Protein AF-A0AA86Q9R2-F1 (afdb_monomer)

Secondary structure (DSSP, 8-state):
--HHHHHHHHHHHHHHHHHHHHHHHHHHHHHHHHHHT--EETTEE---HHHHHHHHHHHHHHHHHHHHHHHHHHHHHHHHHHHHHHHHHHHHHHHHHHHHHHHHHTT-----HHHHHHHHHHHHHHHHHHHHHHHHHHHHHHHHHHHHHHHHHHHHHHHHHHHHHHHHHHHHHHHHHHHHHHHHHHHHHHHHHHHHHHHHHHHHHHHHHHHHHHHHHHHHHHHHHHHHHHHHHHHHHHHHHHHHHHHHHHHHHHHHHHHHHHHHHHHHHHHHHHHHHHHHHHHHHHHHHHHHHHHHHHHHHHHHHHHHHHHHHHHHHHHHHHHHHHHHHHHHHHHHHHHHHHHH---------SSTTSSTTHHHHHHHHHHHHHHHHHHHHHHHHHHHHHHHHHHHHHHHHHHHHHHHHHHHHHHHHHHHHHHHHHHHHHHHHHHHHHHHHHHHHHHHHHHHHHHHHHHHHTT-

Sequence (464 aa):
MSLTYDQYVIGMLQNTAMFKTQNNQYMKTVKNILKESVSVEKNQVVIDKSTIVQTLVRIVDVLYKSQQIREEEQNKMIDDANIQLENSINSYIALHGEMTGLFSRVGFEPNTEHDIVKNLQGFEEFIFSQQEDLADMELDLYNLKQDSELRQKQMNQKEEALQQLECEKQMLSEQIQYSNEQLQNIGTEVESISNKLEEVTQEREAKAATVVELEAALLQLKGSLEQSSQEHQAQLREVTEKTAVEKEALQQQLSTSEEELKAVKQQLEASKADLEESQKKLEGEIQGTIVQTLVRIVDVLYKSQQIREEEQNKMIDDANIQLENSINSYIALHGEMTGLFSRVGFEPNTEHDIVKNLQGFEEFIFSQQEDLADMELDLYNLKQDSELRQKQMNQKEDAIQLLESQQQISEEELKAVKQQLEASKAELEESQKKLEGEIQGLKDQVSQLDSQNAQKASLIQGQL

Solvent-accessible surface area (backbone atoms only — not comparable to full-atom values): 25280 Å² total; per-residue (Å²): 134,72,74,61,59,59,53,51,54,51,51,54,52,52,48,54,52,49,54,54,52,51,52,53,51,53,55,50,53,54,52,50,54,59,54,71,65,58,56,82,56,91,96,44,84,66,73,55,68,68,55,53,52,55,49,51,53,53,51,51,54,52,52,51,53,53,47,53,53,50,53,54,52,50,52,50,50,52,51,53,49,48,52,52,49,51,52,50,51,53,49,50,52,51,52,49,50,51,49,53,53,46,60,70,70,64,71,75,73,86,89,53,76,66,61,56,53,54,51,48,50,54,47,48,54,49,51,51,51,52,51,50,56,48,51,53,49,52,51,51,51,52,51,52,49,53,50,48,54,52,50,51,54,53,48,54,53,51,50,54,53,48,53,51,51,52,52,52,51,49,54,51,52,54,50,50,51,54,50,50,53,52,51,50,51,50,50,54,52,51,51,53,51,52,53,53,52,50,52,54,49,53,52,50,52,54,51,51,53,52,48,53,54,50,52,53,51,49,52,51,52,50,51,54,51,52,50,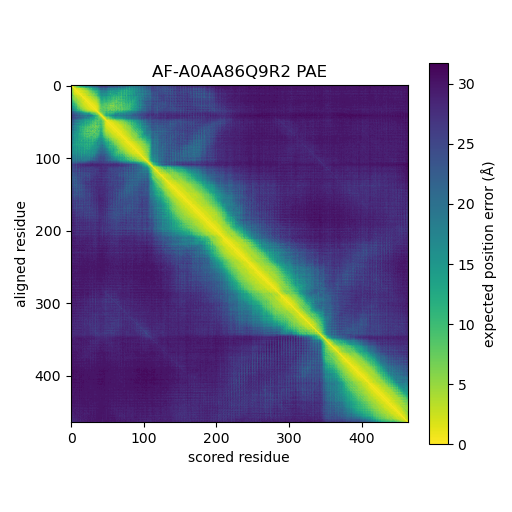52,49,51,53,51,53,50,51,51,50,51,52,54,51,52,53,49,52,53,50,52,51,51,52,49,52,50,54,51,52,54,51,50,51,51,51,51,51,52,51,51,54,51,53,50,52,53,50,55,51,50,50,54,50,50,53,50,52,51,52,51,50,51,52,54,50,52,52,51,52,51,52,52,52,50,50,53,47,52,53,49,53,52,52,50,52,48,51,49,50,53,48,49,52,51,47,52,53,47,48,53,48,44,53,53,48,46,57,50,42,56,63,45,50,76,69,64,72,86,87,85,91,85,91,89,84,80,75,79,78,67,68,73,64,59,64,62,59,57,60,62,56,54,63,53,54,55,53,51,52,51,52,51,53,53,51,54,52,51,55,50,49,51,53,55,47,52,55,50,51,54,52,49,53,50,50,53,52,53,50,51,52,52,52,51,51,53,50,51,52,51,51,54,50,52,52,54,48,52,55,49,54,51,52,49,53,52,51,54,51,51,54,49,54,51,52,53,51,51,54,50,50,51,52,52,50,52,52,51,52,52,55,54,63,74,74,109

Radius of gyration: 98.32 Å; Cα contacts (8 Å, |Δi|>4): 21; chains: 1; bounding box: 165×52×292 Å

Mean predicted aligned error: 23.53 Å

Structure (mmCIF, N/CA/C/O backbone):
data_AF-A0AA86Q9R2-F1
#
_entry.id   AF-A0AA86Q9R2-F1
#
loop_
_atom_site.group_PDB
_atom_site.id
_atom_site.type_symbol
_atom_site.label_atom_id
_atom_site.label_alt_id
_atom_site.label_comp_id
_atom_site.label_asym_id
_atom_site.label_entity_id
_atom_site.label_seq_id
_atom_site.pdbx_PDB_ins_code
_atom_site.Cartn_x
_atom_site.Cartn_y
_atom_site.Cartn_z
_atom_site.occupancy
_atom_site.B_iso_or_equiv
_atom_site.auth_seq_id
_atom_site.auth_comp_id
_atom_site.auth_asym_id
_atom_site.auth_atom_id
_atom_site.pdbx_PDB_model_num
ATOM 1 N N . MET A 1 1 ? 62.602 -4.292 -120.043 1.00 43.94 1 MET A N 1
ATOM 2 C CA . MET A 1 1 ? 62.579 -3.786 -118.654 1.00 43.94 1 MET A CA 1
ATOM 3 C C . MET A 1 1 ? 61.183 -3.752 -118.002 1.00 43.94 1 MET A C 1
ATOM 5 O O . MET A 1 1 ? 61.129 -3.391 -116.842 1.00 43.94 1 MET A O 1
ATOM 9 N N . SER A 1 2 ? 60.067 -4.169 -118.637 1.00 43.75 2 SER A N 1
ATOM 10 C CA . SER A 1 2 ? 58.728 -4.091 -117.995 1.00 43.75 2 SER A CA 1
ATOM 11 C C . SER A 1 2 ? 58.246 -5.360 -117.267 1.00 43.75 2 SER A C 1
ATOM 13 O O . SER A 1 2 ? 57.199 -5.326 -116.639 1.00 43.75 2 SER A O 1
ATOM 15 N N . LEU A 1 3 ? 58.975 -6.482 -117.331 1.00 38.78 3 LEU A N 1
ATOM 16 C CA . LEU A 1 3 ? 58.535 -7.760 -116.739 1.00 38.78 3 LEU A CA 1
ATOM 17 C C . LEU A 1 3 ? 58.733 -7.853 -115.211 1.00 38.78 3 LEU A C 1
ATOM 19 O O . LEU A 1 3 ? 58.123 -8.708 -114.580 1.00 38.78 3 LEU A O 1
ATOM 23 N N . THR A 1 4 ? 59.555 -6.989 -114.608 1.00 55.09 4 THR A N 1
ATOM 24 C CA . THR A 1 4 ? 59.935 -7.064 -113.184 1.00 55.09 4 THR A CA 1
ATOM 25 C C . THR A 1 4 ? 58.979 -6.312 -112.253 1.00 55.09 4 THR A C 1
ATOM 27 O O . THR A 1 4 ? 58.715 -6.776 -111.147 1.00 55.09 4 THR A O 1
ATOM 30 N N . TYR A 1 5 ? 58.404 -5.191 -112.700 1.00 46.28 5 TYR A N 1
ATOM 31 C CA . TYR A 1 5 ? 57.470 -4.398 -111.890 1.00 46.28 5 TYR A CA 1
ATOM 32 C C . TYR A 1 5 ? 56.115 -5.103 -111.712 1.00 46.28 5 TYR A C 1
ATOM 34 O O . TYR A 1 5 ? 55.601 -5.193 -110.598 1.00 46.28 5 TYR A O 1
ATOM 42 N N . ASP A 1 6 ? 55.581 -5.705 -112.780 1.00 42.78 6 ASP A N 1
ATOM 43 C CA . ASP A 1 6 ? 54.314 -6.446 -112.722 1.00 42.78 6 ASP A CA 1
ATOM 44 C C . ASP A 1 6 ? 54.413 -7.685 -111.814 1.00 42.78 6 ASP A C 1
ATOM 46 O O . ASP A 1 6 ? 53.474 -7.996 -111.081 1.00 42.78 6 ASP A O 1
ATOM 50 N N . GLN A 1 7 ? 55.566 -8.364 -111.789 1.00 51.69 7 GLN A N 1
ATOM 51 C CA . GLN A 1 7 ? 55.811 -9.492 -110.880 1.00 51.69 7 GLN A CA 1
ATOM 52 C C . GLN A 1 7 ? 55.875 -9.054 -109.409 1.00 51.69 7 GLN A C 1
ATOM 54 O O . GLN A 1 7 ? 55.330 -9.744 -108.545 1.00 51.69 7 GLN A O 1
ATOM 59 N N . TYR A 1 8 ? 56.459 -7.887 -109.127 1.00 52.06 8 TYR A N 1
ATOM 60 C CA . TYR A 1 8 ? 56.504 -7.314 -107.780 1.00 52.06 8 TYR A CA 1
ATOM 61 C C . TYR A 1 8 ? 55.105 -6.921 -107.271 1.00 52.06 8 TYR A C 1
ATOM 63 O O . TYR A 1 8 ? 54.717 -7.274 -106.155 1.00 52.06 8 TYR A O 1
ATOM 71 N N . VAL A 1 9 ? 54.297 -6.268 -108.114 1.00 49.47 9 VAL A N 1
ATOM 72 C CA . VAL A 1 9 ? 52.920 -5.873 -107.770 1.00 49.47 9 VAL A CA 1
ATOM 73 C C . VAL A 1 9 ? 52.016 -7.098 -107.571 1.00 49.47 9 VAL A C 1
ATOM 75 O O . VAL A 1 9 ? 51.236 -7.136 -106.617 1.00 49.47 9 VAL A O 1
ATOM 78 N N . ILE A 1 10 ? 52.148 -8.135 -108.409 1.00 56.09 10 ILE A N 1
ATOM 79 C CA . ILE A 1 10 ? 51.413 -9.400 -108.239 1.00 56.09 10 ILE A CA 1
ATOM 80 C C . ILE A 1 10 ? 51.805 -10.091 -106.924 1.00 56.09 10 ILE A C 1
ATOM 82 O O . ILE A 1 10 ? 50.917 -10.556 -106.205 1.00 56.09 10 ILE A O 1
ATOM 86 N N . GLY A 1 11 ? 53.093 -10.095 -106.563 1.00 56.94 11 GLY A N 1
ATOM 87 C CA . GLY A 1 11 ? 53.572 -10.612 -105.277 1.00 56.94 11 GLY A CA 1
ATOM 88 C C . GLY A 1 11 ? 52.966 -9.873 -104.078 1.00 56.94 11 GLY A C 1
ATOM 89 O O . GLY A 1 11 ? 52.433 -10.504 -103.163 1.00 56.94 11 GLY A O 1
ATOM 90 N N . MET A 1 12 ? 52.941 -8.535 -104.108 1.00 50.16 12 MET A N 1
ATOM 91 C CA . MET A 1 12 ? 52.325 -7.732 -103.041 1.00 50.16 12 MET A CA 1
ATOM 92 C C . MET A 1 12 ? 50.811 -7.967 -102.912 1.00 50.16 12 MET A C 1
ATOM 94 O O . MET A 1 12 ? 50.286 -8.048 -101.796 1.00 50.16 12 MET A O 1
ATOM 98 N N . LEU A 1 13 ? 50.096 -8.124 -104.031 1.00 49.00 13 LEU A N 1
ATOM 99 C CA . LEU A 1 13 ? 48.652 -8.388 -104.032 1.00 49.00 13 LEU A CA 1
ATOM 100 C C . LEU A 1 13 ? 48.313 -9.796 -103.523 1.00 49.00 13 LEU A C 1
ATOM 102 O O . LEU A 1 13 ? 47.377 -9.949 -102.732 1.00 49.00 13 LEU A O 1
ATOM 106 N N . GLN A 1 14 ? 49.084 -10.815 -103.919 1.00 54.28 14 GLN A N 1
ATOM 107 C CA . GLN A 1 14 ? 48.930 -12.182 -103.406 1.00 54.28 14 GLN A CA 1
ATOM 108 C C . GLN A 1 14 ? 49.204 -12.246 -101.900 1.00 54.28 14 GLN A C 1
ATOM 110 O O . GLN A 1 14 ? 48.421 -12.849 -101.163 1.00 54.28 14 GLN A O 1
ATOM 115 N N . ASN A 1 15 ? 50.232 -11.542 -101.425 1.00 52.38 15 ASN A N 1
ATOM 116 C CA . ASN A 1 15 ? 50.552 -11.462 -100.001 1.00 52.38 15 ASN A CA 1
ATOM 117 C C . ASN A 1 15 ? 49.466 -10.729 -99.207 1.00 52.38 15 ASN A C 1
ATOM 119 O O . ASN A 1 15 ? 49.021 -11.222 -98.172 1.00 52.38 15 ASN A O 1
ATOM 123 N N . THR A 1 16 ? 48.943 -9.612 -99.722 1.00 49.81 16 THR A N 1
ATOM 124 C CA . THR A 1 16 ? 47.829 -8.887 -99.083 1.00 49.81 16 THR A CA 1
ATOM 125 C C . THR A 1 16 ? 46.574 -9.764 -98.975 1.00 49.81 16 THR A C 1
ATOM 127 O O . THR A 1 16 ? 45.882 -9.752 -97.953 1.00 49.81 16 THR A O 1
ATOM 130 N N . ALA A 1 17 ? 46.285 -10.574 -99.999 1.00 52.91 17 ALA A N 1
ATOM 131 C CA . ALA A 1 17 ? 45.176 -11.527 -99.975 1.00 52.91 17 ALA A CA 1
ATOM 132 C C . ALA A 1 17 ? 45.401 -12.674 -98.969 1.00 52.91 17 ALA A C 1
ATOM 134 O O . ALA A 1 17 ? 44.456 -13.075 -98.276 1.00 52.91 17 ALA A O 1
ATOM 135 N N . MET A 1 18 ? 46.637 -13.166 -98.838 1.00 59.38 18 MET A N 1
ATOM 136 C CA . MET A 1 18 ? 47.001 -14.201 -97.866 1.00 59.38 18 MET A CA 1
ATOM 137 C C . MET A 1 18 ? 46.864 -13.685 -96.426 1.00 59.38 18 MET A C 1
ATOM 139 O O . MET A 1 18 ? 46.147 -14.296 -95.629 1.00 59.38 18 MET A O 1
ATOM 143 N N . PHE A 1 19 ? 47.409 -12.497 -96.133 1.00 55.38 19 PHE A N 1
ATOM 144 C CA . PHE A 1 19 ? 47.264 -11.825 -94.836 1.00 55.38 19 PHE A CA 1
ATOM 145 C C . PHE A 1 19 ? 45.798 -11.600 -94.466 1.00 55.38 19 PHE A C 1
ATOM 147 O O . PHE A 1 19 ? 45.380 -11.874 -93.340 1.00 55.38 19 PHE A O 1
ATOM 154 N N . LYS A 1 20 ? 44.973 -11.150 -95.419 1.00 58.28 20 LYS A N 1
ATOM 155 C CA . LYS A 1 20 ? 43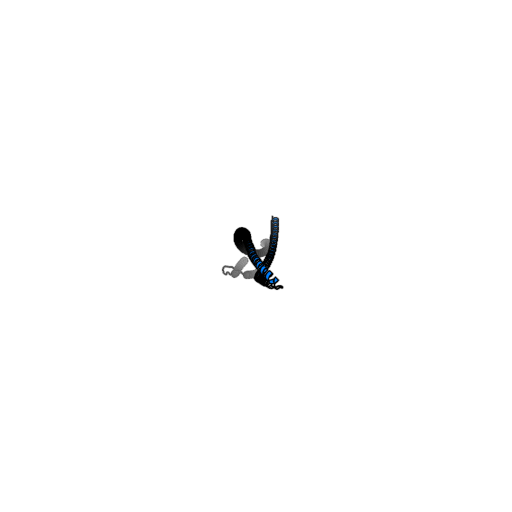.536 -10.942 -95.188 1.00 58.28 20 LYS A CA 1
ATOM 156 C C . LYS A 1 20 ? 42.807 -12.253 -94.877 1.00 58.28 20 LYS A C 1
ATOM 158 O O . LYS A 1 20 ? 41.901 -12.272 -94.044 1.00 58.28 20 LYS A O 1
ATOM 163 N N . THR A 1 21 ? 43.211 -13.354 -95.510 1.00 67.19 21 THR A N 1
ATOM 164 C CA . THR A 1 21 ? 42.619 -14.683 -95.294 1.00 67.19 21 THR A CA 1
ATOM 165 C C . THR A 1 21 ? 42.998 -15.253 -93.928 1.00 67.19 21 THR A C 1
ATOM 167 O O . THR A 1 21 ? 42.115 -15.697 -93.191 1.00 67.19 21 THR A O 1
ATOM 170 N N . GLN A 1 22 ? 44.275 -15.170 -93.547 1.00 60.75 22 GLN A N 1
ATOM 171 C CA . GLN A 1 22 ? 44.748 -15.605 -92.231 1.00 60.75 22 GLN A CA 1
ATOM 172 C C . GLN A 1 22 ? 44.133 -14.761 -91.103 1.00 60.75 22 GLN A C 1
ATOM 174 O O . GLN A 1 22 ? 43.625 -15.310 -90.128 1.00 60.75 22 GLN A O 1
ATOM 179 N N . ASN A 1 23 ? 44.067 -13.433 -91.256 1.00 57.25 23 ASN A N 1
ATOM 180 C CA . ASN A 1 23 ? 43.468 -12.549 -90.249 1.00 57.25 23 ASN A CA 1
ATOM 181 C C . ASN A 1 23 ? 41.968 -12.846 -90.041 1.00 57.25 23 ASN A C 1
ATOM 183 O O . ASN A 1 23 ? 41.475 -12.898 -88.913 1.00 57.25 23 ASN A O 1
ATOM 187 N N . ASN A 1 24 ? 41.243 -13.163 -91.120 1.00 62.50 24 ASN A N 1
ATOM 188 C CA . ASN A 1 24 ? 39.858 -13.625 -91.026 1.00 62.50 24 ASN A CA 1
ATOM 189 C C . ASN A 1 24 ? 39.722 -14.967 -90.285 1.00 62.50 24 ASN A C 1
ATOM 191 O O . ASN A 1 24 ? 38.751 -15.155 -89.547 1.00 62.50 24 ASN A O 1
ATOM 195 N N . GLN A 1 25 ? 40.673 -15.893 -90.447 1.00 67.00 25 GLN A N 1
ATOM 196 C CA . GLN A 1 25 ? 40.688 -17.150 -89.692 1.00 67.00 25 GLN A CA 1
ATOM 197 C C . GLN A 1 25 ? 40.959 -16.912 -88.201 1.00 67.00 25 GLN A C 1
ATOM 199 O O . GLN A 1 25 ? 40.216 -17.439 -87.373 1.00 67.00 25 GLN A O 1
ATOM 204 N N . TYR A 1 26 ? 41.924 -16.059 -87.847 1.00 62.62 26 TYR A N 1
ATOM 205 C CA . TYR A 1 26 ? 42.198 -15.707 -86.448 1.00 62.62 26 TYR A CA 1
ATOM 206 C C . TYR A 1 26 ? 40.990 -15.055 -85.769 1.00 62.62 26 TYR A C 1
ATOM 208 O O . TYR A 1 26 ? 40.575 -15.488 -84.692 1.00 62.62 26 TYR A O 1
ATOM 216 N N . MET A 1 27 ? 40.345 -14.090 -86.430 1.00 60.41 27 MET A N 1
ATOM 217 C CA . MET A 1 27 ? 39.134 -13.447 -85.907 1.00 60.41 27 MET A CA 1
ATOM 218 C C . MET A 1 27 ? 37.969 -14.430 -85.733 1.00 60.41 27 MET A C 1
ATOM 220 O O . MET A 1 27 ? 37.165 -14.283 -84.809 1.00 60.41 27 MET A O 1
ATOM 224 N N . LYS A 1 28 ? 37.872 -15.456 -86.587 1.00 69.06 28 LYS A N 1
ATOM 225 C CA . LYS A 1 28 ? 36.877 -16.529 -86.447 1.00 69.06 28 LYS A CA 1
ATOM 226 C C . LYS A 1 28 ? 37.165 -17.407 -85.225 1.00 69.06 28 LYS A C 1
ATOM 228 O O . LYS A 1 28 ? 36.236 -17.719 -84.483 1.00 69.06 28 LYS A O 1
ATOM 233 N N . THR A 1 29 ? 38.428 -17.746 -84.977 1.00 66.31 29 THR A N 1
ATOM 234 C CA . THR A 1 29 ? 38.849 -18.519 -83.799 1.00 66.31 29 THR A CA 1
ATOM 235 C C . THR A 1 29 ? 38.592 -17.753 -82.500 1.00 66.31 29 THR A C 1
ATOM 237 O O . THR A 1 29 ? 37.989 -18.307 -81.584 1.00 66.31 29 THR A O 1
ATOM 240 N N . VAL A 1 30 ? 38.932 -16.460 -82.441 1.00 56.66 30 VAL A N 1
ATOM 241 C CA . VAL A 1 30 ? 38.646 -15.602 -81.273 1.00 56.66 30 VAL A CA 1
ATOM 242 C C . VAL A 1 30 ? 37.140 -15.512 -81.005 1.00 56.66 30 VAL A C 1
ATOM 244 O O . VAL A 1 30 ? 36.705 -15.654 -79.863 1.00 56.66 30 VAL A O 1
ATOM 247 N N . LYS A 1 31 ? 36.316 -15.353 -82.051 1.00 62.28 31 LYS A N 1
ATOM 248 C CA . LYS A 1 31 ? 34.849 -15.358 -81.914 1.00 62.28 31 LYS A CA 1
ATOM 249 C C . LYS A 1 31 ? 34.303 -16.677 -81.365 1.00 62.28 31 LYS A C 1
ATOM 251 O O . LYS A 1 31 ? 33.369 -16.646 -80.570 1.00 62.28 31 LYS A O 1
ATOM 256 N N . ASN A 1 32 ? 34.861 -17.816 -81.773 1.00 67.12 32 ASN A N 1
ATOM 257 C CA . ASN A 1 32 ? 34.438 -19.121 -81.264 1.00 67.12 32 ASN A CA 1
ATOM 258 C C . ASN A 1 32 ? 34.812 -19.300 -79.786 1.00 67.12 32 ASN A C 1
ATOM 260 O O . ASN A 1 32 ? 33.957 -19.698 -79.003 1.00 67.12 32 ASN A O 1
ATOM 264 N N . ILE A 1 33 ? 36.028 -18.906 -79.394 1.00 61.31 33 ILE A N 1
ATOM 265 C CA . ILE A 1 33 ? 36.484 -18.942 -77.995 1.00 61.31 33 ILE A CA 1
ATOM 266 C C . ILE A 1 33 ? 35.580 -18.075 -77.100 1.00 61.31 33 ILE A C 1
ATOM 268 O O . ILE A 1 33 ? 35.134 -18.523 -76.046 1.00 61.31 33 ILE A O 1
ATOM 272 N N . LEU A 1 34 ? 35.233 -16.862 -77.548 1.00 57.59 34 LEU A N 1
ATOM 273 C CA . LEU A 1 34 ? 34.300 -15.987 -76.828 1.00 57.59 34 LEU A CA 1
ATOM 274 C C . LEU A 1 34 ? 32.900 -16.606 -76.706 1.00 57.59 34 LEU A C 1
ATOM 276 O O . LEU A 1 34 ? 32.249 -16.466 -75.673 1.00 57.59 34 LEU A O 1
ATOM 280 N N . LYS A 1 35 ? 32.436 -17.323 -77.733 1.00 63.19 35 LYS A N 1
ATOM 281 C CA . LYS A 1 35 ? 31.128 -17.987 -77.723 1.00 63.19 35 LYS A CA 1
ATOM 282 C C . LYS A 1 35 ? 31.083 -19.184 -76.767 1.00 63.19 35 LYS A C 1
ATOM 284 O O . LYS A 1 35 ? 30.058 -19.401 -76.136 1.00 63.19 35 LYS A O 1
ATOM 289 N N . GLU A 1 36 ? 32.178 -19.931 -76.643 1.00 62.09 36 GLU A N 1
ATOM 290 C CA . GLU A 1 36 ? 32.304 -21.060 -75.707 1.00 62.09 36 GLU A CA 1
ATOM 291 C C . GLU A 1 36 ? 32.386 -20.607 -74.241 1.00 62.09 36 GLU A C 1
ATOM 293 O O . GLU A 1 36 ? 31.936 -21.322 -73.351 1.00 62.09 36 GLU A O 1
ATOM 298 N N . SER A 1 37 ? 32.896 -19.398 -73.983 1.00 55.97 37 SER A N 1
ATOM 299 C CA . SER A 1 37 ? 32.996 -18.830 -72.629 1.00 55.97 37 SER A CA 1
ATOM 300 C C . SER A 1 37 ? 31.671 -18.323 -72.032 1.00 55.97 37 SER A C 1
ATOM 302 O O . SER A 1 37 ? 31.640 -17.914 -70.872 1.00 55.97 37 SER A O 1
ATOM 304 N N . VAL A 1 38 ? 30.570 -18.362 -72.795 1.00 52.56 38 VAL A N 1
ATOM 305 C CA . VAL A 1 38 ? 29.238 -17.914 -72.360 1.00 52.56 38 VAL A CA 1
ATOM 306 C C . VAL A 1 38 ? 28.279 -19.106 -72.336 1.00 52.56 38 VAL A C 1
ATOM 308 O O . VAL A 1 38 ? 27.751 -19.512 -73.369 1.00 52.56 38 VAL A O 1
ATOM 311 N N . SER A 1 39 ? 28.020 -19.657 -71.147 1.00 53.34 39 SER A N 1
ATOM 312 C CA . SER A 1 39 ? 26.951 -20.642 -70.930 1.00 53.34 39 SER A CA 1
ATOM 313 C C . SER A 1 39 ? 25.676 -19.935 -70.468 1.00 53.34 39 SER A C 1
ATOM 315 O O . SER A 1 39 ? 25.694 -19.179 -69.499 1.00 53.34 39 SER A O 1
ATOM 317 N N . VAL A 1 40 ? 24.564 -20.159 -71.174 1.00 51.66 40 VAL A N 1
ATOM 318 C CA . VAL A 1 40 ? 23.246 -19.610 -70.817 1.00 51.66 40 VAL A CA 1
ATOM 319 C C . VAL A 1 40 ? 22.428 -20.714 -70.158 1.00 51.66 40 VAL A C 1
ATOM 321 O O . VAL A 1 40 ? 21.837 -21.545 -70.844 1.00 51.66 40 VAL A O 1
ATOM 324 N N . GLU A 1 41 ? 22.367 -20.711 -68.830 1.00 50.34 41 GLU A N 1
ATOM 325 C CA . GLU A 1 41 ? 21.384 -21.497 -68.085 1.00 50.34 41 GLU A CA 1
ATOM 326 C C . GLU A 1 41 ? 20.260 -20.581 -67.587 1.00 50.34 41 GLU A C 1
ATOM 328 O O . GLU A 1 41 ? 20.499 -19.547 -66.970 1.00 50.34 41 GLU A O 1
ATOM 333 N N . LYS A 1 42 ? 19.010 -20.959 -67.891 1.00 48.38 42 LYS A N 1
ATOM 334 C CA . LYS A 1 42 ? 17.770 -20.387 -67.328 1.00 48.38 42 LYS A CA 1
ATOM 335 C C . LYS A 1 42 ? 17.771 -18.851 -67.169 1.00 48.38 42 LYS A C 1
ATOM 337 O O . LYS A 1 42 ? 17.542 -18.334 -66.081 1.00 48.38 42 LYS A O 1
ATOM 342 N N . ASN A 1 43 ? 17.960 -18.123 -68.272 1.00 50.12 43 ASN A N 1
ATOM 343 C CA . ASN A 1 43 ? 17.810 -16.660 -68.357 1.00 50.12 43 ASN A CA 1
ATOM 344 C C . ASN A 1 43 ? 18.708 -15.814 -67.426 1.00 50.12 43 ASN A C 1
ATOM 346 O O . ASN A 1 43 ? 18.451 -14.621 -67.269 1.00 50.12 43 ASN A O 1
ATOM 350 N N . GLN A 1 44 ? 19.791 -16.368 -66.875 1.00 41.59 44 GLN A N 1
ATOM 351 C CA . GLN A 1 44 ? 20.855 -15.589 -66.236 1.00 41.59 44 GLN A CA 1
ATOM 352 C C . GLN A 1 44 ? 22.207 -15.925 -66.872 1.00 41.59 44 GLN A C 1
ATOM 354 O O . GLN A 1 44 ? 22.597 -17.084 -66.980 1.00 41.59 44 GLN A O 1
ATOM 359 N N . VAL A 1 45 ? 22.925 -14.890 -67.319 1.00 49.06 45 VAL A N 1
ATOM 360 C CA . VAL A 1 45 ? 24.300 -15.024 -67.812 1.00 49.06 45 VAL A CA 1
ATOM 361 C C . VAL A 1 45 ? 25.211 -15.134 -66.590 1.00 49.06 45 VAL A C 1
ATOM 363 O O . VAL A 1 45 ? 25.568 -14.126 -65.984 1.00 49.06 45 VAL A O 1
ATOM 366 N N . VAL A 1 46 ? 25.557 -16.358 -66.196 1.00 45.91 46 VAL A N 1
ATOM 367 C CA . VAL A 1 46 ? 26.526 -16.604 -65.122 1.00 45.91 46 VAL A CA 1
ATOM 368 C C . VAL A 1 46 ? 27.914 -16.658 -65.752 1.00 45.91 46 VAL A C 1
ATOM 370 O O . VAL A 1 46 ? 28.283 -17.654 -66.368 1.00 45.91 46 VAL A O 1
ATOM 373 N N . ILE A 1 47 ? 28.679 -15.569 -65.639 1.00 52.62 47 ILE A N 1
ATOM 374 C CA . ILE A 1 47 ? 30.073 -15.532 -66.093 1.00 52.62 47 ILE A CA 1
ATOM 375 C C . ILE A 1 47 ? 30.985 -15.711 -64.876 1.00 52.62 47 ILE A C 1
ATOM 377 O O . ILE A 1 47 ? 31.176 -14.786 -64.087 1.00 52.62 47 ILE A O 1
ATOM 381 N N . ASP A 1 48 ? 31.543 -16.908 -64.714 1.00 54.03 48 ASP A N 1
ATOM 382 C CA . ASP A 1 48 ? 32.542 -17.184 -63.680 1.00 54.03 48 ASP A CA 1
ATOM 383 C C . ASP A 1 48 ? 33.843 -16.416 -63.983 1.00 54.03 48 ASP A C 1
ATOM 385 O O . ASP A 1 48 ? 34.399 -16.508 -65.082 1.00 54.03 48 ASP A O 1
ATOM 389 N N . LYS A 1 49 ? 34.357 -15.671 -62.993 1.00 48.03 49 LYS A N 1
ATOM 390 C CA . LYS A 1 49 ? 35.623 -14.924 -63.083 1.00 48.03 49 LYS A CA 1
ATOM 391 C C . LYS A 1 49 ? 36.789 -15.828 -63.498 1.00 48.03 49 LYS A C 1
ATOM 393 O O . LYS A 1 49 ? 37.640 -15.386 -64.266 1.00 48.03 49 LYS A O 1
ATOM 398 N N . SER A 1 50 ? 36.804 -17.090 -63.059 1.00 54.88 50 SER A N 1
ATOM 399 C CA . SER A 1 50 ? 37.811 -18.079 -63.473 1.00 54.88 50 SER A CA 1
ATOM 400 C C . SER A 1 50 ? 37.750 -18.354 -64.982 1.00 54.88 50 SER A C 1
ATOM 402 O O . SER A 1 50 ? 38.776 -18.377 -65.666 1.00 54.88 50 SER A O 1
ATOM 404 N N . THR A 1 51 ? 36.538 -18.449 -65.533 1.00 56.69 51 THR A N 1
ATOM 405 C CA . THR A 1 51 ? 36.300 -18.675 -66.967 1.00 56.69 51 THR A CA 1
ATOM 406 C C . THR A 1 51 ? 36.702 -17.456 -67.803 1.00 56.69 51 THR A C 1
ATOM 408 O O . THR A 1 51 ? 37.314 -17.621 -68.860 1.00 56.69 51 THR A O 1
ATOM 411 N N . ILE A 1 52 ? 36.460 -16.230 -67.320 1.00 53.81 52 ILE A N 1
ATOM 412 C CA . ILE A 1 52 ? 36.929 -14.994 -67.982 1.00 53.81 52 ILE A CA 1
ATOM 413 C C . ILE A 1 52 ? 38.456 -14.966 -68.045 1.00 53.81 52 ILE A C 1
ATOM 415 O O . ILE A 1 52 ? 39.021 -14.737 -69.113 1.00 53.81 52 ILE A O 1
ATOM 419 N N . VAL A 1 53 ? 39.129 -15.226 -66.921 1.00 50.16 53 VAL A N 1
ATOM 420 C CA . VAL A 1 53 ? 40.596 -15.187 -66.845 1.00 50.16 53 VAL A CA 1
ATOM 421 C C . VAL A 1 53 ? 41.215 -16.245 -67.762 1.00 50.16 53 VAL A C 1
ATOM 423 O O . VAL A 1 53 ? 42.110 -15.925 -68.541 1.00 50.16 53 VAL A O 1
ATOM 426 N N . GLN A 1 54 ? 40.700 -17.478 -67.764 1.00 59.31 54 GLN A N 1
ATOM 427 C CA . GLN A 1 54 ? 41.180 -18.528 -68.672 1.00 59.31 54 GLN A CA 1
ATOM 428 C C . GLN A 1 54 ? 40.942 -18.188 -70.150 1.00 59.31 54 GLN A C 1
ATOM 430 O O . GLN A 1 54 ? 41.781 -18.487 -71.004 1.00 59.31 54 GLN A O 1
ATOM 435 N N . THR A 1 55 ? 39.823 -17.533 -70.457 1.00 56.78 55 THR A N 1
ATOM 436 C CA . THR A 1 55 ? 39.493 -17.090 -71.816 1.00 56.78 55 THR A CA 1
ATOM 437 C C . THR A 1 55 ? 40.440 -15.983 -72.281 1.00 56.78 55 THR A C 1
ATOM 439 O O . THR A 1 55 ? 40.963 -16.056 -73.392 1.00 56.78 55 THR A O 1
ATOM 442 N N . LEU A 1 56 ? 40.741 -15.006 -71.420 1.00 51.50 56 LEU A N 1
ATOM 443 C CA . LEU A 1 56 ? 41.704 -13.942 -71.714 1.00 51.50 56 LEU A CA 1
ATOM 444 C C . LEU A 1 56 ? 43.117 -14.493 -71.926 1.00 51.50 56 LEU A C 1
ATOM 446 O O . LEU A 1 56 ? 43.766 -14.114 -72.897 1.00 51.50 56 LEU A O 1
ATOM 450 N N . VAL A 1 57 ? 43.567 -15.440 -71.096 1.00 61.22 57 VAL A N 1
ATOM 451 C CA . VAL A 1 57 ? 44.879 -16.093 -71.265 1.00 61.22 57 VAL A CA 1
ATOM 452 C C . VAL A 1 57 ? 44.974 -16.809 -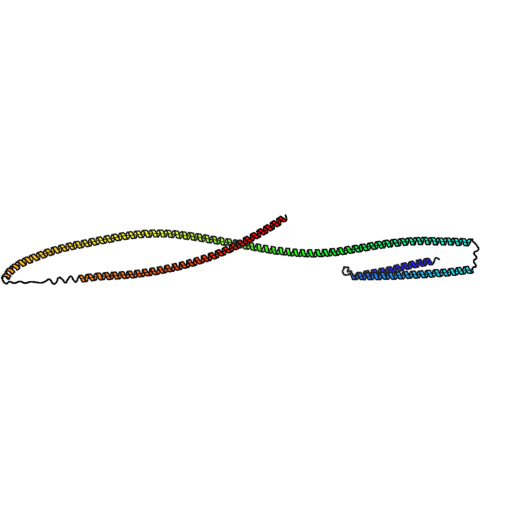72.616 1.00 61.22 57 VAL A C 1
ATOM 454 O O . VAL A 1 57 ? 45.975 -16.667 -73.314 1.00 61.22 57 VAL A O 1
ATOM 457 N N . ARG A 1 58 ? 43.921 -17.522 -73.040 1.00 61.16 58 ARG A N 1
ATOM 458 C CA . ARG A 1 58 ? 43.889 -18.181 -74.360 1.00 61.16 58 ARG A CA 1
ATOM 459 C C . ARG A 1 58 ? 43.896 -17.184 -75.518 1.00 61.16 58 ARG A C 1
ATOM 461 O O . ARG A 1 58 ? 44.552 -17.438 -76.523 1.00 61.16 58 ARG A O 1
ATOM 468 N N . ILE A 1 59 ? 43.190 -16.059 -75.391 1.00 57.78 59 ILE A N 1
ATOM 469 C CA . ILE A 1 59 ? 43.194 -15.000 -76.411 1.00 57.78 59 ILE A CA 1
ATOM 470 C C . ILE A 1 59 ? 44.590 -14.376 -76.524 1.00 57.78 59 ILE A C 1
ATOM 472 O O . ILE A 1 59 ? 45.088 -14.219 -77.637 1.00 57.78 59 ILE A O 1
ATOM 476 N N . VAL A 1 60 ? 45.243 -14.079 -75.398 1.00 54.34 60 VAL A N 1
ATOM 477 C CA . VAL A 1 60 ? 46.607 -13.531 -75.379 1.00 54.34 60 VAL A CA 1
ATOM 478 C C . VAL A 1 60 ? 47.608 -14.512 -76.001 1.00 54.34 60 VAL A C 1
ATOM 480 O O . VAL A 1 60 ? 48.407 -14.093 -76.832 1.00 54.34 60 VAL A O 1
ATOM 483 N N . ASP A 1 61 ? 47.523 -15.813 -75.701 1.00 63.06 61 ASP A N 1
ATOM 484 C CA . ASP A 1 61 ? 48.416 -16.834 -76.280 1.00 63.06 61 ASP A CA 1
ATOM 485 C C . ASP A 1 61 ? 48.243 -16.975 -77.809 1.00 63.06 61 ASP A C 1
ATOM 487 O O . ASP A 1 61 ? 49.220 -17.080 -78.552 1.00 63.06 61 ASP A O 1
ATOM 491 N N . VAL A 1 62 ? 47.003 -16.899 -78.315 1.00 65.12 62 VAL A N 1
ATOM 492 C CA . VAL A 1 62 ? 46.725 -16.907 -79.766 1.00 65.12 62 VAL A CA 1
ATOM 493 C C . VAL A 1 62 ? 47.251 -15.641 -80.448 1.00 65.12 62 VAL A C 1
ATOM 495 O O . VAL A 1 62 ? 47.829 -15.728 -81.534 1.00 65.12 62 VAL A O 1
ATOM 498 N N . LEU A 1 63 ? 47.079 -14.470 -79.827 1.00 56.25 63 LEU A N 1
ATOM 499 C CA . LEU A 1 63 ? 47.586 -13.206 -80.368 1.00 56.25 63 LEU A CA 1
ATOM 500 C C . LEU A 1 63 ? 49.119 -13.173 -80.389 1.00 56.25 63 LEU A C 1
ATOM 502 O O . LEU A 1 63 ? 49.697 -12.735 -81.383 1.00 56.25 63 LEU A O 1
ATOM 506 N N . TYR A 1 64 ? 49.764 -13.695 -79.346 1.00 58.81 64 TYR A N 1
ATOM 507 C CA . TYR A 1 64 ? 51.219 -13.780 -79.250 1.00 58.81 64 TYR A CA 1
ATOM 508 C C . TYR A 1 64 ? 51.810 -14.720 -80.313 1.00 58.81 64 TYR A C 1
ATOM 510 O O . TYR A 1 64 ? 52.706 -14.324 -81.057 1.00 58.81 64 TYR A O 1
ATOM 518 N N . LYS A 1 65 ? 51.243 -15.923 -80.487 1.00 67.06 65 LYS A N 1
ATOM 519 C CA . LYS A 1 65 ? 51.656 -16.852 -81.558 1.00 67.06 65 LYS A CA 1
ATOM 520 C C . LYS A 1 65 ? 51.420 -16.278 -82.954 1.00 67.06 65 LYS A C 1
ATOM 522 O O . LYS A 1 65 ? 52.259 -16.438 -83.834 1.00 67.06 65 LYS A O 1
ATOM 527 N N . SER A 1 66 ? 50.306 -15.572 -83.160 1.00 62.28 66 SER A N 1
ATOM 528 C CA . SER A 1 66 ? 50.048 -14.879 -84.427 1.00 62.28 66 SER A CA 1
ATOM 529 C C . SER A 1 66 ? 51.078 -13.783 -84.700 1.00 62.28 66 SER A C 1
ATOM 531 O O . SER A 1 66 ? 51.431 -13.572 -85.857 1.00 62.28 66 SER A O 1
ATOM 533 N N . GLN A 1 67 ? 51.565 -13.087 -83.670 1.00 59.25 67 GLN A N 1
ATOM 534 C CA . GLN A 1 67 ? 52.622 -12.098 -83.831 1.00 59.25 67 GLN A CA 1
ATOM 535 C C . GLN A 1 67 ? 53.962 -12.746 -84.200 1.00 59.25 67 GLN A C 1
ATOM 537 O O . GLN A 1 67 ? 54.574 -12.293 -85.160 1.00 59.25 67 GLN A O 1
ATOM 542 N N . GLN A 1 68 ? 54.355 -13.834 -83.533 1.00 65.38 68 GLN A N 1
ATOM 543 C CA . GLN A 1 68 ? 55.585 -14.563 -83.872 1.00 65.38 68 GLN A CA 1
ATOM 544 C C . GLN A 1 68 ? 55.581 -15.077 -85.317 1.00 65.38 68 GLN A C 1
ATOM 546 O O . GLN A 1 68 ? 56.554 -14.884 -86.035 1.00 65.38 68 GLN A O 1
ATOM 551 N N . ILE A 1 69 ? 54.463 -15.648 -85.781 1.00 67.31 69 ILE A N 1
ATOM 552 C CA . ILE A 1 69 ? 54.335 -16.112 -87.173 1.00 67.31 69 ILE A CA 1
ATOM 553 C C . ILE A 1 69 ? 54.467 -14.943 -88.161 1.00 67.31 69 ILE A C 1
ATOM 555 O O . ILE A 1 69 ? 55.117 -15.086 -89.190 1.00 67.31 69 ILE A O 1
ATOM 559 N N . ARG A 1 70 ? 53.895 -13.768 -87.848 1.00 61.62 70 ARG A N 1
ATOM 560 C CA . ARG A 1 70 ? 54.044 -12.571 -88.696 1.00 61.62 70 ARG A CA 1
ATOM 561 C C . ARG A 1 70 ? 55.490 -12.085 -88.767 1.00 61.62 70 ARG A C 1
ATOM 563 O O . ARG A 1 70 ? 55.921 -11.676 -89.838 1.00 61.62 70 ARG A O 1
ATOM 570 N N . GLU A 1 71 ? 56.214 -12.120 -87.652 1.00 63.12 71 GLU A N 1
ATOM 571 C CA . GLU A 1 71 ? 57.630 -11.740 -87.600 1.00 63.12 71 GLU A CA 1
ATOM 572 C C . GLU A 1 71 ? 58.503 -12.741 -88.380 1.00 63.12 71 GLU A C 1
ATOM 574 O O . GLU A 1 71 ? 59.354 -12.329 -89.166 1.00 63.12 71 GLU A O 1
ATOM 579 N N . GLU A 1 72 ? 58.246 -14.049 -88.259 1.00 69.31 72 GLU A N 1
ATOM 580 C CA . GLU A 1 72 ? 58.932 -15.083 -89.050 1.00 69.31 72 GLU A CA 1
ATOM 581 C C . GLU A 1 72 ? 58.646 -14.959 -90.556 1.00 69.31 72 GLU A C 1
ATOM 583 O O . GLU A 1 72 ? 59.569 -15.042 -91.369 1.00 69.31 72 GLU A O 1
ATOM 588 N N . GLU A 1 73 ? 57.391 -14.717 -90.948 1.00 67.25 73 GLU A N 1
ATOM 589 C CA . GLU A 1 73 ? 57.023 -14.503 -92.352 1.00 67.25 73 GLU A CA 1
ATOM 590 C C . GLU A 1 73 ? 57.624 -13.202 -92.911 1.00 67.25 73 GLU A C 1
ATOM 592 O O . GLU A 1 73 ? 58.089 -13.199 -94.050 1.00 67.25 73 GLU A O 1
ATOM 597 N N . GLN A 1 74 ? 57.685 -12.118 -92.125 1.00 58.62 74 GLN A N 1
ATOM 598 C CA . GLN A 1 74 ? 58.376 -10.885 -92.527 1.00 58.62 74 GLN A CA 1
ATOM 599 C C . GLN A 1 74 ? 59.878 -11.100 -92.721 1.00 58.62 74 GLN A C 1
ATOM 601 O O . GLN A 1 74 ? 60.428 -10.639 -93.719 1.00 58.62 74 GLN A O 1
ATOM 606 N N . ASN A 1 75 ? 60.538 -11.830 -91.821 1.00 63.41 75 ASN A N 1
ATOM 607 C CA . ASN A 1 75 ? 61.959 -12.146 -91.969 1.00 63.41 75 ASN A CA 1
ATOM 608 C C . ASN A 1 75 ? 62.211 -12.991 -93.222 1.00 63.41 75 ASN A C 1
ATOM 610 O O . ASN A 1 75 ? 63.121 -12.697 -93.992 1.00 63.41 75 ASN A O 1
ATOM 614 N N . LYS A 1 76 ? 61.334 -13.960 -93.505 1.00 68.94 76 LYS A N 1
ATOM 615 C CA . LYS A 1 76 ? 61.399 -14.745 -94.740 1.00 68.94 76 LYS A CA 1
ATOM 616 C C . LYS A 1 76 ? 61.200 -13.888 -95.997 1.00 68.94 76 LYS A C 1
ATOM 618 O O . LYS A 1 76 ? 61.860 -14.127 -97.001 1.00 68.94 76 LYS A O 1
ATOM 623 N N . MET A 1 77 ? 60.331 -12.873 -95.950 1.00 61.31 77 MET A N 1
ATOM 624 C CA . MET A 1 77 ? 60.173 -11.914 -97.054 1.00 61.31 77 MET A CA 1
ATOM 625 C C . MET A 1 77 ? 61.432 -11.076 -97.284 1.00 61.31 77 MET A C 1
ATOM 627 O O . MET A 1 77 ? 61.778 -10.815 -98.434 1.00 61.31 77 MET A O 1
ATOM 631 N N . ILE A 1 78 ? 62.107 -10.656 -96.212 1.00 57.31 78 ILE A N 1
ATOM 632 C CA . ILE A 1 78 ? 63.379 -9.930 -96.303 1.00 57.31 78 ILE A CA 1
ATOM 633 C C . ILE A 1 78 ? 64.448 -10.831 -96.931 1.00 57.31 78 ILE A C 1
ATOM 635 O O . ILE A 1 78 ? 65.157 -10.388 -97.831 1.00 57.31 78 ILE A O 1
ATOM 639 N N . ASP A 1 79 ? 64.518 -12.100 -96.529 1.00 66.94 79 ASP A N 1
ATOM 640 C CA . ASP A 1 79 ? 65.459 -13.068 -97.098 1.00 66.94 79 ASP A CA 1
ATOM 641 C C . ASP A 1 79 ? 65.185 -13.339 -98.586 1.00 66.94 79 ASP A C 1
ATOM 643 O O . ASP A 1 79 ? 66.105 -13.275 -99.402 1.00 66.94 79 ASP A O 1
ATOM 647 N N . ASP A 1 80 ? 63.925 -13.557 -98.978 1.00 64.69 80 ASP A N 1
ATOM 648 C CA . ASP A 1 80 ? 63.546 -13.754 -100.385 1.00 64.69 80 ASP A CA 1
ATOM 649 C C . ASP A 1 80 ? 63.832 -12.500 -101.234 1.00 64.69 80 ASP A C 1
ATOM 651 O O . ASP A 1 80 ? 64.311 -12.609 -102.368 1.00 64.69 80 ASP A O 1
ATOM 655 N N . ALA A 1 81 ? 63.587 -11.300 -100.693 1.00 58.38 81 ALA A N 1
ATOM 656 C CA . ALA A 1 81 ? 63.917 -10.037 -101.355 1.00 58.38 81 ALA A CA 1
ATOM 657 C C . ALA A 1 81 ? 65.435 -9.857 -101.513 1.00 58.38 81 ALA A C 1
ATOM 659 O O . ALA A 1 81 ? 65.895 -9.458 -102.584 1.00 58.38 81 ALA A O 1
ATOM 660 N N . ASN A 1 82 ? 66.218 -10.217 -100.493 1.00 57.59 82 ASN A N 1
ATOM 661 C CA . ASN A 1 82 ? 67.679 -10.197 -100.551 1.00 57.59 82 ASN A CA 1
ATOM 662 C C . ASN A 1 82 ? 68.214 -11.185 -101.595 1.00 57.59 82 ASN A C 1
ATOM 664 O O . ASN A 1 82 ? 69.092 -10.820 -102.372 1.00 57.59 82 ASN A O 1
ATOM 668 N N . ILE A 1 83 ? 67.641 -12.389 -101.696 1.00 68.06 83 ILE A N 1
ATOM 669 C CA . ILE A 1 83 ? 67.999 -13.373 -102.731 1.00 68.06 83 ILE A CA 1
ATOM 670 C C . ILE A 1 83 ? 67.672 -12.839 -104.134 1.00 68.06 83 ILE A C 1
ATOM 672 O O . ILE A 1 83 ? 68.459 -13.002 -105.068 1.00 68.06 83 ILE A O 1
ATOM 676 N N . GLN A 1 84 ? 66.522 -12.185 -104.322 1.00 60.28 84 GLN A N 1
ATOM 677 C CA . GLN A 1 84 ? 66.170 -11.570 -105.609 1.00 60.28 84 GLN A CA 1
ATOM 678 C C . GLN A 1 84 ? 67.094 -10.403 -105.974 1.00 60.28 84 GLN A C 1
ATOM 680 O O . GLN A 1 84 ? 67.464 -10.253 -107.146 1.00 60.28 84 GLN A O 1
ATOM 685 N N . LEU A 1 85 ? 67.491 -9.603 -104.983 1.00 58.66 85 LEU A N 1
ATOM 686 C CA . LEU A 1 85 ? 68.461 -8.530 -105.151 1.00 58.66 85 LEU A CA 1
ATOM 687 C C . LEU A 1 85 ? 69.831 -9.099 -105.537 1.00 58.66 85 LEU A C 1
ATOM 689 O O . LEU A 1 85 ? 70.421 -8.648 -106.514 1.00 58.66 85 LEU A O 1
ATOM 693 N N . GLU A 1 86 ? 70.300 -10.134 -104.843 1.00 63.16 86 GLU A N 1
ATOM 694 C CA . GLU A 1 86 ? 71.568 -10.810 -105.125 1.00 63.16 86 GLU A CA 1
ATOM 695 C C . GLU A 1 86 ? 71.572 -11.433 -106.530 1.00 63.16 86 GLU A C 1
ATOM 697 O O . GLU A 1 86 ? 72.521 -11.252 -107.292 1.00 63.16 86 GLU A O 1
ATOM 702 N N . ASN A 1 87 ? 70.472 -12.068 -106.942 1.00 61.97 87 ASN A N 1
ATOM 703 C CA . ASN A 1 87 ? 70.306 -12.580 -108.304 1.00 61.97 87 ASN A CA 1
ATOM 704 C C . ASN A 1 87 ? 70.299 -11.464 -109.363 1.00 61.97 87 ASN A C 1
ATOM 706 O O . ASN A 1 87 ? 70.862 -11.645 -110.447 1.00 61.97 87 ASN A O 1
ATOM 710 N N . SER A 1 88 ? 69.700 -10.307 -109.066 1.00 57.72 88 SER A N 1
ATOM 711 C CA . SER A 1 88 ? 69.717 -9.140 -109.962 1.00 57.72 88 SER A CA 1
ATOM 712 C C . SER A 1 88 ? 71.109 -8.519 -110.061 1.00 57.72 88 SER A C 1
ATOM 714 O O . SER A 1 88 ? 71.552 -8.203 -111.164 1.00 57.72 88 SER A O 1
ATOM 716 N N . ILE A 1 89 ? 71.834 -8.414 -108.943 1.00 55.91 89 ILE A N 1
ATOM 717 C CA . ILE A 1 89 ? 73.229 -7.957 -108.897 1.00 55.91 89 ILE A CA 1
ATOM 718 C C . ILE A 1 89 ? 74.121 -8.914 -109.694 1.00 55.91 89 ILE A C 1
ATOM 720 O O . ILE A 1 89 ? 74.884 -8.467 -110.547 1.00 55.91 89 ILE A O 1
ATOM 724 N N . ASN A 1 90 ? 73.983 -10.226 -109.499 1.00 59.62 90 ASN A N 1
ATOM 725 C CA . ASN A 1 90 ? 74.744 -11.232 -110.242 1.00 59.62 90 ASN A CA 1
ATOM 726 C C . ASN A 1 90 ? 74.429 -11.198 -111.745 1.00 59.62 90 ASN A C 1
ATOM 728 O O . ASN A 1 90 ? 75.336 -11.312 -112.570 1.00 59.62 90 ASN A O 1
ATOM 732 N N . SER A 1 91 ? 73.165 -10.965 -112.109 1.00 62.69 91 SER A N 1
ATOM 733 C CA . SER A 1 91 ? 72.759 -10.763 -113.504 1.00 62.69 91 SER A CA 1
ATOM 734 C C . SER A 1 91 ? 73.368 -9.486 -114.090 1.00 62.69 91 SER A C 1
ATOM 736 O O . SER A 1 91 ? 73.867 -9.517 -115.211 1.00 62.69 91 SER A O 1
ATOM 738 N N . TYR A 1 92 ? 73.397 -8.383 -113.333 1.00 53.78 92 TYR A N 1
ATOM 739 C CA . TYR A 1 92 ? 74.043 -7.132 -113.741 1.00 53.78 92 TYR A CA 1
ATOM 740 C C . TYR A 1 92 ? 75.558 -7.300 -113.916 1.00 53.78 92 TYR A C 1
ATOM 742 O O . TYR A 1 92 ? 76.105 -6.852 -114.921 1.00 53.78 92 TYR A O 1
ATOM 750 N N . ILE A 1 93 ? 76.235 -7.999 -112.999 1.00 60.69 93 ILE A N 1
ATOM 751 C CA . ILE A 1 93 ? 77.669 -8.313 -113.099 1.00 60.69 93 ILE A CA 1
ATOM 752 C C . ILE A 1 93 ? 77.953 -9.162 -114.345 1.00 60.69 93 ILE A C 1
ATOM 754 O O . ILE A 1 93 ? 78.909 -8.876 -115.066 1.00 60.69 93 ILE A O 1
ATOM 758 N N . ALA A 1 94 ? 77.121 -10.166 -114.638 1.00 58.16 94 ALA A N 1
ATOM 759 C CA . ALA A 1 94 ? 77.255 -10.983 -115.843 1.00 58.16 94 ALA A CA 1
ATOM 760 C C . ALA A 1 94 ? 77.080 -10.147 -117.124 1.00 58.16 94 ALA A C 1
ATOM 762 O O . ALA A 1 94 ? 77.905 -10.232 -118.032 1.00 58.16 94 ALA A O 1
ATOM 763 N N . LEU A 1 95 ? 76.064 -9.280 -117.163 1.00 58.06 95 LEU A N 1
ATOM 764 C CA . LEU A 1 95 ? 75.78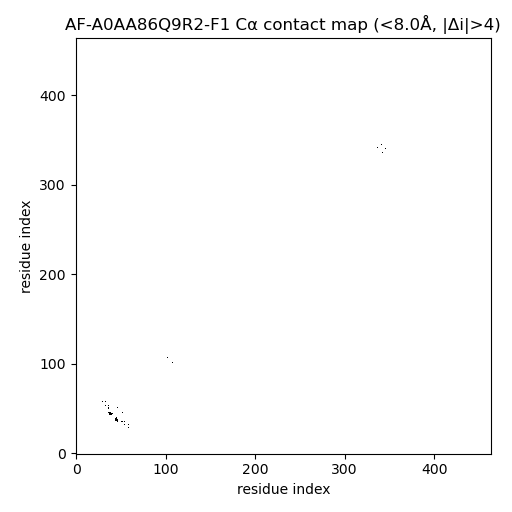0 -8.392 -118.295 1.00 58.06 95 LEU A CA 1
ATOM 765 C C . LEU A 1 95 ? 76.892 -7.352 -118.490 1.00 58.06 95 LEU A C 1
ATOM 767 O O . LEU A 1 95 ? 77.316 -7.093 -119.615 1.00 58.06 95 LEU A O 1
ATOM 771 N N . HIS A 1 96 ? 77.432 -6.809 -117.397 1.00 54.78 96 HIS A N 1
ATOM 772 C CA . HIS A 1 96 ? 78.600 -5.936 -117.426 1.00 54.78 96 HIS A CA 1
ATOM 773 C C . HIS A 1 96 ? 79.832 -6.697 -117.931 1.00 54.78 96 HIS A C 1
ATOM 775 O O . HIS A 1 96 ? 80.552 -6.184 -118.782 1.00 54.78 96 HIS A O 1
ATOM 781 N N . GLY A 1 97 ? 80.065 -7.933 -117.484 1.00 56.88 97 GLY A N 1
ATOM 782 C CA . GLY A 1 97 ? 81.146 -8.794 -117.974 1.00 56.88 97 GLY A CA 1
ATOM 783 C C . GLY A 1 97 ? 81.051 -9.082 -119.477 1.00 56.88 97 GLY A C 1
ATOM 784 O O . GLY A 1 97 ? 82.050 -8.963 -120.189 1.00 56.88 97 GLY A O 1
ATOM 785 N N . GLU A 1 98 ? 79.851 -9.375 -119.984 1.00 59.16 98 GLU A N 1
ATOM 786 C CA . GLU A 1 98 ? 79.592 -9.557 -121.418 1.00 59.16 98 GLU A CA 1
ATOM 787 C C . GLU A 1 98 ? 79.780 -8.264 -122.213 1.00 59.16 98 GLU A C 1
ATOM 789 O O . GLU A 1 98 ? 80.430 -8.292 -123.259 1.00 59.16 98 GLU A O 1
ATOM 794 N N . MET A 1 99 ? 79.296 -7.122 -121.710 1.00 49.50 99 MET A N 1
ATOM 795 C CA . MET A 1 99 ? 79.540 -5.818 -122.333 1.00 49.50 99 MET A CA 1
ATOM 796 C C . MET A 1 99 ? 81.036 -5.503 -122.381 1.00 49.50 99 MET A C 1
ATOM 798 O O . MET A 1 99 ? 81.547 -5.134 -123.434 1.00 49.50 99 MET A O 1
ATOM 802 N N . THR A 1 100 ? 81.772 -5.731 -121.292 1.00 53.84 100 THR A N 1
ATOM 803 C CA . THR A 1 100 ? 83.227 -5.501 -121.244 1.00 53.84 100 THR A CA 1
ATOM 804 C C . THR A 1 100 ? 83.962 -6.431 -122.221 1.00 53.84 100 THR A C 1
ATOM 806 O O . THR A 1 100 ? 84.892 -6.008 -122.909 1.00 53.84 100 THR A O 1
ATOM 809 N N . GLY A 1 101 ? 83.510 -7.683 -122.357 1.00 51.59 101 GLY A N 1
ATOM 810 C CA . GLY A 1 101 ? 84.017 -8.645 -123.339 1.00 51.59 101 GLY A CA 1
ATOM 811 C C . GLY A 1 101 ? 83.681 -8.286 -124.792 1.00 51.59 101 GLY A C 1
ATOM 812 O O . GLY A 1 101 ? 84.509 -8.504 -125.678 1.00 51.59 101 GLY A O 1
ATOM 813 N N . LEU A 1 102 ? 82.509 -7.694 -125.043 1.00 51.59 102 LEU A N 1
ATOM 814 C CA . LEU A 1 102 ? 82.122 -7.132 -126.338 1.00 51.59 102 LEU A CA 1
ATOM 815 C C . LEU A 1 102 ? 83.002 -5.925 -126.672 1.00 51.59 102 LEU A C 1
ATOM 817 O O . LEU A 1 102 ? 83.687 -5.967 -127.689 1.00 51.59 102 LEU A O 1
ATOM 821 N N . PHE A 1 103 ? 83.108 -4.924 -125.793 1.00 50.50 103 PHE A N 1
ATOM 822 C CA . PHE A 1 103 ? 83.974 -3.753 -125.992 1.00 50.50 103 PHE A CA 1
ATOM 823 C C . PHE A 1 103 ? 85.448 -4.132 -126.228 1.00 50.50 103 PHE A C 1
ATOM 825 O O . PHE A 1 103 ? 86.112 -3.516 -127.059 1.00 50.50 103 PHE A O 1
ATOM 832 N N . SER A 1 104 ? 85.933 -5.212 -125.603 1.00 50.72 104 SER A N 1
ATOM 833 C CA . SER A 1 104 ? 87.282 -5.757 -125.833 1.00 50.72 104 SER A CA 1
ATOM 834 C C . SER A 1 104 ? 87.452 -6.456 -127.193 1.00 50.72 104 SER A C 1
ATOM 836 O O . SER A 1 104 ? 88.564 -6.532 -127.711 1.00 50.72 104 SER A O 1
ATOM 838 N N . ARG A 1 105 ? 86.372 -6.997 -127.778 1.00 47.28 105 ARG A N 1
ATOM 839 C CA . ARG A 1 105 ? 86.389 -7.740 -129.054 1.00 47.28 105 ARG A CA 1
ATOM 840 C C . ARG A 1 105 ? 86.075 -6.881 -130.276 1.00 47.28 105 ARG A C 1
ATOM 842 O O . ARG A 1 105 ? 86.468 -7.273 -131.371 1.00 47.28 105 ARG A O 1
ATOM 849 N N . VAL A 1 106 ? 85.387 -5.747 -130.119 1.00 44.34 106 VAL A N 1
ATOM 850 C CA . VAL A 1 106 ? 84.979 -4.908 -131.264 1.00 44.34 106 VAL A CA 1
ATOM 851 C C . VAL A 1 106 ? 85.967 -3.778 -131.590 1.00 44.34 106 VAL A C 1
ATOM 853 O O . VAL A 1 106 ? 85.707 -3.027 -132.520 1.00 44.34 106 VAL A O 1
ATOM 856 N N . GLY A 1 107 ? 87.102 -3.649 -130.884 1.00 44.53 107 GLY A N 1
ATOM 857 C CA . GLY A 1 107 ? 88.153 -2.679 -131.245 1.00 44.53 107 GLY A CA 1
ATOM 858 C C . GLY A 1 107 ? 87.622 -1.256 -131.457 1.00 44.53 107 GLY A C 1
ATOM 859 O O . GLY A 1 107 ? 88.007 -0.587 -132.412 1.00 44.53 107 GLY A O 1
ATOM 860 N N . PHE A 1 108 ? 86.669 -0.836 -130.620 1.00 41.59 108 PHE A N 1
ATOM 861 C CA . PHE A 1 108 ? 85.943 0.417 -130.795 1.00 41.59 108 PHE A CA 1
ATOM 862 C C . PHE A 1 108 ? 86.822 1.594 -130.347 1.00 41.59 108 PHE A C 1
ATOM 864 O O . PHE A 1 108 ? 86.819 1.985 -129.183 1.00 41.59 108 PHE A O 1
ATOM 871 N N . GLU A 1 109 ? 87.593 2.152 -131.281 1.00 43.50 109 GLU A N 1
ATOM 872 C CA . GLU A 1 109 ? 88.058 3.539 -131.211 1.00 43.50 109 GLU A CA 1
ATOM 873 C C . GLU A 1 109 ? 86.869 4.461 -131.545 1.00 43.50 109 GLU A C 1
ATOM 875 O O . GLU A 1 109 ? 86.343 4.393 -132.662 1.00 43.50 109 GLU A O 1
ATOM 880 N N . PRO A 1 110 ? 86.399 5.320 -130.621 1.00 44.50 110 PRO A N 1
ATOM 881 C CA . PRO A 1 110 ? 85.289 6.218 -130.904 1.00 44.50 110 PRO A CA 1
ATOM 882 C C . PRO A 1 110 ? 85.772 7.410 -131.743 1.00 44.50 110 PRO A C 1
ATOM 884 O O . PRO A 1 110 ? 86.171 8.452 -131.230 1.00 44.50 110 PRO A O 1
ATOM 887 N N . ASN A 1 111 ? 85.703 7.258 -133.065 1.00 40.50 111 ASN A N 1
ATOM 888 C CA . ASN A 1 111 ? 85.817 8.353 -134.024 1.00 40.50 111 ASN A CA 1
ATOM 889 C C . ASN A 1 111 ? 84.464 9.061 -134.174 1.00 40.50 111 ASN A C 1
ATOM 891 O O . ASN A 1 111 ? 83.679 8.726 -135.056 1.00 40.50 111 ASN A O 1
ATOM 895 N N . THR A 1 112 ? 84.184 10.011 -133.281 1.00 52.22 112 THR A N 1
ATOM 896 C CA . THR A 1 112 ? 83.648 11.364 -133.547 1.00 52.22 112 THR A CA 1
ATOM 897 C C . THR A 1 112 ? 83.124 11.971 -132.241 1.00 52.22 112 THR A C 1
ATOM 899 O O . THR A 1 112 ? 82.319 11.391 -131.520 1.00 52.22 112 THR A O 1
ATOM 902 N N . GLU A 1 113 ? 83.585 13.184 -131.948 1.00 50.62 113 GLU A N 1
ATOM 903 C CA . GLU A 1 113 ? 83.310 13.982 -130.742 1.00 50.62 113 GLU A CA 1
ATOM 904 C C . GLU A 1 113 ? 81.801 14.186 -130.461 1.00 50.62 113 GLU A C 1
ATOM 906 O O . GLU A 1 113 ? 81.392 14.428 -129.328 1.00 50.62 113 GLU A O 1
ATOM 911 N N . HIS A 1 114 ? 80.950 14.027 -131.480 1.00 50.50 114 HIS A N 1
ATOM 912 C CA . HIS A 1 114 ? 79.511 14.278 -131.408 1.00 50.50 114 HIS A CA 1
ATOM 913 C C . HIS A 1 114 ? 78.723 13.201 -130.636 1.00 50.50 114 HIS A C 1
ATOM 915 O O . HIS A 1 114 ? 77.797 13.539 -129.899 1.00 50.50 114 HIS A O 1
ATOM 921 N N . ASP A 1 115 ? 79.114 11.926 -130.733 1.00 52.88 115 ASP A N 1
ATOM 922 C CA . ASP A 1 115 ? 78.423 10.829 -130.033 1.00 52.88 115 ASP A CA 1
ATOM 923 C C . ASP A 1 115 ? 78.835 10.731 -128.556 1.00 52.88 115 ASP A C 1
ATOM 925 O O . ASP A 1 115 ? 78.034 10.344 -127.703 1.00 52.88 115 ASP A O 1
ATOM 929 N N . ILE A 1 116 ? 80.062 11.152 -128.226 1.00 53.66 116 ILE A N 1
ATOM 930 C CA . ILE A 1 116 ? 80.543 11.245 -126.840 1.00 53.66 116 ILE A CA 1
ATOM 931 C C . ILE A 1 116 ? 79.790 12.351 -126.093 1.00 53.66 116 ILE A C 1
ATOM 933 O O . ILE A 1 116 ? 79.311 12.112 -124.989 1.00 53.66 116 ILE A O 1
ATOM 937 N N . VAL A 1 117 ? 79.612 13.529 -126.703 1.00 55.69 117 VAL A N 1
ATOM 938 C CA . VAL A 1 117 ? 78.866 14.640 -126.083 1.00 55.69 117 VAL A CA 1
ATOM 939 C C . VAL A 1 117 ? 77.394 14.279 -125.873 1.00 55.69 117 VAL A C 1
ATOM 941 O O . VAL A 1 117 ? 76.845 14.572 -124.816 1.00 55.69 117 VAL A O 1
ATOM 944 N N . LYS A 1 118 ? 76.762 13.581 -126.823 1.00 55.72 118 LYS A N 1
ATOM 945 C CA . LYS A 1 118 ? 75.352 13.179 -126.706 1.00 55.72 118 LYS A CA 1
ATOM 946 C C . LYS A 1 118 ? 75.125 12.096 -125.643 1.00 55.72 118 LYS A C 1
ATOM 948 O O . LYS A 1 118 ? 74.137 12.154 -124.915 1.00 55.72 118 LYS A O 1
ATOM 953 N N . ASN A 1 119 ? 76.049 11.141 -125.516 1.00 56.25 119 ASN A N 1
ATOM 954 C CA . ASN A 1 119 ? 76.001 10.135 -124.453 1.00 56.25 119 ASN A CA 1
ATOM 955 C C . ASN A 1 119 ? 76.336 10.727 -123.075 1.00 56.25 119 ASN A C 1
ATOM 957 O O . ASN A 1 119 ? 75.718 10.331 -122.093 1.00 56.25 119 ASN A O 1
ATOM 961 N N . LEU A 1 120 ? 77.260 11.692 -122.993 1.00 55.03 120 LEU A N 1
ATOM 962 C CA . LEU A 1 120 ? 77.550 12.413 -121.749 1.00 55.03 120 LEU A CA 1
ATOM 963 C C . LEU A 1 120 ? 76.377 13.295 -121.313 1.00 55.03 120 LEU A C 1
ATOM 965 O O . LEU A 1 120 ? 76.058 13.292 -120.134 1.00 55.03 120 LEU A O 1
ATOM 969 N N . GLN A 1 121 ? 75.678 13.960 -122.239 1.00 57.28 121 GLN A N 1
ATOM 970 C CA . GLN A 1 121 ? 74.458 14.716 -121.926 1.00 57.28 121 GLN A CA 1
ATOM 971 C C . GLN A 1 121 ? 73.329 13.811 -121.417 1.00 57.28 121 GLN A C 1
ATOM 973 O O . GLN A 1 121 ? 72.712 14.123 -120.406 1.00 57.28 121 GLN A O 1
ATOM 978 N N . GLY A 1 122 ? 73.099 12.652 -122.047 1.00 58.50 122 GLY A N 1
ATOM 979 C CA . GLY A 1 122 ? 72.124 11.675 -121.541 1.00 58.50 122 GLY A CA 1
ATOM 980 C C . GLY A 1 122 ? 72.514 11.068 -120.185 1.00 58.50 122 GLY A C 1
ATOM 981 O O . GLY A 1 122 ? 71.645 10.723 -119.387 1.00 58.50 122 GLY A O 1
ATOM 982 N N . PHE A 1 123 ? 73.815 10.961 -119.897 1.00 57.22 123 PHE A N 1
ATOM 983 C CA . PHE A 1 123 ? 74.327 10.501 -118.604 1.00 57.22 123 PHE A CA 1
ATOM 984 C C . PHE A 1 123 ? 74.245 11.588 -117.520 1.00 57.22 123 PHE A C 1
ATOM 986 O O . PHE A 1 123 ? 73.922 11.274 -116.379 1.00 57.22 123 PHE A O 1
ATOM 993 N N . GLU A 1 124 ? 74.471 12.859 -117.868 1.00 57.06 124 GLU A N 1
ATOM 994 C CA . GLU A 1 124 ? 74.211 14.008 -116.992 1.00 57.06 124 GLU A CA 1
ATOM 995 C C . GLU A 1 124 ? 72.721 14.102 -116.654 1.00 57.06 124 GLU A C 1
ATOM 997 O O . GLU A 1 124 ? 72.383 14.175 -115.478 1.00 57.06 124 GLU A O 1
ATOM 1002 N N . GLU A 1 125 ? 71.826 14.004 -117.642 1.00 61.94 125 GLU A N 1
ATOM 1003 C CA . GLU A 1 125 ? 70.371 13.980 -117.418 1.00 61.94 125 GLU A CA 1
ATOM 1004 C C . GLU A 1 125 ? 69.943 12.809 -116.515 1.00 61.94 125 GLU A C 1
ATOM 1006 O O . GLU A 1 125 ? 69.121 12.995 -115.618 1.00 61.94 125 GLU A O 1
ATOM 1011 N N . PHE A 1 126 ? 70.538 11.623 -116.683 1.00 67.06 126 PHE A N 1
ATOM 1012 C CA . PHE A 1 126 ? 70.295 10.472 -115.806 1.00 67.06 126 PHE A CA 1
ATOM 1013 C C . PHE A 1 126 ? 70.805 10.696 -11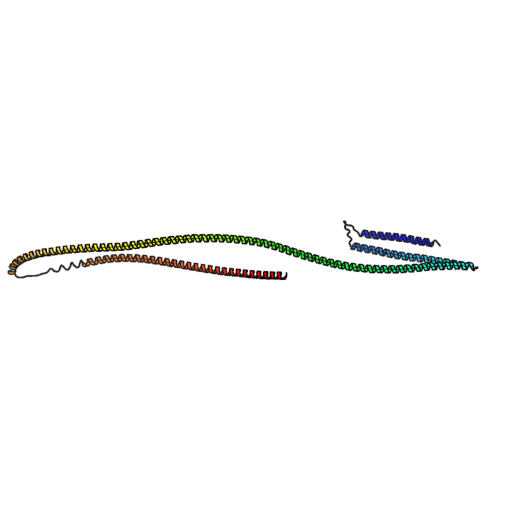4.374 1.00 67.06 126 PHE A C 1
ATOM 1015 O O . PHE A 1 126 ? 70.109 10.365 -113.419 1.00 67.06 126 PHE A O 1
ATOM 1022 N N . ILE A 1 127 ? 71.999 11.274 -114.197 1.00 62.50 127 ILE A N 1
ATOM 1023 C CA . ILE A 1 127 ? 72.523 11.600 -112.863 1.00 62.50 127 ILE A CA 1
ATOM 1024 C C . ILE A 1 127 ? 71.666 12.674 -112.187 1.00 62.50 127 ILE A C 1
ATOM 1026 O O . ILE A 1 127 ? 71.387 12.542 -110.996 1.00 62.50 127 ILE A O 1
ATOM 1030 N N . PHE A 1 128 ? 71.215 13.695 -112.920 1.00 65.81 128 PHE A N 1
ATOM 1031 C CA . PHE A 1 128 ? 70.321 14.718 -112.378 1.00 65.81 128 PHE A CA 1
ATOM 1032 C C . PHE A 1 128 ? 68.966 14.134 -111.968 1.00 65.81 128 PHE A C 1
ATOM 1034 O O . PHE A 1 128 ? 68.501 14.460 -110.881 1.00 65.81 128 PHE A O 1
ATOM 1041 N N . SER A 1 129 ? 68.380 13.216 -112.750 1.00 68.19 129 SER A N 1
ATOM 1042 C CA . SER A 1 129 ? 67.128 12.553 -112.347 1.00 68.19 129 SER A CA 1
ATOM 1043 C C . SER A 1 129 ? 67.312 11.695 -111.092 1.00 68.19 129 SER A C 1
ATOM 1045 O O . SER A 1 129 ? 66.473 11.729 -110.204 1.00 68.19 129 SER A O 1
ATOM 1047 N N . GLN A 1 130 ? 68.425 10.964 -110.975 1.00 67.19 130 GLN A N 1
ATOM 1048 C CA . GLN A 1 130 ? 68.709 10.171 -109.775 1.00 67.19 130 GLN A CA 1
ATOM 1049 C C . GLN A 1 130 ? 68.960 11.056 -108.547 1.00 67.19 130 GLN A C 1
ATOM 1051 O O . GLN A 1 130 ? 68.592 10.682 -107.440 1.00 67.19 130 GLN A O 1
ATOM 1056 N N . GLN A 1 131 ? 69.579 12.229 -108.721 1.00 63.59 131 GLN A N 1
ATOM 1057 C CA . GLN A 1 131 ? 69.758 13.206 -107.642 1.00 63.59 131 GLN A CA 1
ATOM 1058 C C . GLN A 1 131 ? 68.434 13.842 -107.204 1.00 63.59 131 GLN A C 1
ATOM 1060 O O . GLN A 1 131 ? 68.264 14.090 -106.013 1.00 63.59 131 GLN A O 1
ATOM 1065 N N . GLU A 1 132 ? 67.511 14.081 -108.136 1.00 70.12 132 GLU A N 1
ATOM 1066 C CA . GLU A 1 132 ? 66.155 14.557 -107.843 1.00 70.12 132 GLU A CA 1
ATOM 1067 C C . GLU A 1 132 ? 65.357 13.490 -107.074 1.00 70.12 132 GLU A C 1
ATOM 1069 O O . GLU A 1 132 ? 64.857 13.776 -105.988 1.00 70.12 132 GLU A O 1
ATOM 1074 N N . ASP A 1 133 ? 65.381 12.233 -107.531 1.00 71.56 133 ASP A N 1
ATOM 1075 C CA . ASP A 1 133 ? 64.745 11.100 -106.840 1.00 71.56 133 ASP A CA 1
ATOM 1076 C C . ASP A 1 133 ? 65.328 10.868 -105.425 1.00 71.56 133 ASP A C 1
ATOM 1078 O O . ASP A 1 133 ? 64.604 10.541 -104.481 1.00 71.56 133 ASP A O 1
ATOM 1082 N N . LEU A 1 134 ? 66.645 11.048 -105.247 1.00 70.38 134 LEU A N 1
ATOM 1083 C CA . LEU A 1 134 ? 67.310 10.973 -103.938 1.00 70.38 134 LEU A CA 1
ATOM 1084 C C . LEU A 1 134 ? 66.914 12.133 -103.018 1.00 70.38 134 LEU A C 1
ATOM 1086 O O . LEU A 1 134 ? 66.697 11.905 -101.828 1.00 70.38 134 LEU A O 1
ATOM 1090 N N . ALA A 1 135 ? 66.805 13.353 -103.546 1.00 71.31 135 ALA A N 1
ATOM 1091 C CA . ALA A 1 135 ? 66.380 14.518 -102.775 1.00 71.31 135 ALA A CA 1
ATOM 1092 C C . ALA A 1 135 ? 64.920 14.386 -102.306 1.00 71.31 135 ALA A C 1
ATOM 1094 O O . ALA A 1 135 ? 64.615 14.695 -101.150 1.00 71.31 135 ALA A O 1
ATOM 1095 N N . ASP A 1 136 ? 64.041 13.859 -103.160 1.00 75.06 136 ASP A N 1
ATOM 1096 C CA . ASP A 1 136 ? 62.654 13.556 -102.803 1.00 75.06 136 ASP A CA 1
ATOM 1097 C C . ASP A 1 136 ? 62.577 12.456 -101.731 1.00 75.06 136 ASP A C 1
ATOM 1099 O O . ASP A 1 136 ? 61.837 12.582 -100.753 1.00 75.06 136 ASP A O 1
ATOM 1103 N N . MET A 1 137 ? 63.413 11.416 -101.831 1.00 76.62 137 MET A N 1
ATOM 1104 C CA . MET A 1 137 ? 63.496 10.361 -100.815 1.00 76.62 137 MET A CA 1
ATOM 1105 C C . MET A 1 137 ? 64.035 10.873 -99.468 1.00 76.62 137 MET A C 1
ATOM 1107 O O . MET A 1 137 ? 63.553 10.458 -98.410 1.00 76.62 137 MET A O 1
ATOM 1111 N N . GLU A 1 138 ? 65.016 11.780 -99.474 1.00 77.62 138 GLU A N 1
ATOM 1112 C CA . GLU A 1 138 ? 65.514 12.436 -98.258 1.00 77.62 138 GLU A CA 1
ATOM 1113 C C . GLU A 1 138 ? 64.430 13.296 -97.595 1.00 77.62 138 GLU A C 1
ATOM 1115 O O . GLU A 1 138 ? 64.288 13.273 -96.366 1.00 77.62 138 GLU A O 1
ATOM 1120 N N . LEU A 1 139 ? 63.632 14.011 -98.394 1.00 81.75 139 LEU A N 1
ATOM 1121 C CA . LEU A 1 139 ? 62.501 14.797 -97.908 1.00 81.75 139 LEU A CA 1
ATOM 1122 C C . LEU A 1 139 ? 61.416 13.900 -97.292 1.00 81.75 139 LEU A C 1
ATOM 1124 O O . LEU A 1 139 ? 60.924 14.190 -96.196 1.00 81.75 139 LEU A O 1
ATOM 1128 N N . ASP A 1 140 ? 61.090 12.781 -97.939 1.00 83.62 140 ASP A N 1
ATOM 1129 C CA . ASP A 1 140 ? 60.136 11.796 -97.426 1.00 83.62 140 ASP A CA 1
ATOM 1130 C C . ASP A 1 140 ? 60.617 11.150 -96.121 1.00 83.62 140 ASP A C 1
ATOM 1132 O O . ASP A 1 140 ? 59.847 11.042 -95.164 1.00 83.62 140 ASP A O 1
ATOM 1136 N N . LEU A 1 141 ? 61.899 10.782 -96.025 1.00 79.94 141 LEU A N 1
ATOM 1137 C CA . LEU A 1 141 ? 62.490 10.239 -94.796 1.00 79.94 141 LEU A CA 1
ATOM 1138 C C . LEU A 1 141 ? 62.495 11.262 -93.655 1.00 79.94 141 LEU A C 1
ATOM 1140 O O . LEU A 1 141 ? 62.230 10.903 -92.503 1.00 79.94 141 LEU A O 1
ATOM 1144 N N . TYR A 1 142 ? 62.766 12.533 -93.957 1.00 83.88 142 TYR A N 1
ATOM 1145 C CA . TYR A 1 142 ? 62.701 13.611 -92.974 1.00 83.88 142 TYR A CA 1
ATOM 1146 C C . TYR A 1 142 ? 61.277 13.791 -92.430 1.00 83.88 142 TYR A C 1
ATOM 1148 O O . TYR A 1 142 ? 61.081 13.840 -91.211 1.00 83.88 142 TYR A O 1
ATOM 1156 N N . ASN A 1 143 ? 60.280 13.810 -93.319 1.00 85.62 143 ASN A N 1
ATOM 1157 C CA . ASN A 1 143 ? 58.871 13.898 -92.944 1.00 85.62 143 ASN A CA 1
ATOM 1158 C C . ASN A 1 143 ? 58.430 12.675 -92.127 1.00 85.62 143 ASN A C 1
ATOM 1160 O O . ASN A 1 143 ? 57.804 12.835 -91.080 1.00 85.62 143 ASN A O 1
ATOM 1164 N N . LEU A 1 144 ? 58.824 11.462 -92.534 1.00 83.69 144 LEU A N 1
ATOM 1165 C CA . LEU A 1 144 ? 58.514 10.223 -91.815 1.00 83.69 144 LEU A CA 1
ATOM 1166 C C . LEU A 1 144 ? 59.114 10.216 -90.401 1.00 83.69 144 LEU A C 1
ATOM 1168 O O . LEU A 1 144 ? 58.471 9.767 -89.448 1.00 83.69 144 LEU A O 1
ATOM 1172 N N . LYS A 1 145 ? 60.337 10.740 -90.248 1.00 87.25 145 LYS A N 1
ATOM 1173 C CA . LYS A 1 145 ? 60.999 10.868 -88.948 1.00 87.25 145 LYS A CA 1
ATOM 1174 C C . LYS A 1 145 ? 60.252 11.841 -88.039 1.00 87.25 145 LYS A C 1
ATOM 1176 O O . LYS A 1 145 ? 59.953 11.468 -86.903 1.00 87.25 145 LYS A O 1
ATOM 1181 N N . GLN A 1 146 ? 59.886 13.026 -88.531 1.00 85.94 146 GLN A N 1
ATOM 1182 C CA . GLN A 1 146 ? 59.075 13.972 -87.755 1.00 85.94 146 GLN A CA 1
ATOM 1183 C C . GLN A 1 146 ? 57.724 13.371 -87.345 1.00 85.94 146 GLN A C 1
ATOM 1185 O O . GLN A 1 146 ? 57.312 13.497 -86.190 1.00 85.94 146 GLN A O 1
ATOM 1190 N N . ASP A 1 147 ? 57.068 12.657 -88.259 1.00 86.12 147 ASP A N 1
ATOM 1191 C CA . ASP A 1 147 ? 55.816 11.949 -87.992 1.00 86.12 147 ASP A CA 1
ATOM 1192 C C . ASP A 1 147 ? 55.974 10.895 -86.887 1.00 86.12 147 ASP A C 1
ATOM 1194 O O . ASP A 1 147 ? 55.117 10.771 -86.007 1.00 86.12 147 ASP A O 1
ATOM 1198 N N . SER A 1 148 ? 57.077 10.140 -86.905 1.00 84.06 148 SER A N 1
ATOM 1199 C CA . SER A 1 148 ? 57.376 9.123 -85.892 1.00 84.06 148 SER A CA 1
ATOM 1200 C C . SER A 1 148 ? 57.634 9.733 -84.509 1.00 84.06 148 SER A C 1
ATOM 1202 O O . SER A 1 148 ? 57.089 9.249 -83.516 1.00 84.06 148 SER A O 1
ATOM 1204 N N . GLU A 1 149 ? 58.375 10.843 -84.441 1.00 90.44 149 GLU A N 1
ATOM 1205 C CA . GLU A 1 149 ? 58.656 11.571 -83.199 1.00 90.44 149 GLU A CA 1
ATOM 1206 C C . GLU A 1 149 ? 57.374 12.186 -82.618 1.00 90.44 149 GLU A C 1
ATOM 1208 O O . GLU A 1 149 ? 57.123 12.097 -81.410 1.00 90.44 149 GLU A O 1
ATOM 1213 N N . LEU A 1 150 ? 56.508 12.742 -83.474 1.00 90.56 150 LEU A N 1
ATOM 1214 C CA . LEU A 1 150 ? 55.207 13.266 -83.066 1.00 90.56 150 LEU A CA 1
ATOM 1215 C C . LEU A 1 150 ? 54.297 12.156 -82.521 1.00 90.56 150 LEU A C 1
ATOM 1217 O O . LEU A 1 150 ? 53.679 12.335 -81.467 1.00 90.56 150 LEU A O 1
ATOM 1221 N N . ARG A 1 151 ? 54.238 10.997 -83.191 1.00 85.56 151 ARG A N 1
ATOM 1222 C CA . ARG A 1 151 ? 53.464 9.835 -82.721 1.00 85.56 151 ARG A CA 1
ATOM 1223 C C . ARG A 1 151 ? 53.994 9.298 -81.394 1.00 85.56 151 ARG A C 1
ATOM 1225 O O . ARG A 1 151 ? 53.184 9.007 -80.516 1.00 85.56 151 ARG A O 1
ATOM 1232 N N . GLN A 1 152 ? 55.313 9.219 -81.209 1.00 86.81 152 GLN A N 1
ATOM 1233 C CA . GLN A 1 152 ? 55.907 8.788 -79.941 1.00 86.81 152 GLN A CA 1
ATOM 1234 C C . GLN A 1 152 ? 55.552 9.752 -78.804 1.00 86.81 152 GLN A C 1
ATOM 1236 O O . GLN A 1 152 ? 55.149 9.321 -77.726 1.00 86.81 152 GLN A O 1
ATOM 1241 N N . LYS A 1 153 ? 55.617 11.066 -79.052 1.00 89.88 153 LYS A N 1
ATOM 1242 C CA . LYS A 1 153 ? 55.223 12.074 -78.060 1.00 89.88 153 LYS A CA 1
ATOM 1243 C C . LYS A 1 153 ? 53.744 11.955 -77.678 1.00 89.88 153 LYS A C 1
ATOM 1245 O O . LYS A 1 153 ? 53.414 12.036 -76.499 1.00 89.88 153 LYS A O 1
ATOM 1250 N N . GLN A 1 154 ? 52.860 11.723 -78.651 1.00 89.62 154 GLN A N 1
ATOM 1251 C CA . GLN A 1 154 ? 51.434 11.490 -78.395 1.00 89.62 154 GLN A CA 1
ATOM 1252 C C . GLN A 1 154 ? 51.175 10.180 -77.640 1.00 89.62 154 GLN A C 1
ATOM 1254 O O . GLN A 1 154 ? 50.262 10.124 -76.818 1.00 89.62 154 GLN A O 1
ATOM 1259 N N . MET A 1 155 ? 51.956 9.131 -77.911 1.00 87.81 155 MET A N 1
ATOM 1260 C CA . MET A 1 155 ? 51.862 7.855 -77.202 1.00 87.81 155 MET A CA 1
ATOM 1261 C C . MET A 1 155 ? 52.250 8.022 -75.732 1.00 87.81 155 MET A C 1
ATOM 1263 O O . MET A 1 155 ? 51.456 7.665 -74.868 1.00 87.81 155 MET A O 1
ATOM 1267 N N . ASN A 1 156 ? 53.388 8.666 -75.455 1.00 88.81 156 ASN A N 1
ATOM 1268 C CA . ASN A 1 156 ? 53.844 8.923 -74.088 1.00 88.81 156 ASN A CA 1
ATOM 1269 C C . ASN A 1 156 ? 52.829 9.781 -73.306 1.00 88.81 156 ASN A C 1
ATOM 1271 O O . ASN A 1 156 ? 52.504 9.465 -72.168 1.00 88.81 156 ASN A O 1
ATOM 1275 N N . GLN A 1 157 ? 52.249 10.815 -73.931 1.00 88.44 157 GLN A N 1
ATOM 1276 C CA . GLN A 1 157 ? 51.194 11.627 -73.301 1.00 88.44 157 GLN A CA 1
ATOM 1277 C C . GLN A 1 157 ? 49.933 10.815 -72.975 1.00 88.44 157 GLN A C 1
ATOM 1279 O O . GLN A 1 157 ? 49.308 11.024 -71.936 1.00 88.44 157 GLN A O 1
ATOM 1284 N N . LYS A 1 158 ? 49.537 9.891 -73.859 1.00 88.75 158 LYS A N 1
ATOM 1285 C CA . LYS A 1 158 ? 48.405 8.991 -73.602 1.00 88.75 158 LYS A CA 1
ATOM 1286 C C . LYS A 1 158 ? 48.709 7.999 -72.484 1.00 88.75 158 LYS A C 1
ATOM 1288 O O . LYS A 1 158 ? 47.806 7.689 -71.717 1.00 88.75 158 LYS A O 1
ATOM 1293 N N . GLU A 1 159 ? 49.942 7.516 -72.393 1.00 89.81 159 GLU A N 1
ATOM 1294 C CA . GLU A 1 159 ? 50.379 6.599 -71.341 1.00 89.81 159 GLU A CA 1
ATOM 1295 C C . GLU A 1 159 ? 50.398 7.282 -69.967 1.00 89.81 159 GLU A C 1
ATOM 1297 O O . GLU A 1 159 ? 49.833 6.746 -69.017 1.00 89.81 159 GLU A O 1
ATOM 1302 N N . GLU A 1 160 ? 50.921 8.509 -69.873 1.00 89.06 160 GLU A N 1
ATOM 1303 C CA . GLU A 1 160 ? 50.857 9.318 -68.646 1.00 89.06 160 GLU A CA 1
ATOM 1304 C C . GLU A 1 160 ? 49.406 9.591 -68.213 1.00 89.06 160 GLU A C 1
ATOM 1306 O O . GLU A 1 160 ? 49.066 9.455 -67.036 1.00 89.06 160 GLU A O 1
ATOM 1311 N N . ALA A 1 161 ? 48.522 9.922 -69.162 1.00 90.00 161 ALA A N 1
ATOM 1312 C CA . ALA A 1 161 ? 47.101 10.122 -68.879 1.00 90.00 161 ALA A CA 1
ATOM 1313 C C . ALA A 1 161 ? 46.405 8.827 -68.418 1.00 90.00 161 ALA A C 1
ATOM 1315 O O . ALA A 1 161 ? 45.547 8.868 -67.535 1.00 90.00 161 ALA A O 1
ATOM 1316 N N . LEU A 1 162 ? 46.779 7.674 -68.984 1.00 90.25 162 LEU A N 1
ATOM 1317 C CA . LEU A 1 162 ? 46.263 6.370 -68.566 1.00 90.25 162 LEU A CA 1
ATOM 1318 C C . LEU A 1 162 ? 46.690 6.047 -67.128 1.00 90.25 162 LEU A C 1
ATOM 1320 O O . LEU A 1 162 ? 45.849 5.662 -66.320 1.00 90.25 162 LEU A O 1
ATOM 1324 N N . GLN A 1 163 ? 47.964 6.267 -66.794 1.00 86.75 163 GLN A N 1
ATOM 1325 C CA . GLN A 1 163 ? 48.483 6.050 -65.442 1.00 86.75 163 GLN A CA 1
ATOM 1326 C C . GLN A 1 163 ? 47.790 6.955 -64.414 1.00 86.75 163 GLN A C 1
ATOM 1328 O O . GLN A 1 163 ? 47.437 6.497 -63.328 1.00 86.75 163 GLN A O 1
ATOM 1333 N N . GLN A 1 164 ? 47.531 8.224 -64.752 1.00 87.94 164 GLN A N 1
ATOM 1334 C CA . GLN A 1 164 ? 46.772 9.126 -63.876 1.00 87.94 164 GLN A CA 1
ATOM 1335 C C . GLN A 1 164 ? 45.338 8.636 -63.640 1.00 87.94 164 GLN A C 1
ATOM 1337 O O . GLN A 1 164 ? 44.880 8.638 -62.498 1.00 87.94 164 GLN A O 1
ATOM 1342 N N . LEU A 1 165 ? 44.654 8.161 -64.686 1.00 88.00 165 LEU A N 1
ATOM 1343 C CA . LEU A 1 165 ? 43.306 7.599 -64.564 1.00 88.00 165 LEU A CA 1
ATOM 1344 C C . LEU A 1 165 ? 43.280 6.307 -63.739 1.00 88.00 165 LEU A C 1
ATOM 1346 O O . LEU A 1 165 ? 42.338 6.085 -62.977 1.00 88.00 165 LEU A O 1
ATOM 1350 N N . GLU A 1 166 ? 44.294 5.449 -63.863 1.00 89.00 166 GLU A N 1
ATOM 1351 C CA . GLU A 1 166 ? 44.416 4.243 -63.038 1.00 89.00 166 GLU A CA 1
ATOM 1352 C C . GLU A 1 166 ? 44.631 4.586 -61.560 1.00 89.00 166 GLU A C 1
ATOM 1354 O O . GLU A 1 166 ? 43.943 4.020 -60.705 1.00 89.00 166 GLU A O 1
ATOM 1359 N N . CYS A 1 167 ? 45.492 5.563 -61.259 1.00 87.94 167 CYS A N 1
ATOM 1360 C CA . CYS A 1 167 ? 45.673 6.085 -59.902 1.00 87.94 167 CYS A CA 1
ATOM 1361 C C . CYS A 1 167 ? 44.374 6.680 -59.334 1.00 87.94 167 CYS A C 1
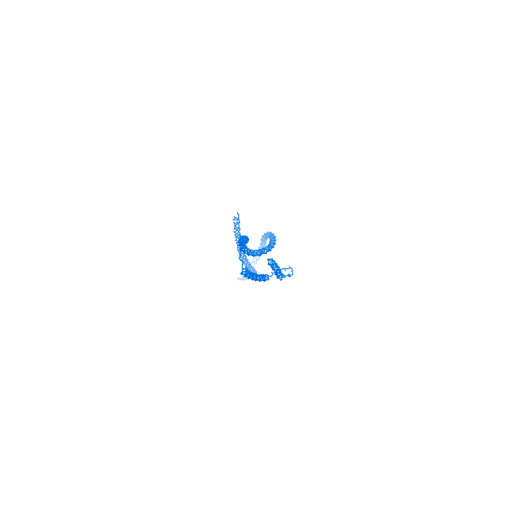ATOM 1363 O O . CYS A 1 167 ? 43.992 6.365 -58.208 1.00 87.94 167 CYS A O 1
ATOM 1365 N N . GLU A 1 168 ? 43.659 7.505 -60.105 1.00 88.44 168 GLU A N 1
ATOM 1366 C CA . GLU A 1 168 ? 42.385 8.097 -59.679 1.00 88.44 168 GLU A CA 1
ATOM 1367 C C . GLU A 1 168 ? 41.324 7.023 -59.410 1.00 88.44 168 GLU A C 1
ATOM 1369 O O . GLU A 1 168 ? 40.653 7.039 -58.376 1.00 88.44 168 GLU A O 1
ATOM 1374 N N . LYS A 1 169 ? 41.222 6.023 -60.290 1.00 90.31 169 LYS A N 1
ATOM 1375 C CA . LYS A 1 169 ? 40.331 4.876 -60.104 1.00 90.31 169 LYS A CA 1
ATOM 1376 C C . LYS A 1 169 ? 40.673 4.085 -58.843 1.00 90.31 169 LYS A C 1
ATOM 1378 O O . LYS A 1 169 ? 39.754 3.628 -58.157 1.00 90.31 169 LYS A O 1
ATOM 1383 N N . GLN A 1 170 ? 41.957 3.891 -58.544 1.00 88.75 170 GLN A N 1
ATOM 1384 C CA . GLN A 1 170 ? 42.375 3.192 -57.334 1.00 88.75 170 GLN A CA 1
ATOM 1385 C C . GLN A 1 170 ? 41.970 3.979 -56.081 1.00 88.75 170 GLN A C 1
ATOM 1387 O O . GLN A 1 170 ? 41.310 3.412 -55.213 1.00 88.75 170 GLN A O 1
ATOM 1392 N N . MET A 1 171 ? 42.249 5.286 -56.037 1.00 90.19 171 MET A N 1
ATOM 1393 C CA . MET A 1 171 ? 41.836 6.146 -54.919 1.00 90.19 171 MET A CA 1
ATOM 1394 C C . MET A 1 171 ? 40.316 6.138 -54.716 1.00 90.19 171 MET A C 1
ATOM 1396 O O . MET A 1 171 ? 39.839 5.987 -53.592 1.00 90.19 171 MET A O 1
ATOM 1400 N N . LEU A 1 172 ? 39.536 6.243 -55.798 1.00 88.94 172 LEU A N 1
ATOM 1401 C CA . LEU A 1 172 ? 38.075 6.168 -55.724 1.00 88.94 172 LEU A CA 1
ATOM 1402 C C . LEU A 1 172 ? 37.595 4.794 -55.242 1.00 88.94 172 LEU A C 1
ATOM 1404 O O . LEU A 1 172 ? 36.641 4.716 -54.472 1.00 88.94 172 LEU A O 1
ATOM 1408 N N . SER A 1 173 ? 38.254 3.709 -55.658 1.00 88.62 173 SER A N 1
ATOM 1409 C CA . SER A 1 173 ? 37.911 2.353 -55.208 1.00 88.62 173 SER A CA 1
ATOM 1410 C C . SER A 1 173 ? 38.158 2.180 -53.707 1.00 88.62 173 SER A C 1
ATOM 1412 O O . SER A 1 173 ? 37.300 1.641 -53.009 1.00 88.62 173 SER A O 1
ATOM 1414 N N . GLU A 1 174 ? 39.281 2.691 -53.199 1.00 88.31 174 GLU A N 1
ATOM 1415 C CA . GLU A 1 174 ? 39.603 2.696 -51.766 1.00 88.31 174 GLU A CA 1
ATOM 1416 C C . GLU A 1 174 ? 38.604 3.555 -50.971 1.00 88.31 174 GLU A C 1
ATOM 1418 O O . GLU A 1 174 ? 38.102 3.127 -49.930 1.00 88.31 174 GLU A O 1
ATOM 1423 N N . GLN A 1 175 ? 38.222 4.724 -51.494 1.00 88.31 175 GLN A N 1
ATOM 1424 C CA . GLN A 1 175 ? 37.231 5.597 -50.861 1.00 88.31 175 GLN A CA 1
ATOM 1425 C C . GLN A 1 175 ? 35.828 4.968 -50.821 1.00 88.31 175 GLN A C 1
ATOM 1427 O O . GLN A 1 175 ? 35.107 5.119 -49.829 1.00 88.31 175 GLN A O 1
ATOM 1432 N N . ILE A 1 176 ? 35.435 4.246 -51.876 1.00 90.44 176 ILE A N 1
ATOM 1433 C CA . ILE A 1 176 ? 34.175 3.493 -51.920 1.00 90.44 176 ILE A CA 1
ATOM 1434 C C . ILE A 1 176 ? 34.198 2.363 -50.894 1.00 90.44 176 ILE A C 1
ATOM 1436 O O . ILE A 1 176 ? 33.223 2.193 -50.164 1.00 90.44 176 ILE A O 1
ATOM 1440 N N . GLN A 1 177 ? 35.297 1.609 -50.805 1.00 89.94 177 GLN A N 1
ATOM 1441 C CA . GLN A 1 177 ? 35.424 0.541 -49.816 1.00 89.94 177 GLN A CA 1
ATOM 1442 C C . GLN A 1 177 ? 35.306 1.092 -48.391 1.00 89.94 177 GLN A C 1
ATOM 1444 O O . GLN A 1 177 ? 34.487 0.601 -47.617 1.00 89.94 177 GLN A O 1
ATOM 1449 N N . TYR A 1 178 ? 36.040 2.163 -48.082 1.00 88.38 178 TYR A N 1
ATOM 1450 C CA . TYR A 1 178 ? 35.960 2.828 -46.784 1.00 88.38 178 TYR A CA 1
ATOM 1451 C C . TYR A 1 178 ? 34.539 3.318 -46.473 1.00 88.38 178 TYR A C 1
ATOM 1453 O O . TYR A 1 178 ? 34.023 3.102 -45.378 1.00 88.38 178 TYR A O 1
ATOM 1461 N N . SER A 1 179 ? 33.864 3.934 -47.448 1.00 85.56 179 SER A N 1
ATOM 1462 C CA . SER A 1 179 ? 32.487 4.411 -47.268 1.00 85.56 179 SER A CA 1
ATOM 1463 C C . SER A 1 179 ? 31.503 3.261 -47.035 1.00 85.56 179 SER A C 1
ATOM 1465 O O . SER A 1 179 ? 30.609 3.384 -46.202 1.00 85.56 179 SER A O 1
ATOM 1467 N N . ASN A 1 180 ? 31.678 2.129 -47.720 1.00 88.94 180 ASN A N 1
ATOM 1468 C CA . ASN A 1 180 ? 30.849 0.941 -47.516 1.00 88.94 180 ASN A CA 1
ATOM 1469 C C . ASN A 1 180 ? 31.042 0.340 -46.118 1.00 88.94 180 ASN A C 1
ATOM 1471 O O . ASN A 1 180 ? 30.058 -0.028 -45.483 1.00 88.94 180 ASN A O 1
ATOM 1475 N N . GLU A 1 181 ? 32.278 0.284 -45.616 1.00 88.50 181 GLU A N 1
ATOM 1476 C CA . GLU A 1 181 ? 32.569 -0.172 -44.250 1.00 88.50 181 GLU A CA 1
ATOM 1477 C C . GLU A 1 181 ? 31.922 0.753 -43.204 1.00 88.50 181 GLU A C 1
ATOM 1479 O O . GLU A 1 181 ? 31.291 0.278 -42.260 1.00 88.50 181 GLU A O 1
ATOM 1484 N N . GLN A 1 182 ? 31.985 2.075 -43.402 1.00 89.69 182 GLN A N 1
ATOM 1485 C CA . GLN A 1 182 ? 31.298 3.039 -42.532 1.00 89.69 182 GLN A CA 1
ATOM 1486 C C . GLN A 1 182 ? 29.774 2.870 -42.570 1.00 89.69 182 GLN A C 1
ATOM 1488 O O . GLN A 1 182 ? 29.132 2.865 -41.522 1.00 89.69 182 GLN A O 1
ATOM 1493 N N . LEU A 1 183 ? 29.183 2.680 -43.753 1.00 88.75 183 LEU A N 1
ATOM 1494 C CA . LEU A 1 183 ? 27.746 2.426 -43.888 1.00 88.75 183 LEU A CA 1
ATOM 1495 C C . LEU A 1 183 ? 27.323 1.118 -43.215 1.00 88.75 183 LEU A C 1
ATOM 1497 O O . LEU A 1 183 ? 26.262 1.073 -42.595 1.00 88.75 183 LEU A O 1
ATOM 1501 N N . GLN A 1 184 ? 28.146 0.071 -43.300 1.00 89.81 184 GLN A N 1
ATOM 1502 C CA . GLN A 1 184 ? 27.886 -1.189 -42.613 1.00 89.81 184 GLN A CA 1
ATOM 1503 C C . GLN A 1 184 ? 27.904 -1.001 -41.092 1.00 89.81 184 GLN A C 1
ATOM 1505 O O . GLN A 1 184 ? 26.978 -1.450 -40.418 1.00 89.81 184 GLN A O 1
ATOM 1510 N N . ASN A 1 185 ? 28.898 -0.283 -40.562 1.00 87.06 185 ASN A N 1
ATOM 1511 C CA . ASN A 1 185 ? 28.977 0.026 -39.134 1.00 87.06 185 ASN A CA 1
ATOM 1512 C C . ASN A 1 185 ? 27.759 0.835 -38.666 1.00 87.06 185 ASN A C 1
ATOM 1514 O O . ASN A 1 185 ? 27.111 0.457 -37.690 1.00 87.06 185 ASN A O 1
ATOM 1518 N N . ILE A 1 186 ? 27.372 1.878 -39.409 1.00 86.94 186 ILE A N 1
ATOM 1519 C CA . ILE A 1 186 ? 26.160 2.660 -39.119 1.00 86.94 186 ILE A CA 1
ATOM 1520 C C . ILE A 1 186 ? 24.917 1.761 -39.145 1.00 86.94 186 ILE A C 1
ATOM 1522 O O . ILE A 1 186 ? 24.076 1.861 -38.257 1.00 86.94 186 ILE A O 1
ATOM 1526 N N . GLY A 1 187 ? 24.807 0.851 -40.117 1.00 86.00 187 GLY A N 1
ATOM 1527 C CA . GLY A 1 187 ? 23.715 -0.122 -40.181 1.00 86.00 187 GLY A CA 1
ATOM 1528 C C . GLY A 1 187 ? 23.613 -0.972 -38.912 1.00 86.00 187 GLY A C 1
ATOM 1529 O O . GLY A 1 187 ? 22.528 -1.098 -38.348 1.00 86.00 187 GLY A O 1
ATOM 1530 N N . THR A 1 188 ? 24.745 -1.480 -38.414 1.00 89.19 188 THR A N 1
ATOM 1531 C CA . THR A 1 188 ? 24.778 -2.263 -37.166 1.00 89.19 188 THR A CA 1
ATOM 1532 C C . THR A 1 188 ? 24.446 -1.433 -35.923 1.00 89.19 188 THR A C 1
ATOM 1534 O O . THR A 1 188 ? 23.764 -1.919 -35.020 1.00 89.19 188 THR A O 1
ATOM 1537 N N . GLU A 1 189 ? 24.873 -0.168 -35.866 1.00 86.94 189 GLU A N 1
ATOM 1538 C CA . GLU A 1 189 ? 24.527 0.734 -34.762 1.00 86.94 189 GLU A CA 1
ATOM 1539 C C . GLU A 1 189 ? 23.034 1.076 -34.759 1.00 86.94 189 GLU A C 1
ATOM 1541 O O . GLU A 1 189 ? 22.400 1.044 -33.704 1.00 86.94 189 GLU A O 1
ATOM 1546 N N . VAL A 1 190 ? 22.452 1.342 -35.932 1.00 88.69 190 VAL A N 1
ATOM 1547 C CA . VAL A 1 190 ? 21.012 1.589 -36.086 1.00 88.69 190 VAL A CA 1
ATOM 1548 C C . VAL A 1 190 ? 20.207 0.370 -35.647 1.00 88.69 190 VAL A C 1
ATOM 1550 O O . VAL A 1 190 ? 19.241 0.525 -34.904 1.00 88.69 190 VAL A O 1
ATOM 1553 N N . GLU A 1 191 ? 20.619 -0.836 -36.039 1.00 88.38 191 GLU A N 1
ATOM 1554 C CA . GLU A 1 191 ? 19.976 -2.079 -35.603 1.00 88.38 191 GLU A CA 1
ATOM 1555 C C . GLU A 1 191 ? 20.055 -2.246 -34.077 1.00 88.38 191 GLU A C 1
ATOM 1557 O O . GLU A 1 191 ? 19.043 -2.503 -33.422 1.00 88.38 191 GLU A O 1
ATOM 1562 N N . SER A 1 192 ? 21.223 -1.997 -33.475 1.00 89.81 192 SER A N 1
ATOM 1563 C CA . SER A 1 192 ? 21.380 -2.040 -32.016 1.00 89.81 192 SER A CA 1
ATOM 1564 C C . SER A 1 192 ? 20.498 -1.018 -31.291 1.00 89.81 192 SER A C 1
ATOM 1566 O O . SER A 1 192 ? 19.909 -1.343 -30.256 1.00 89.81 192 SER A O 1
ATOM 1568 N N . ILE A 1 193 ? 20.391 0.207 -31.811 1.00 88.94 193 ILE A N 1
ATOM 1569 C CA . ILE A 1 193 ? 19.534 1.253 -31.238 1.00 88.94 193 ILE A CA 1
ATOM 1570 C C . ILE A 1 193 ? 18.061 0.871 -31.390 1.00 88.94 193 ILE A C 1
ATOM 1572 O O . ILE A 1 193 ? 17.295 1.043 -30.442 1.00 88.94 193 ILE A O 1
ATOM 1576 N N . SER A 1 194 ? 17.671 0.323 -32.542 1.00 87.88 194 SER A N 1
ATOM 1577 C CA . SER A 1 194 ? 16.298 -0.118 -32.792 1.00 87.88 194 SER A CA 1
ATOM 1578 C C . SER A 1 194 ? 15.873 -1.218 -31.817 1.00 87.88 194 SER A C 1
ATOM 1580 O O . SER A 1 194 ? 14.805 -1.112 -31.221 1.00 87.88 194 SER A O 1
ATOM 1582 N N . ASN A 1 195 ? 16.736 -2.209 -31.575 1.00 88.06 195 ASN A N 1
ATOM 1583 C CA . ASN A 1 195 ? 16.470 -3.277 -30.607 1.00 88.06 195 ASN A CA 1
ATOM 1584 C C . ASN A 1 195 ? 16.329 -2.730 -29.176 1.00 88.06 195 ASN A C 1
ATOM 1586 O O . ASN A 1 195 ? 15.384 -3.073 -28.470 1.00 88.06 195 ASN A O 1
ATOM 1590 N N . LYS A 1 196 ? 17.207 -1.807 -28.756 1.00 88.62 196 LYS A N 1
ATOM 1591 C CA . LYS A 1 196 ? 17.095 -1.155 -27.436 1.00 88.62 196 LYS A CA 1
ATOM 1592 C C . LYS A 1 196 ? 15.810 -0.340 -27.293 1.00 88.62 196 LYS A C 1
ATOM 1594 O O . LYS A 1 196 ? 15.226 -0.295 -26.213 1.00 88.62 196 LYS A O 1
ATOM 1599 N N . LEU A 1 197 ? 15.375 0.334 -28.357 1.00 86.50 197 LEU A N 1
ATOM 1600 C CA . LEU A 1 197 ? 14.135 1.106 -28.340 1.00 86.50 197 LEU A CA 1
ATOM 1601 C C . LEU A 1 197 ? 12.912 0.191 -28.208 1.00 86.50 197 LEU A C 1
ATOM 1603 O O . LEU A 1 197 ? 11.982 0.523 -27.471 1.00 86.50 197 LEU A O 1
ATOM 1607 N N . GLU A 1 198 ? 12.922 -0.954 -28.890 1.00 89.62 198 GLU A N 1
ATOM 1608 C CA . GLU A 1 198 ? 11.875 -1.966 -28.772 1.00 89.62 198 GLU A CA 1
ATOM 1609 C C . GLU A 1 198 ? 11.791 -2.515 -27.341 1.00 89.62 198 GLU A C 1
ATOM 1611 O O . GLU A 1 198 ? 10.711 -2.496 -26.752 1.00 89.62 198 GLU A O 1
ATOM 1616 N N . GLU A 1 199 ? 12.925 -2.884 -26.735 1.00 87.25 199 GLU A N 1
ATOM 1617 C CA . GLU A 1 199 ? 12.990 -3.344 -25.339 1.00 87.25 199 GLU A CA 1
ATOM 1618 C C . GLU A 1 199 ? 12.425 -2.305 -24.356 1.00 87.25 199 GLU A C 1
ATOM 1620 O O . GLU A 1 199 ? 11.577 -2.626 -23.523 1.00 87.25 199 GLU A O 1
ATOM 1625 N N . VAL A 1 200 ? 12.834 -1.035 -24.480 1.00 85.25 200 VAL A N 1
ATOM 1626 C CA . VAL A 1 200 ? 12.334 0.056 -23.621 1.00 85.25 200 VAL A CA 1
ATOM 1627 C C . VAL A 1 200 ? 10.832 0.281 -23.815 1.00 85.25 200 VAL A C 1
ATOM 1629 O O . VAL A 1 200 ? 10.118 0.597 -22.859 1.00 85.25 200 VAL A O 1
ATOM 1632 N N . THR A 1 201 ? 10.332 0.122 -25.040 1.00 84.19 201 THR A N 1
ATOM 1633 C CA . THR A 1 201 ? 8.904 0.280 -25.342 1.00 84.19 201 THR A CA 1
ATOM 1634 C C . THR A 1 201 ? 8.092 -0.856 -24.724 1.00 84.19 201 THR A C 1
ATOM 1636 O O . THR A 1 201 ? 7.114 -0.582 -24.028 1.00 84.19 201 THR A O 1
ATOM 1639 N N . GLN A 1 202 ? 8.540 -2.104 -24.876 1.00 87.50 202 GLN A N 1
ATOM 1640 C CA . GLN A 1 202 ? 7.913 -3.270 -24.249 1.00 87.50 202 GLN A CA 1
ATOM 1641 C C . GLN A 1 202 ? 7.932 -3.170 -22.714 1.00 87.50 202 GLN A C 1
ATOM 1643 O O . GLN A 1 202 ? 6.921 -3.433 -22.062 1.00 87.50 202 GLN A O 1
ATOM 1648 N N . GLU A 1 203 ? 9.042 -2.723 -22.113 1.00 85.44 203 GLU A N 1
ATOM 1649 C CA . GLU A 1 203 ? 9.128 -2.508 -20.662 1.00 85.44 203 GLU A CA 1
ATOM 1650 C C . GLU A 1 203 ? 8.142 -1.426 -20.190 1.00 85.44 203 GLU A C 1
ATOM 1652 O O . GLU A 1 203 ? 7.491 -1.572 -19.150 1.00 85.44 203 GLU A O 1
ATOM 1657 N N . ARG A 1 204 ? 7.998 -0.337 -20.955 1.00 82.62 204 ARG A N 1
ATOM 1658 C CA . ARG A 1 204 ? 7.035 0.729 -20.654 1.00 82.62 204 ARG A CA 1
ATOM 1659 C C . ARG A 1 204 ? 5.596 0.224 -20.724 1.00 82.62 204 ARG A C 1
ATOM 1661 O O . ARG A 1 204 ? 4.806 0.573 -19.848 1.00 82.62 204 ARG A O 1
ATOM 1668 N N . GLU A 1 205 ? 5.257 -0.571 -21.733 1.00 85.12 205 GLU A N 1
ATOM 1669 C CA . GLU A 1 205 ? 3.928 -1.176 -21.878 1.00 85.12 205 GLU A CA 1
ATOM 1670 C C . GLU A 1 205 ? 3.624 -2.144 -20.729 1.00 85.12 205 GLU A C 1
ATOM 1672 O O . GLU A 1 205 ? 2.556 -2.054 -20.122 1.00 85.12 205 GLU A O 1
ATOM 1677 N N . ALA A 1 206 ? 4.586 -2.990 -20.350 1.00 82.81 206 ALA A N 1
ATOM 1678 C CA . ALA A 1 206 ? 4.451 -3.891 -19.208 1.00 82.81 206 ALA A CA 1
ATOM 1679 C C . ALA A 1 206 ? 4.220 -3.120 -17.896 1.00 82.81 206 ALA A C 1
ATOM 1681 O O . ALA A 1 206 ? 3.294 -3.430 -17.146 1.00 82.81 206 ALA A O 1
ATOM 1682 N N . LYS A 1 207 ? 5.002 -2.060 -17.643 1.00 84.81 207 LYS A N 1
ATOM 1683 C CA . LYS A 1 207 ? 4.810 -1.195 -16.467 1.00 84.81 207 LYS A CA 1
ATOM 1684 C C . LYS A 1 207 ? 3.460 -0.480 -16.489 1.00 84.81 207 LYS A C 1
ATOM 1686 O O . LYS A 1 207 ? 2.828 -0.365 -15.443 1.00 84.81 207 LYS A O 1
ATOM 1691 N N . ALA A 1 208 ? 3.007 -0.010 -17.651 1.00 80.25 208 ALA A N 1
ATOM 1692 C CA . ALA A 1 208 ? 1.699 0.625 -17.784 1.00 80.25 208 ALA A CA 1
ATOM 1693 C C . ALA A 1 208 ? 0.559 -0.355 -17.458 1.00 80.25 208 ALA A C 1
ATOM 1695 O O . ALA A 1 208 ? -0.371 0.022 -16.748 1.00 80.25 208 ALA A O 1
ATOM 1696 N N . ALA A 1 209 ? 0.660 -1.615 -17.894 1.00 79.19 209 ALA A N 1
ATOM 1697 C CA . ALA A 1 209 ? -0.301 -2.656 -17.535 1.00 79.19 209 ALA A CA 1
ATOM 1698 C C . ALA A 1 209 ? -0.340 -2.899 -16.014 1.00 79.19 209 ALA A C 1
ATOM 1700 O O . ALA A 1 209 ? -1.419 -2.906 -15.425 1.00 79.19 209 ALA A O 1
ATOM 1701 N N . THR A 1 210 ? 0.823 -2.989 -15.357 1.00 82.25 210 THR A N 1
ATOM 1702 C CA . THR A 1 210 ? 0.898 -3.125 -13.890 1.00 82.25 210 THR A CA 1
ATOM 1703 C C . THR A 1 210 ? 0.272 -1.936 -13.158 1.00 82.25 210 THR A C 1
ATOM 1705 O O . THR A 1 210 ? -0.397 -2.123 -12.144 1.00 82.25 210 THR A O 1
ATOM 1708 N N . VAL A 1 211 ? 0.456 -0.708 -13.654 1.00 83.31 211 VAL A N 1
ATOM 1709 C CA . VAL A 1 211 ? -0.164 0.485 -13.050 1.00 83.31 211 VAL A CA 1
ATOM 1710 C C . VAL A 1 211 ? -1.690 0.397 -13.100 1.00 83.31 211 VAL A C 1
ATOM 1712 O O . VAL A 1 211 ? -2.330 0.643 -12.082 1.00 83.31 211 VAL A O 1
ATOM 1715 N N . VAL A 1 212 ? -2.271 -0.018 -14.228 1.00 86.31 212 VAL A N 1
ATOM 1716 C CA . VAL A 1 212 ? -3.731 -0.180 -14.358 1.00 86.31 212 VAL A CA 1
ATOM 1717 C C . VAL A 1 212 ? -4.271 -1.230 -13.380 1.00 86.31 212 VAL A C 1
ATOM 1719 O O . VAL A 1 212 ? -5.303 -1.012 -12.745 1.00 86.31 212 VAL A O 1
ATOM 1722 N N . GLU A 1 213 ? -3.570 -2.354 -13.210 1.00 85.75 213 GLU A N 1
ATOM 1723 C CA . GLU A 1 213 ? -3.949 -3.385 -12.233 1.00 85.75 213 GLU A CA 1
ATOM 1724 C C . GLU A 1 213 ? -3.891 -2.861 -10.789 1.00 85.75 213 GLU A C 1
ATOM 1726 O O . GLU A 1 213 ? -4.809 -3.104 -10.000 1.00 85.75 213 GLU A O 1
ATOM 1731 N N . LEU A 1 214 ? -2.851 -2.094 -10.447 1.00 82.31 214 LEU A N 1
ATOM 1732 C CA . LEU A 1 214 ? -2.711 -1.470 -9.129 1.00 82.31 214 LEU A CA 1
ATOM 1733 C C . LEU A 1 214 ? -3.786 -0.406 -8.872 1.00 82.31 214 LEU A C 1
ATOM 1735 O O . LEU A 1 214 ? -4.325 -0.342 -7.767 1.00 82.31 214 LEU A O 1
ATOM 1739 N N . GLU A 1 215 ? -4.136 0.403 -9.872 1.00 86.00 215 GLU A N 1
ATOM 1740 C CA . GLU A 1 215 ? -5.225 1.383 -9.778 1.00 86.00 215 GLU A CA 1
ATOM 1741 C C . GLU A 1 215 ? -6.578 0.699 -9.549 1.00 86.00 215 GLU A C 1
ATOM 1743 O O . GLU A 1 215 ? -7.352 1.137 -8.694 1.00 86.00 215 GLU A O 1
ATOM 1748 N N . ALA A 1 216 ? -6.849 -0.412 -10.241 1.00 85.94 216 ALA A N 1
ATOM 1749 C CA . ALA A 1 216 ? -8.059 -1.203 -10.030 1.00 85.94 216 ALA A CA 1
ATOM 1750 C C . ALA A 1 216 ? -8.114 -1.806 -8.614 1.00 85.94 216 ALA A C 1
ATOM 1752 O O . ALA A 1 216 ? -9.153 -1.727 -7.951 1.00 85.94 216 ALA A O 1
ATOM 1753 N N . ALA A 1 217 ? -6.996 -2.350 -8.121 1.00 82.44 217 ALA A N 1
ATOM 1754 C CA . ALA A 1 217 ? -6.893 -2.877 -6.760 1.00 82.44 217 ALA A CA 1
ATOM 1755 C C . ALA A 1 217 ? -7.091 -1.781 -5.696 1.00 82.44 217 ALA A C 1
ATOM 1757 O O . ALA A 1 217 ? -7.813 -1.986 -4.718 1.00 82.44 217 ALA A O 1
ATOM 1758 N N . LEU A 1 218 ? -6.518 -0.589 -5.905 1.00 86.56 218 LEU A N 1
ATOM 1759 C CA . LEU A 1 218 ? -6.735 0.576 -5.040 1.00 86.56 218 LEU A CA 1
ATOM 1760 C C . LEU A 1 218 ? -8.205 1.002 -5.014 1.00 86.56 218 LEU A C 1
ATOM 1762 O O . LEU A 1 218 ? -8.732 1.316 -3.945 1.00 86.56 218 LEU A O 1
ATOM 1766 N N . LEU A 1 219 ? -8.886 0.981 -6.163 1.00 88.69 219 LEU A N 1
ATOM 1767 C CA . LEU A 1 219 ? -10.309 1.311 -6.245 1.00 88.69 219 LEU A CA 1
ATOM 1768 C C . LEU A 1 219 ? -11.167 0.318 -5.447 1.00 88.69 219 LEU A C 1
ATOM 1770 O O . LEU A 1 219 ? -12.070 0.728 -4.716 1.00 88.69 219 LEU A O 1
ATOM 1774 N N . GLN A 1 220 ? -10.858 -0.979 -5.540 1.00 89.25 220 GLN A N 1
ATOM 1775 C CA . GLN A 1 220 ? -11.537 -2.030 -4.774 1.00 89.25 220 GLN A CA 1
ATOM 1776 C C . GLN A 1 220 ? -11.300 -1.899 -3.265 1.00 89.25 220 GLN A C 1
ATOM 1778 O O . GLN A 1 220 ? -12.247 -2.010 -2.481 1.00 89.25 220 GLN A O 1
ATOM 1783 N N . LEU A 1 221 ? -10.059 -1.627 -2.850 1.00 85.25 221 LEU A N 1
ATOM 1784 C CA . LEU A 1 221 ? -9.722 -1.396 -1.443 1.00 85.25 221 LEU A CA 1
ATOM 1785 C C . LEU A 1 221 ? -10.457 -0.178 -0.887 1.00 85.25 221 LEU A C 1
ATOM 1787 O O . LEU A 1 221 ? -11.026 -0.252 0.201 1.00 85.25 221 LEU A O 1
ATOM 1791 N N . LYS A 1 222 ? -10.507 0.919 -1.649 1.00 89.25 222 LYS A N 1
ATOM 1792 C CA . LYS A 1 222 ? -11.251 2.119 -1.263 1.00 89.25 222 LYS A CA 1
ATOM 1793 C C . LYS A 1 222 ? -12.743 1.825 -1.095 1.00 89.25 222 LYS A C 1
ATOM 1795 O O . LYS A 1 222 ? -13.309 2.204 -0.075 1.00 89.25 222 LYS A O 1
ATOM 1800 N N . GLY A 1 223 ? -13.355 1.106 -2.039 1.00 88.75 223 GLY A N 1
ATOM 1801 C CA . GLY A 1 223 ? -14.762 0.705 -1.936 1.00 88.75 223 GLY A CA 1
ATOM 1802 C C . GLY A 1 223 ? -15.038 -0.179 -0.715 1.00 88.75 223 GLY A C 1
ATOM 1803 O O . GLY A 1 223 ? -15.999 0.054 0.014 1.00 88.75 223 GLY A O 1
ATOM 1804 N N . SER A 1 224 ? -14.154 -1.140 -0.435 1.00 87.06 224 SER A N 1
ATOM 1805 C CA . SER A 1 224 ? -14.267 -2.020 0.739 1.00 87.06 224 SER A CA 1
ATOM 1806 C C . SER A 1 224 ? -14.136 -1.244 2.055 1.00 87.06 224 SER A C 1
ATOM 1808 O O . SER A 1 224 ? -14.867 -1.503 3.010 1.00 87.06 224 SER A O 1
ATOM 1810 N N . LEU A 1 225 ? -13.231 -0.262 2.104 1.00 84.62 225 LEU A N 1
ATOM 1811 C CA . LEU A 1 225 ? -13.050 0.610 3.263 1.00 84.62 225 LEU A CA 1
ATOM 1812 C C . LEU A 1 225 ? -14.260 1.530 3.477 1.00 84.62 225 LEU A C 1
ATOM 1814 O O . LEU A 1 225 ? -14.707 1.695 4.610 1.00 84.62 225 LEU A O 1
ATOM 1818 N N . GLU A 1 226 ? -14.810 2.107 2.406 1.00 89.62 226 GLU A N 1
ATOM 1819 C CA . GLU A 1 226 ? -16.026 2.926 2.468 1.00 89.62 226 GLU A CA 1
ATOM 1820 C C . GLU A 1 226 ? -17.227 2.109 2.961 1.00 89.62 226 GLU A C 1
ATOM 1822 O O . GLU A 1 226 ? -17.957 2.578 3.834 1.00 89.62 226 GLU A O 1
ATOM 1827 N N . GLN A 1 227 ? -17.396 0.872 2.481 1.00 90.12 227 GLN A N 1
ATOM 1828 C CA . GLN A 1 227 ? -18.447 -0.028 2.957 1.00 90.12 227 GLN A CA 1
ATOM 1829 C C . GLN A 1 227 ? -18.269 -0.377 4.441 1.00 90.12 227 GLN A C 1
ATOM 1831 O O . GLN A 1 227 ? -19.198 -0.206 5.226 1.00 90.12 227 GLN A O 1
ATOM 1836 N N . SER A 1 228 ? -17.068 -0.798 4.847 1.00 85.06 228 SER A N 1
ATOM 1837 C CA . SER A 1 228 ? -16.763 -1.102 6.251 1.00 85.06 228 SER A CA 1
ATOM 1838 C C . SER A 1 228 ? -16.996 0.112 7.159 1.00 85.06 228 SER A C 1
ATOM 1840 O O . SER A 1 228 ? -17.537 -0.014 8.257 1.00 85.06 228 SER A O 1
ATOM 1842 N N . SER A 1 229 ? -16.654 1.315 6.695 1.00 85.94 229 SER A N 1
ATOM 1843 C CA . SER A 1 229 ? -16.927 2.561 7.417 1.00 85.94 229 SER A CA 1
ATOM 1844 C C . SER A 1 229 ? -18.430 2.806 7.594 1.00 85.94 229 SER A C 1
ATOM 1846 O O . SER A 1 229 ? -18.876 3.129 8.696 1.00 85.94 229 SER A O 1
ATOM 1848 N N . GLN A 1 230 ? -19.235 2.589 6.547 1.00 86.00 230 GLN A N 1
ATOM 1849 C CA . GLN A 1 230 ? -20.696 2.696 6.633 1.00 86.00 230 GLN A CA 1
ATOM 1850 C C . GLN A 1 230 ? -21.295 1.669 7.601 1.00 86.00 230 GLN A C 1
ATOM 1852 O O . GLN A 1 230 ? -22.168 2.022 8.396 1.00 86.00 230 GLN A O 1
ATOM 1857 N N . GLU A 1 231 ? -20.811 0.427 7.576 1.00 89.12 231 GLU A N 1
ATOM 1858 C CA . GLU A 1 231 ? -21.245 -0.635 8.490 1.00 89.12 231 GLU A CA 1
ATOM 1859 C C . GLU A 1 231 ? -20.937 -0.277 9.951 1.00 89.12 231 GLU A C 1
ATOM 1861 O O . GLU A 1 231 ? -21.834 -0.321 10.795 1.00 89.12 231 GLU A O 1
ATOM 1866 N N . HIS A 1 232 ? -19.716 0.177 10.251 1.00 84.56 232 HIS A N 1
ATOM 1867 C CA . HIS A 1 232 ? -19.360 0.641 11.594 1.00 84.56 232 HIS A CA 1
ATOM 1868 C C . HIS A 1 232 ? -20.187 1.856 12.026 1.00 84.56 232 HIS A C 1
ATOM 1870 O O . HIS A 1 232 ? -20.613 1.937 13.176 1.00 84.56 232 HIS A O 1
ATOM 1876 N N . GLN A 1 233 ? -20.456 2.801 11.121 1.00 87.12 233 GLN A N 1
ATOM 1877 C CA . GLN A 1 233 ? -21.271 3.973 11.438 1.00 87.12 233 GLN A CA 1
ATOM 1878 C C . GLN A 1 233 ? -22.731 3.590 11.734 1.00 87.12 233 GLN A C 1
ATOM 1880 O O . GLN A 1 233 ? -23.354 4.184 12.618 1.00 87.12 233 GLN A O 1
ATOM 1885 N N . ALA A 1 234 ? -23.271 2.589 11.034 1.00 82.94 234 ALA A N 1
ATOM 1886 C CA . ALA A 1 234 ? -24.592 2.035 11.308 1.00 82.94 234 ALA A CA 1
ATOM 1887 C C . ALA A 1 234 ? -24.635 1.322 12.669 1.00 82.94 234 ALA A C 1
ATOM 1889 O O . ALA A 1 234 ? -25.528 1.599 13.468 1.00 82.94 234 ALA A O 1
ATOM 1890 N N . GLN A 1 235 ? -23.636 0.488 12.974 1.00 83.94 235 GLN A N 1
ATOM 1891 C CA . GLN A 1 235 ? -23.512 -0.167 14.281 1.00 83.94 235 GLN A CA 1
ATOM 1892 C C . GLN A 1 235 ? -23.385 0.852 15.419 1.00 83.94 235 GLN A C 1
ATOM 1894 O O . GLN A 1 235 ? -24.042 0.718 16.448 1.00 83.94 235 GLN A O 1
ATOM 1899 N N . LEU A 1 236 ? -22.594 1.912 15.227 1.00 83.06 236 LEU A N 1
ATOM 1900 C CA . LEU A 1 236 ? -22.445 2.977 16.217 1.00 83.06 236 LEU A CA 1
ATOM 1901 C C . LEU A 1 236 ? -23.786 3.669 16.498 1.00 83.06 236 LEU A C 1
ATOM 1903 O O . LEU A 1 236 ? -24.107 3.938 17.657 1.00 83.06 236 LEU A O 1
ATOM 1907 N N . ARG A 1 237 ? -24.586 3.940 15.456 1.00 86.19 237 ARG A N 1
ATOM 1908 C CA . ARG A 1 237 ? -25.940 4.492 15.620 1.00 86.19 237 ARG A CA 1
ATOM 1909 C C . ARG A 1 237 ? -26.838 3.541 16.401 1.00 86.19 237 ARG A C 1
ATOM 1911 O O . ARG A 1 237 ? -27.463 3.989 17.354 1.00 86.19 237 ARG A O 1
ATOM 1918 N N . GLU A 1 238 ? -26.840 2.254 16.063 1.00 87.56 238 GLU A N 1
ATOM 1919 C CA . GLU A 1 238 ? -27.646 1.250 16.766 1.00 87.56 238 GLU A CA 1
ATOM 1920 C C . GLU A 1 238 ? -27.282 1.165 18.257 1.00 87.56 238 GLU A C 1
ATOM 1922 O O . GLU A 1 238 ? -28.164 1.176 19.116 1.00 87.56 238 GLU A O 1
ATOM 1927 N N . VAL A 1 239 ? -25.986 1.133 18.584 1.00 84.50 239 VAL A N 1
ATOM 1928 C CA . VAL A 1 239 ? -25.514 1.118 19.977 1.00 84.50 239 VAL A CA 1
ATOM 1929 C C . VAL A 1 239 ? -25.915 2.401 20.699 1.00 84.50 239 VAL A C 1
ATOM 1931 O O . VAL A 1 239 ? -26.385 2.347 21.836 1.00 84.50 239 VAL A O 1
ATOM 1934 N N . THR A 1 240 ? -25.768 3.556 20.049 1.00 86.19 240 THR A N 1
ATOM 1935 C CA . THR A 1 240 ? -26.135 4.852 20.637 1.00 86.19 240 THR A CA 1
ATOM 1936 C C . THR A 1 240 ? -27.632 4.917 20.937 1.00 86.19 240 THR A C 1
ATOM 1938 O O . THR A 1 240 ? -28.017 5.324 22.032 1.00 86.19 240 THR A O 1
ATOM 1941 N N . GLU A 1 241 ? -28.474 4.473 20.002 1.00 86.31 241 GLU A N 1
ATOM 1942 C CA . GLU A 1 241 ? -29.928 4.423 20.177 1.00 86.31 241 GLU A CA 1
ATOM 1943 C C . GLU A 1 241 ? -30.331 3.448 21.288 1.00 86.31 241 GLU A C 1
ATOM 1945 O O . GLU A 1 241 ? -31.083 3.834 22.182 1.00 86.31 241 GLU A O 1
ATOM 1950 N N . LYS A 1 242 ? -29.782 2.225 21.304 1.00 86.06 242 LYS A N 1
ATOM 1951 C CA . LYS A 1 242 ? -30.033 1.254 22.386 1.00 86.06 242 LYS A CA 1
ATOM 1952 C C . LYS A 1 242 ? -29.655 1.812 23.754 1.00 86.06 242 LYS A C 1
ATOM 1954 O O . LYS A 1 242 ? -30.452 1.740 24.684 1.00 86.06 242 LYS A O 1
ATOM 1959 N N . THR A 1 243 ? -28.480 2.428 23.856 1.00 80.00 243 THR A N 1
ATOM 1960 C CA . THR A 1 243 ? -27.999 3.014 25.114 1.00 80.00 243 THR A CA 1
ATOM 1961 C C . THR A 1 243 ? -28.889 4.176 25.567 1.00 80.00 243 THR A C 1
ATOM 1963 O O . THR A 1 243 ? -29.139 4.338 26.761 1.00 80.00 243 THR A O 1
ATOM 1966 N N . ALA A 1 244 ? -29.399 4.988 24.634 1.00 86.12 244 ALA A N 1
ATOM 1967 C CA . ALA A 1 244 ? -30.332 6.068 24.950 1.00 86.12 244 ALA A CA 1
ATOM 1968 C C . ALA A 1 244 ? -31.666 5.531 25.495 1.00 86.12 244 ALA A C 1
ATOM 1970 O O . ALA A 1 244 ? -32.135 6.014 26.525 1.00 86.12 244 ALA A O 1
ATOM 1971 N N . VAL A 1 245 ? -32.226 4.497 24.857 1.00 90.00 245 VAL A N 1
ATOM 1972 C CA . VAL A 1 245 ? -33.466 3.842 25.305 1.00 90.00 245 VAL A CA 1
ATOM 1973 C C . VAL A 1 245 ? -33.291 3.197 26.681 1.00 90.00 245 VAL A C 1
ATOM 1975 O O . VAL A 1 245 ? -34.129 3.390 27.559 1.00 90.00 245 VAL A O 1
ATOM 1978 N N . GLU A 1 246 ? -32.194 2.471 26.912 1.00 85.19 246 GLU A N 1
ATOM 1979 C CA . GLU A 1 246 ? -31.904 1.869 28.222 1.00 85.19 246 GLU A CA 1
ATOM 1980 C C . GLU A 1 246 ? -31.733 2.927 29.314 1.00 85.19 246 GLU A C 1
ATOM 1982 O O . GLU A 1 246 ? -32.251 2.769 30.421 1.00 85.19 246 GLU A O 1
ATOM 1987 N N . LYS A 1 247 ? -31.066 4.044 29.003 1.00 85.56 247 LYS A N 1
ATOM 1988 C CA . LYS A 1 247 ? -30.925 5.163 29.938 1.00 85.56 247 LYS A CA 1
ATOM 1989 C C . LYS A 1 247 ? -32.279 5.772 30.300 1.00 85.56 247 LYS A C 1
ATOM 1991 O O . LYS A 1 247 ? -32.518 6.035 31.476 1.00 85.56 247 LYS A O 1
ATOM 1996 N N . GLU A 1 248 ? -33.159 5.995 29.325 1.00 85.94 248 GLU A N 1
ATOM 1997 C CA . GLU A 1 248 ? -34.514 6.499 29.585 1.00 85.94 248 GLU A CA 1
ATOM 1998 C C . GLU A 1 248 ? -35.342 5.515 30.423 1.00 85.94 248 GLU A C 1
ATOM 2000 O O . GLU A 1 248 ? -36.012 5.934 31.369 1.00 85.94 248 GLU A O 1
ATOM 2005 N N . ALA A 1 249 ? -35.244 4.211 30.143 1.00 86.88 249 ALA A N 1
ATOM 2006 C CA . ALA A 1 249 ? -35.929 3.174 30.911 1.00 86.88 249 ALA A CA 1
ATOM 2007 C C . ALA A 1 249 ? -35.449 3.119 32.374 1.00 86.88 249 ALA A C 1
ATOM 2009 O O . ALA A 1 249 ? -36.269 3.085 33.293 1.00 86.88 249 ALA A O 1
ATOM 2010 N N . LEU A 1 250 ? -34.132 3.174 32.607 1.00 84.75 250 LEU A N 1
ATOM 2011 C CA . LEU A 1 250 ? -33.556 3.226 33.956 1.00 84.75 250 LEU A CA 1
ATOM 2012 C C . LEU A 1 250 ? -33.942 4.514 34.694 1.00 84.75 250 LEU A C 1
ATOM 2014 O O . LEU A 1 250 ? -34.247 4.474 35.885 1.00 84.75 250 LEU A O 1
ATOM 2018 N N . GLN A 1 251 ? -33.983 5.652 33.996 1.00 86.19 251 GLN A N 1
ATOM 2019 C CA . GLN A 1 251 ? -34.419 6.925 34.572 1.00 86.19 251 GLN A CA 1
ATOM 2020 C C . GLN A 1 251 ? -35.894 6.872 35.006 1.00 86.19 251 GLN A C 1
ATOM 2022 O O . GLN A 1 251 ? -36.232 7.372 36.080 1.00 86.19 251 GLN A O 1
ATOM 2027 N N . GLN A 1 252 ? -36.767 6.250 34.204 1.00 87.19 252 GLN A N 1
ATOM 2028 C CA . GLN A 1 252 ? -38.166 6.028 34.579 1.00 87.19 252 GLN A CA 1
ATOM 2029 C C . GLN A 1 252 ? -38.283 5.114 35.798 1.00 87.19 252 GLN A C 1
ATOM 2031 O O . GLN A 1 252 ? -38.970 5.482 36.747 1.00 87.19 252 GLN A O 1
ATOM 2036 N N . GLN A 1 253 ? -37.580 3.977 35.815 1.00 85.38 253 GLN A N 1
ATOM 2037 C CA . GLN A 1 253 ? -37.587 3.066 36.965 1.00 85.38 253 GLN A CA 1
ATOM 2038 C C . GLN A 1 253 ? -37.125 3.754 38.252 1.00 85.38 253 GLN A C 1
ATOM 2040 O O . GLN A 1 253 ? -37.752 3.576 39.295 1.00 85.38 253 GLN A O 1
ATOM 2045 N N . LEU A 1 254 ? -36.073 4.576 38.178 1.00 84.69 254 LEU A N 1
ATOM 2046 C CA . LEU A 1 254 ? -35.600 5.356 39.319 1.00 84.69 254 LEU A CA 1
ATOM 2047 C C . LEU A 1 254 ? -36.689 6.312 39.822 1.00 84.69 254 LEU A C 1
ATOM 2049 O O . LEU A 1 254 ? -36.984 6.315 41.012 1.00 84.69 254 LEU A O 1
ATOM 2053 N N . SER A 1 255 ? -37.332 7.061 38.920 1.00 87.94 255 SER A N 1
ATOM 2054 C CA . SER A 1 255 ? -38.422 7.977 39.278 1.00 87.94 255 SER A CA 1
ATOM 2055 C C . SER A 1 255 ? -39.592 7.248 39.942 1.00 87.94 255 SER A C 1
ATOM 2057 O O . SER A 1 255 ? -40.133 7.738 40.929 1.00 87.94 255 SER A O 1
ATOM 2059 N N . THR A 1 256 ? -39.986 6.078 39.430 1.00 87.38 256 THR A N 1
ATOM 2060 C CA . THR A 1 256 ? -41.067 5.279 40.027 1.00 87.38 256 THR A CA 1
ATOM 2061 C C . THR A 1 256 ? -40.670 4.766 41.409 1.00 87.38 256 THR A C 1
ATOM 2063 O O . THR A 1 256 ? -41.445 4.880 42.354 1.00 87.38 256 THR A O 1
ATOM 2066 N N . SER A 1 257 ? -39.441 4.269 41.562 1.00 81.06 257 SER A N 1
ATOM 2067 C CA . SER A 1 257 ? -38.949 3.763 42.846 1.00 81.06 257 SER A CA 1
ATOM 2068 C C . SER A 1 257 ? -38.796 4.878 43.893 1.00 81.06 257 SER A C 1
ATOM 2070 O O . SER A 1 257 ? -39.081 4.671 45.072 1.00 81.06 257 SER A O 1
ATOM 2072 N N . GLU A 1 258 ? -38.425 6.095 43.481 1.00 87.00 258 GLU A N 1
ATOM 2073 C CA . GLU A 1 258 ? -38.415 7.280 44.349 1.00 87.00 258 GLU A CA 1
ATOM 2074 C C . GLU A 1 258 ? -39.827 7.672 44.820 1.00 87.00 258 GLU A C 1
ATOM 2076 O O . GLU A 1 258 ? -40.017 8.013 45.994 1.00 87.00 258 GLU A O 1
ATOM 2081 N N . GLU A 1 259 ? -40.831 7.594 43.940 1.00 87.44 259 GLU A N 1
ATOM 2082 C CA . GLU A 1 259 ? -42.235 7.828 44.296 1.00 87.44 259 GLU A CA 1
ATOM 2083 C C . GLU A 1 259 ? -42.777 6.754 45.250 1.00 87.44 259 GLU A C 1
ATOM 2085 O O . GLU A 1 259 ? -43.404 7.093 46.260 1.00 87.44 259 GLU A O 1
ATOM 2090 N N . GLU A 1 260 ? -42.482 5.478 44.995 1.00 86.69 260 GLU A N 1
ATOM 2091 C CA . GLU A 1 260 ? -42.831 4.364 45.883 1.00 86.69 260 GLU A CA 1
ATOM 2092 C C . GLU A 1 260 ? -42.181 4.523 47.261 1.00 86.69 260 GLU A C 1
ATOM 2094 O O . GLU A 1 260 ? -42.862 4.425 48.283 1.00 86.69 260 GLU A O 1
ATOM 2099 N N . LEU A 1 261 ? -40.887 4.859 47.318 1.00 84.69 261 LEU A N 1
ATOM 2100 C CA . LEU A 1 261 ? -40.180 5.111 48.575 1.00 84.69 261 LEU A CA 1
ATOM 2101 C C . LEU A 1 261 ? -40.828 6.259 49.360 1.00 84.69 261 LEU A C 1
ATOM 2103 O O . LEU A 1 261 ? -40.948 6.192 50.587 1.00 84.69 261 LEU A O 1
ATOM 2107 N N . LYS A 1 262 ? -41.254 7.323 48.671 1.00 88.75 262 LYS A N 1
ATOM 2108 C CA . LYS A 1 262 ? -41.959 8.448 49.293 1.00 88.75 262 LYS A CA 1
ATOM 2109 C C . LYS A 1 262 ? -43.313 8.014 49.861 1.00 88.75 262 LYS A C 1
ATOM 2111 O O . LYS A 1 262 ? -43.630 8.393 50.989 1.00 88.75 262 LYS A O 1
ATOM 2116 N N . ALA A 1 263 ? -44.076 7.208 49.123 1.00 86.62 263 ALA A N 1
ATOM 2117 C CA . ALA A 1 263 ? -45.355 6.668 49.581 1.00 86.62 263 ALA A CA 1
ATOM 2118 C C . ALA A 1 263 ? -45.182 5.738 50.795 1.00 86.62 263 ALA A C 1
ATOM 2120 O O . ALA A 1 263 ? -45.889 5.890 51.792 1.00 86.62 263 ALA A O 1
ATOM 2121 N N . VAL A 1 264 ? -44.190 4.842 50.762 1.00 86.12 264 VAL A N 1
ATOM 2122 C CA . VAL A 1 264 ? -43.859 3.945 51.881 1.00 86.12 264 VAL A CA 1
ATOM 2123 C C . VAL A 1 264 ? -43.437 4.740 53.117 1.00 86.12 264 VAL A C 1
ATOM 2125 O O . VAL A 1 264 ? -43.911 4.453 54.213 1.00 86.12 264 VAL A O 1
ATOM 2128 N N . LYS A 1 265 ? -42.608 5.783 52.969 1.00 84.19 265 LYS A N 1
ATOM 2129 C CA . LYS A 1 265 ? -42.245 6.666 54.092 1.00 84.19 265 LYS A CA 1
ATOM 2130 C C . LYS A 1 265 ? -43.465 7.354 54.703 1.00 84.19 265 LYS A C 1
ATOM 2132 O O . LYS A 1 265 ? -43.561 7.431 55.922 1.00 84.19 265 LYS A O 1
ATOM 2137 N N . GLN A 1 266 ? -44.403 7.827 53.883 1.00 86.94 266 GLN A N 1
ATOM 2138 C CA . GLN A 1 266 ? -45.641 8.430 54.386 1.00 86.94 266 GLN A CA 1
ATOM 2139 C C . GLN A 1 266 ? -46.515 7.417 55.133 1.00 86.94 266 GLN A C 1
ATOM 2141 O O . GLN A 1 266 ? -47.023 7.735 56.206 1.00 86.94 266 GLN A O 1
ATOM 2146 N N . GLN A 1 267 ? -46.657 6.196 54.611 1.00 83.75 267 GLN A N 1
ATOM 2147 C CA . GLN A 1 267 ? -47.384 5.122 55.296 1.00 83.75 267 GLN A CA 1
ATOM 2148 C C . GLN A 1 267 ? -46.716 4.708 56.611 1.00 83.75 267 GLN A C 1
ATOM 2150 O O . GLN A 1 267 ? -47.411 4.437 57.591 1.00 83.75 267 GLN A O 1
ATOM 2155 N N . LEU A 1 268 ? -45.381 4.681 56.648 1.00 84.88 268 LEU A N 1
ATOM 2156 C CA . LEU A 1 268 ? -44.617 4.375 57.853 1.00 84.88 268 LEU A CA 1
ATOM 2157 C C . LEU A 1 268 ? -44.827 5.440 58.935 1.00 84.88 268 LEU A C 1
ATOM 2159 O O . LEU A 1 268 ? -45.087 5.085 60.081 1.00 84.88 268 LEU A O 1
ATOM 2163 N N . GLU A 1 269 ? -44.759 6.725 58.581 1.00 86.25 269 GLU A N 1
ATOM 2164 C CA . GLU A 1 269 ? -45.023 7.824 59.522 1.00 86.25 269 GLU A CA 1
ATOM 2165 C C . GLU A 1 269 ? -46.473 7.807 60.026 1.00 86.25 269 GLU A C 1
ATOM 2167 O O . GLU A 1 269 ? -46.703 7.968 61.222 1.00 86.25 269 GLU A O 1
ATOM 2172 N N . ALA A 1 270 ? -47.449 7.534 59.152 1.00 86.19 270 ALA A N 1
ATOM 2173 C CA . ALA A 1 270 ? -48.846 7.376 59.559 1.00 86.19 270 ALA A CA 1
ATOM 2174 C C . ALA A 1 270 ? -49.027 6.200 60.535 1.00 86.19 270 ALA A C 1
ATOM 2176 O O . ALA A 1 270 ? -49.598 6.369 61.607 1.00 86.19 270 ALA A O 1
ATOM 2177 N N . SER A 1 271 ? -48.452 5.035 60.220 1.00 82.00 271 SER A N 1
ATOM 2178 C CA . SER A 1 271 ? -48.523 3.853 61.091 1.00 82.00 271 SER A CA 1
ATOM 2179 C C . SER A 1 271 ? -47.831 4.085 62.436 1.00 82.00 271 SER A C 1
ATOM 2181 O O . SER A 1 271 ? -48.282 3.586 63.464 1.00 82.00 271 SER A O 1
ATOM 2183 N N . LYS A 1 272 ? -46.731 4.846 62.447 1.00 83.69 272 LYS A N 1
ATOM 2184 C CA . LYS A 1 272 ? -46.036 5.227 63.677 1.00 83.69 272 LYS A CA 1
ATOM 2185 C C . LYS A 1 272 ? -46.897 6.155 64.537 1.00 83.69 272 LYS A C 1
ATOM 2187 O O . LYS A 1 272 ? -46.976 5.938 65.743 1.00 83.69 272 LYS A O 1
ATOM 2192 N N . ALA A 1 273 ? -47.563 7.135 63.928 1.00 85.88 273 ALA A N 1
ATOM 2193 C CA . ALA A 1 273 ? -48.492 8.017 64.629 1.00 85.88 273 ALA A CA 1
ATOM 2194 C C . ALA A 1 273 ? -49.679 7.237 65.227 1.00 85.88 273 ALA A C 1
ATOM 2196 O O . ALA A 1 273 ? -49.979 7.407 66.409 1.00 85.88 273 ALA A O 1
ATOM 2197 N N . ASP A 1 274 ? -50.280 6.322 64.460 1.00 85.38 274 ASP A N 1
ATOM 2198 C CA . ASP A 1 274 ? -51.373 5.458 64.930 1.00 85.38 274 ASP A CA 1
ATOM 2199 C C . ASP A 1 274 ? -50.933 4.556 66.097 1.00 85.38 274 ASP A C 1
ATOM 2201 O O . ASP A 1 274 ? -51.692 4.315 67.043 1.00 85.38 274 ASP A O 1
ATOM 2205 N N . LEU A 1 275 ? -49.691 4.057 66.057 1.00 81.75 275 LEU A N 1
ATOM 2206 C CA . LEU A 1 275 ? -49.113 3.242 67.125 1.00 81.75 275 LEU A CA 1
ATOM 2207 C C . LEU A 1 275 ? -48.875 4.065 68.400 1.00 81.75 275 LEU A C 1
ATOM 2209 O O . LEU A 1 275 ? -49.222 3.606 69.487 1.00 81.75 275 LEU A O 1
ATOM 2213 N N . GLU A 1 276 ? -48.332 5.280 68.279 1.00 84.50 276 GLU A N 1
ATOM 2214 C CA . GLU A 1 276 ? -48.155 6.205 69.408 1.00 84.50 276 GLU A CA 1
ATOM 2215 C C . GLU A 1 276 ? -49.503 6.608 70.032 1.00 84.50 276 GLU A C 1
ATOM 2217 O O . GLU A 1 276 ? -49.629 6.683 71.258 1.00 84.50 276 GLU A O 1
ATOM 2222 N N . GLU A 1 277 ? -50.536 6.834 69.215 1.00 86.44 277 GLU A N 1
ATOM 2223 C CA . GLU A 1 277 ? -51.890 7.120 69.695 1.00 86.44 277 GLU A CA 1
ATOM 2224 C C . GLU A 1 277 ? -52.505 5.910 70.410 1.00 86.44 277 GLU A C 1
ATOM 2226 O O . GLU A 1 277 ? -53.042 6.043 71.514 1.00 86.44 277 GLU A O 1
ATOM 2231 N N . SER A 1 278 ? -52.369 4.716 69.830 1.00 79.44 278 SER A N 1
ATOM 2232 C CA . SER A 1 278 ? -52.845 3.468 70.434 1.00 79.44 278 SER A CA 1
ATOM 2233 C C . SER A 1 278 ? -52.152 3.178 71.766 1.00 79.44 278 SER A C 1
ATOM 2235 O O . SER A 1 278 ? -52.818 2.780 72.721 1.00 79.44 278 SER A O 1
ATOM 2237 N N . GLN A 1 279 ? -50.841 3.429 71.866 1.00 75.06 279 GLN A N 1
ATOM 2238 C CA . GLN A 1 279 ? -50.090 3.313 73.119 1.00 75.06 279 GLN A CA 1
ATOM 2239 C C . GLN A 1 279 ? -50.630 4.265 74.189 1.00 75.06 279 GLN A C 1
ATOM 2241 O O . GLN A 1 279 ? -50.958 3.816 75.285 1.00 75.06 279 GLN A O 1
ATOM 2246 N N . LYS A 1 280 ? -50.810 5.554 73.869 1.00 81.88 280 LYS A N 1
ATOM 2247 C CA . LYS A 1 280 ? -51.378 6.533 74.815 1.00 81.88 280 LYS A CA 1
ATOM 2248 C C . LYS A 1 280 ? -52.788 6.163 75.263 1.00 81.88 280 LYS A C 1
ATOM 2250 O O . LYS A 1 280 ? -53.135 6.335 76.432 1.00 81.88 280 LYS A O 1
ATOM 2255 N N . LYS A 1 281 ? -53.615 5.660 74.344 1.00 82.56 281 LYS A N 1
ATOM 2256 C CA . LYS A 1 281 ? -54.974 5.216 74.659 1.00 82.56 281 LYS A CA 1
ATOM 2257 C C . LYS A 1 281 ? -54.958 4.015 75.604 1.00 82.56 281 LYS A C 1
ATOM 2259 O O . LYS A 1 281 ? -55.672 4.032 76.603 1.00 82.56 281 LYS A O 1
ATOM 2264 N N . LEU A 1 282 ? -54.115 3.020 75.324 1.00 75.69 282 LEU A N 1
ATOM 2265 C CA . LEU A 1 282 ? -53.953 1.839 76.168 1.00 75.69 282 LEU A CA 1
ATOM 2266 C C . LEU A 1 282 ? -53.440 2.212 77.568 1.00 75.69 282 LEU A C 1
ATOM 2268 O O . LEU A 1 282 ? -53.976 1.727 78.560 1.00 75.69 282 LEU A O 1
ATOM 2272 N N . GLU A 1 283 ? -52.458 3.115 77.668 1.00 73.25 283 GLU A N 1
ATOM 2273 C CA . GLU A 1 283 ? -51.988 3.651 78.953 1.00 73.25 283 GLU A CA 1
ATOM 2274 C C . GLU A 1 283 ? -53.129 4.304 79.745 1.00 73.25 283 GLU A C 1
ATOM 2276 O O . GLU A 1 283 ? -53.290 4.030 80.937 1.00 73.25 283 GLU A O 1
ATOM 2281 N N . GLY A 1 284 ? -53.963 5.113 79.085 1.00 75.44 284 GLY A N 1
ATOM 2282 C CA . GLY A 1 284 ? -55.138 5.729 79.703 1.00 75.44 284 GLY A CA 1
ATOM 2283 C C . GLY A 1 284 ? -56.190 4.712 80.165 1.00 75.44 284 GLY A C 1
ATOM 2284 O O . GLY A 1 284 ? -56.730 4.840 81.265 1.00 75.44 284 GLY A O 1
ATOM 2285 N N . GLU A 1 285 ? -56.466 3.679 79.366 1.00 76.56 285 GLU A N 1
ATOM 2286 C CA . GLU A 1 285 ? -57.413 2.606 79.704 1.00 76.56 285 GLU A CA 1
ATOM 2287 C C . GLU A 1 285 ? -56.918 1.745 80.877 1.00 76.56 285 GLU A C 1
ATOM 2289 O O . GLU A 1 285 ? -57.695 1.438 81.790 1.00 76.56 285 GLU A O 1
ATOM 2294 N N . ILE A 1 286 ? -55.625 1.405 80.906 1.00 72.12 286 ILE A N 1
ATOM 2295 C CA . ILE A 1 286 ? -54.997 0.678 82.018 1.00 72.12 286 ILE A CA 1
ATOM 2296 C C . ILE A 1 286 ? -55.067 1.518 83.294 1.00 72.12 286 ILE A C 1
ATOM 2298 O O . ILE A 1 286 ? -55.537 1.025 84.321 1.00 72.12 286 ILE A O 1
ATOM 2302 N N . GLN A 1 287 ? -54.677 2.797 83.241 1.00 67.12 287 GLN A N 1
ATOM 2303 C CA . GLN A 1 287 ? -54.774 3.698 84.393 1.00 67.12 287 GLN A CA 1
ATOM 2304 C C . GLN A 1 287 ? -56.219 3.827 84.892 1.00 67.12 287 GLN A C 1
ATOM 2306 O O . GLN A 1 287 ? -56.467 3.717 86.094 1.00 67.12 287 GLN A O 1
ATOM 2311 N N . GLY A 1 288 ? -57.188 3.987 83.986 1.00 71.44 288 GLY A N 1
ATOM 2312 C CA . GLY A 1 288 ? -58.609 4.040 84.331 1.00 71.44 288 GLY A CA 1
ATOM 2313 C C . GLY A 1 288 ? -59.106 2.760 85.010 1.00 71.44 288 GLY A C 1
ATOM 2314 O O . GLY A 1 288 ? -59.817 2.825 86.015 1.00 71.44 288 GLY A O 1
ATOM 2315 N N . THR A 1 289 ? -58.683 1.597 84.512 1.00 71.50 289 THR A N 1
ATOM 2316 C CA . THR A 1 289 ? -59.041 0.286 85.074 1.00 71.50 289 THR A CA 1
ATOM 2317 C C . THR A 1 289 ? -58.422 0.072 86.455 1.00 71.50 289 THR A C 1
ATOM 2319 O O . THR A 1 289 ? -59.107 -0.386 87.374 1.00 71.50 289 THR A O 1
ATOM 2322 N N . ILE A 1 290 ? -57.154 0.456 86.639 1.00 67.19 290 ILE A N 1
ATOM 2323 C CA . ILE A 1 290 ? -56.469 0.409 87.939 1.00 67.19 290 ILE A CA 1
ATOM 2324 C C . ILE A 1 290 ? -57.207 1.291 88.949 1.00 67.19 290 ILE A C 1
ATOM 2326 O O . ILE A 1 290 ? -57.539 0.822 90.036 1.00 67.19 290 ILE A O 1
ATOM 2330 N N . VAL A 1 291 ? -57.541 2.534 88.586 1.00 70.12 291 VAL A N 1
ATOM 2331 C CA . VAL A 1 291 ? -58.274 3.454 89.470 1.00 70.12 291 VAL A CA 1
ATOM 2332 C C . VAL A 1 291 ? -59.647 2.892 89.843 1.00 70.12 291 VAL A C 1
ATOM 2334 O O . VAL A 1 291 ? -59.997 2.880 91.021 1.00 70.12 291 VAL A O 1
ATOM 2337 N N . GLN A 1 292 ? -60.417 2.369 88.884 1.00 66.50 292 GLN A N 1
ATOM 2338 C CA . GLN A 1 292 ? -61.719 1.756 89.179 1.00 66.50 292 GLN A CA 1
ATOM 2339 C C . GLN A 1 292 ? -61.600 0.539 90.103 1.00 66.50 292 GLN A C 1
ATOM 2341 O O . GLN A 1 292 ? -62.430 0.356 90.996 1.00 66.50 292 GLN A O 1
ATOM 2346 N N . THR A 1 293 ? -60.569 -0.282 89.909 1.00 70.19 293 THR A N 1
ATOM 2347 C CA . THR A 1 293 ? -60.313 -1.463 90.741 1.00 70.19 293 THR A CA 1
ATOM 2348 C C . THR A 1 293 ? -59.932 -1.054 92.161 1.00 70.19 293 THR A C 1
ATOM 2350 O O . THR A 1 293 ? -60.511 -1.568 93.116 1.00 70.19 293 THR A O 1
ATOM 2353 N N . LEU A 1 294 ? -59.046 -0.066 92.313 1.00 67.88 294 LEU A N 1
ATOM 2354 C CA . LEU A 1 294 ? -58.669 0.485 93.615 1.00 67.88 294 LEU A CA 1
ATOM 2355 C C . LEU A 1 294 ? -59.868 1.101 94.344 1.00 67.88 294 LEU A C 1
ATOM 2357 O O . LEU A 1 294 ? -60.049 0.843 95.530 1.00 67.88 294 LEU A O 1
ATOM 2361 N N . VAL A 1 295 ? -60.733 1.842 93.644 1.00 70.88 295 VAL A N 1
ATOM 2362 C CA . VAL A 1 295 ? -61.966 2.396 94.232 1.00 70.88 295 VAL A CA 1
ATOM 2363 C C . VAL A 1 295 ? -62.889 1.283 94.734 1.00 70.88 295 VAL A C 1
ATOM 2365 O O . VAL A 1 295 ? -63.412 1.385 95.842 1.00 70.88 295 VAL A O 1
ATOM 2368 N N . ARG A 1 296 ? -63.059 0.193 93.972 1.00 70.56 296 ARG A N 1
ATOM 2369 C CA . ARG A 1 296 ? -63.852 -0.967 94.418 1.00 70.56 296 ARG A CA 1
ATOM 2370 C C . ARG A 1 296 ? -63.243 -1.649 95.641 1.00 70.56 296 ARG A C 1
ATOM 2372 O O . ARG A 1 296 ? -63.985 -1.998 96.552 1.00 70.56 296 ARG A O 1
ATOM 2379 N N . ILE A 1 297 ? -61.920 -1.821 95.679 1.00 69.81 297 ILE A N 1
ATOM 2380 C CA . ILE A 1 297 ? -61.220 -2.400 96.836 1.00 69.81 297 ILE A CA 1
ATOM 2381 C C . ILE A 1 297 ? -61.430 -1.521 98.072 1.00 69.81 297 ILE A C 1
ATOM 2383 O O . ILE A 1 297 ? -61.800 -2.036 99.123 1.00 69.81 297 ILE A O 1
ATOM 2387 N N . VAL A 1 298 ? -61.265 -0.200 97.946 1.00 70.06 298 VAL A N 1
ATOM 2388 C CA . VAL A 1 298 ? -61.504 0.749 99.044 1.00 70.06 298 VAL A CA 1
ATOM 2389 C C . VAL A 1 298 ? -62.954 0.677 99.533 1.00 70.06 298 VAL A C 1
ATOM 2391 O O . VAL A 1 298 ? -63.176 0.635 100.739 1.00 70.06 298 VAL A O 1
ATOM 2394 N N . ASP A 1 299 ? -63.935 0.593 98.632 1.00 72.38 299 ASP A N 1
ATOM 2395 C CA . ASP A 1 299 ? -65.355 0.493 98.999 1.00 72.38 299 ASP A CA 1
ATOM 2396 C C . ASP A 1 299 ? -65.682 -0.830 99.723 1.00 72.38 299 ASP A C 1
ATOM 2398 O O . ASP A 1 299 ? -66.413 -0.846 100.715 1.00 72.38 299 ASP A O 1
ATOM 2402 N N . VAL A 1 300 ? -65.090 -1.950 99.285 1.00 72.19 300 VAL A N 1
ATOM 2403 C CA . VAL A 1 300 ? -65.211 -3.257 99.960 1.00 72.19 300 VAL A CA 1
ATOM 2404 C C . VAL A 1 300 ? -64.550 -3.236 101.338 1.00 72.19 300 VAL A C 1
ATOM 2406 O O . VAL A 1 300 ? -65.136 -3.732 102.303 1.00 72.19 300 VAL A O 1
ATOM 2409 N N . LEU A 1 301 ? -63.356 -2.649 101.458 1.00 67.50 301 LEU A N 1
ATOM 2410 C CA . LEU A 1 301 ? -62.651 -2.515 102.734 1.00 67.50 301 LEU A CA 1
ATOM 2411 C C . LEU A 1 301 ? -63.431 -1.634 103.712 1.00 67.50 301 LEU A C 1
ATOM 2413 O O . LEU A 1 301 ? -63.564 -1.998 104.880 1.00 67.50 301 LEU A O 1
ATOM 2417 N N . TYR A 1 302 ? -64.001 -0.528 103.230 1.00 76.00 302 TYR A N 1
ATOM 2418 C CA . TYR A 1 302 ? -64.828 0.372 104.029 1.00 76.00 302 TYR A CA 1
ATOM 2419 C C . TYR A 1 302 ? -66.097 -0.324 104.543 1.00 76.00 302 TYR A C 1
ATOM 2421 O O . TYR A 1 302 ? -66.380 -0.287 105.740 1.00 76.00 302 TYR A O 1
ATOM 2429 N N . LYS A 1 303 ? -66.816 -1.052 103.677 1.00 75.44 303 LYS A N 1
ATOM 2430 C CA . LYS A 1 303 ? -67.985 -1.857 104.083 1.00 75.44 303 LYS A CA 1
ATOM 2431 C C . LYS A 1 303 ? -67.617 -2.964 105.067 1.00 75.44 303 LYS A C 1
ATOM 2433 O O . LYS A 1 303 ? -68.323 -3.176 106.046 1.00 75.44 303 LYS A O 1
ATOM 2438 N N . SER A 1 304 ? -66.490 -3.640 104.848 1.00 67.69 304 SER A N 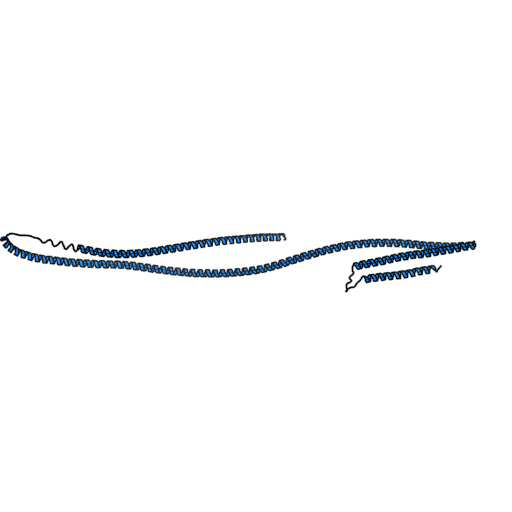1
ATOM 2439 C CA . SER A 1 304 ? -65.989 -4.671 105.768 1.00 67.69 304 SER A CA 1
ATOM 2440 C C . SER A 1 304 ? -65.607 -4.085 107.131 1.00 67.69 304 SER A C 1
ATOM 2442 O O . SER A 1 304 ? -65.754 -4.746 108.155 1.00 67.69 304 SER A O 1
ATOM 2444 N N . GLN A 1 305 ? -65.119 -2.842 107.170 1.00 71.25 305 GLN A N 1
ATOM 2445 C CA . GLN A 1 305 ? -64.864 -2.133 108.419 1.00 71.25 305 GLN A CA 1
ATOM 2446 C C . GLN A 1 305 ? -66.164 -1.776 109.150 1.00 71.25 305 GLN A C 1
ATOM 2448 O O . GLN A 1 305 ? -66.245 -2.045 110.343 1.00 71.25 305 GLN A O 1
ATOM 2453 N N . GLN A 1 306 ? -67.189 -1.276 108.450 1.00 71.69 306 GLN A N 1
ATOM 2454 C CA . GLN A 1 306 ? -68.505 -1.022 109.054 1.00 71.69 306 GLN A CA 1
ATOM 2455 C C . GLN A 1 306 ? -69.129 -2.289 109.649 1.00 71.69 306 GLN A C 1
ATOM 2457 O O . GLN A 1 306 ? -69.591 -2.257 110.784 1.00 71.69 306 GLN A O 1
ATOM 2462 N N . ILE A 1 307 ? -69.084 -3.415 108.927 1.00 71.69 307 ILE A N 1
ATOM 2463 C CA . ILE A 1 307 ? -69.597 -4.700 109.431 1.00 71.69 307 ILE A CA 1
ATOM 2464 C C . ILE A 1 307 ? -68.840 -5.123 110.694 1.00 71.69 307 ILE A C 1
ATOM 2466 O O . ILE A 1 307 ? -69.465 -5.524 111.670 1.00 71.69 307 ILE A O 1
ATOM 2470 N N . ARG A 1 308 ? -67.506 -4.987 110.714 1.00 67.06 308 ARG A N 1
ATOM 2471 C CA . ARG A 1 308 ? -66.710 -5.282 111.916 1.00 67.06 308 ARG A CA 1
ATOM 2472 C C . ARG A 1 308 ? -67.074 -4.378 113.089 1.00 67.06 308 ARG A C 1
ATOM 2474 O O . ARG A 1 308 ? -67.160 -4.876 114.202 1.00 67.06 308 ARG A O 1
ATOM 2481 N N . GLU A 1 309 ? -67.297 -3.086 112.865 1.00 70.19 309 GLU A N 1
ATOM 2482 C CA . GLU A 1 309 ? -67.732 -2.159 113.918 1.00 70.19 309 GLU A CA 1
ATOM 2483 C C . GLU A 1 309 ? -69.136 -2.514 114.442 1.00 70.19 309 GLU A C 1
ATOM 2485 O O . GLU A 1 309 ? -69.360 -2.506 115.652 1.00 70.19 309 GLU A O 1
ATOM 2490 N N . GLU A 1 310 ? -70.069 -2.899 113.567 1.00 73.00 310 GLU A N 1
ATOM 2491 C CA . GLU A 1 310 ? -71.405 -3.376 113.954 1.00 73.00 310 GLU A CA 1
ATOM 2492 C C . GLU A 1 310 ? -71.350 -4.695 114.741 1.00 73.00 310 GLU A C 1
ATOM 2494 O O . GLU A 1 310 ? -71.996 -4.819 115.784 1.00 73.00 310 GLU A O 1
ATOM 2499 N N . GLU A 1 311 ? -70.553 -5.668 114.293 1.00 72.12 311 GLU A N 1
ATOM 2500 C CA . GLU A 1 311 ? -70.343 -6.937 114.998 1.00 72.12 311 GLU A CA 1
ATOM 2501 C C . GLU A 1 311 ? -69.644 -6.734 116.342 1.00 72.12 311 GLU A C 1
ATOM 2503 O O . GLU A 1 311 ? -70.008 -7.376 117.326 1.00 72.12 311 GLU A O 1
ATOM 2508 N N . GLN A 1 312 ? -68.680 -5.817 116.416 1.00 65.62 312 GLN A N 1
ATOM 2509 C CA . GLN A 1 312 ? -67.977 -5.489 117.650 1.00 65.62 312 GLN A CA 1
ATOM 2510 C C . GLN A 1 312 ? -68.909 -4.798 118.654 1.00 65.62 312 GLN A C 1
ATOM 2512 O O . GLN A 1 312 ? -68.895 -5.154 119.830 1.00 65.62 312 GLN A O 1
ATOM 2517 N N . ASN A 1 313 ? -69.774 -3.885 118.202 1.00 68.56 313 ASN A N 1
ATOM 2518 C CA . ASN A 1 313 ? -70.812 -3.285 119.045 1.00 68.56 313 ASN A CA 1
ATOM 2519 C C . ASN A 1 313 ? -71.813 -4.337 119.539 1.00 68.56 313 ASN A C 1
ATOM 2521 O O . ASN A 1 313 ? -72.146 -4.359 120.720 1.00 68.56 313 ASN A O 1
ATOM 2525 N N . LYS A 1 314 ? -72.214 -5.275 118.674 1.00 75.25 314 LYS A N 1
ATOM 2526 C CA . LYS A 1 314 ? -73.079 -6.394 119.059 1.00 75.25 314 LYS A CA 1
ATOM 2527 C C . LYS A 1 314 ? -72.408 -7.329 120.071 1.00 75.25 314 LYS A C 1
ATOM 2529 O O . LYS A 1 314 ? -73.051 -7.749 121.024 1.00 75.25 314 LYS A O 1
ATOM 2534 N N . MET A 1 315 ? -71.115 -7.620 119.910 1.00 64.75 315 MET A N 1
ATOM 2535 C CA . MET A 1 315 ? -70.341 -8.385 120.895 1.00 64.75 315 MET A CA 1
ATOM 2536 C C . MET A 1 315 ? -70.216 -7.646 122.230 1.00 64.75 315 MET A C 1
ATOM 2538 O O . MET A 1 315 ? -70.262 -8.291 123.272 1.00 64.75 315 MET A O 1
ATOM 2542 N N . ILE A 1 316 ? -70.066 -6.317 122.221 1.00 65.50 316 ILE A N 1
ATOM 2543 C CA . ILE A 1 316 ? -70.061 -5.496 123.440 1.00 65.50 316 ILE A CA 1
ATOM 2544 C C . ILE A 1 316 ? -71.427 -5.565 124.131 1.00 65.50 316 ILE A C 1
ATOM 2546 O O . ILE A 1 316 ? -71.475 -5.750 125.345 1.00 65.50 316 ILE A O 1
ATOM 2550 N N . ASP A 1 317 ? -72.524 -5.481 123.380 1.00 70.38 317 ASP A N 1
ATOM 2551 C CA . ASP A 1 317 ? -73.879 -5.598 123.924 1.00 70.38 317 ASP A CA 1
ATOM 2552 C C . ASP A 1 317 ? -74.145 -6.998 124.500 1.00 70.38 317 ASP A C 1
ATOM 2554 O O . ASP A 1 317 ? -74.594 -7.121 125.641 1.00 70.38 317 ASP A O 1
ATOM 2558 N N . ASP A 1 318 ? -73.787 -8.060 123.772 1.00 72.38 318 ASP A N 1
ATOM 2559 C CA . ASP A 1 318 ? -73.913 -9.445 124.238 1.00 72.38 318 ASP A CA 1
ATOM 2560 C C . ASP A 1 318 ? -73.032 -9.706 125.475 1.00 72.38 318 ASP A C 1
ATOM 2562 O O . ASP A 1 318 ? -73.467 -10.361 126.427 1.00 72.38 318 ASP A O 1
ATOM 2566 N N . ALA A 1 319 ? -71.812 -9.157 125.507 1.00 64.12 319 ALA A N 1
ATOM 2567 C CA . ALA A 1 319 ? -70.919 -9.236 126.660 1.00 64.12 319 ALA A CA 1
ATOM 2568 C C . ALA A 1 319 ? -71.467 -8.457 127.863 1.00 64.12 319 ALA A C 1
ATOM 2570 O O . ALA A 1 319 ? -71.384 -8.952 128.984 1.00 64.12 319 ALA A O 1
ATOM 2571 N N . ASN A 1 320 ? -72.070 -7.284 127.653 1.00 65.88 320 ASN A N 1
ATOM 2572 C CA . ASN A 1 320 ? -72.720 -6.513 128.713 1.00 65.88 320 ASN A CA 1
ATOM 2573 C C . ASN A 1 320 ? -73.926 -7.265 129.289 1.00 65.88 320 ASN A C 1
ATOM 2575 O O . ASN A 1 320 ? -74.060 -7.339 130.508 1.00 65.88 320 ASN A O 1
ATOM 2579 N N . ILE A 1 321 ? -74.745 -7.901 128.444 1.00 72.00 321 ILE A N 1
ATOM 2580 C CA . ILE A 1 321 ? -75.864 -8.753 128.879 1.00 72.00 321 ILE A CA 1
ATOM 2581 C C . ILE A 1 321 ? -75.350 -9.964 129.671 1.00 72.00 321 ILE A C 1
ATOM 2583 O O . ILE A 1 321 ? -75.892 -10.305 130.725 1.00 72.00 321 ILE A O 1
ATOM 2587 N N . GLN A 1 322 ? -74.293 -10.630 129.198 1.00 66.44 322 GLN A N 1
ATOM 2588 C CA . GLN A 1 322 ? -73.676 -11.746 129.921 1.00 66.44 322 GLN A CA 1
ATOM 2589 C C . GLN A 1 322 ? -73.042 -11.311 131.242 1.00 66.44 322 GLN A C 1
ATOM 2591 O O . GLN A 1 322 ? -73.133 -12.047 132.227 1.00 66.44 322 GLN A O 1
ATOM 2596 N N . LEU A 1 323 ? -72.425 -10.130 131.285 1.00 65.56 323 LEU A N 1
ATOM 2597 C CA . LEU A 1 323 ? -71.859 -9.549 132.493 1.00 65.56 323 LEU A CA 1
ATOM 2598 C C . LEU A 1 323 ? -72.967 -9.198 133.483 1.00 65.56 323 LEU A C 1
ATOM 2600 O O . LEU A 1 323 ? -72.835 -9.519 134.653 1.00 65.56 323 LEU A O 1
ATOM 2604 N N . GLU A 1 324 ? -74.077 -8.616 133.039 1.00 66.81 324 GLU A N 1
ATOM 2605 C CA . GLU A 1 324 ? -75.220 -8.283 133.891 1.00 66.81 324 GLU A CA 1
ATOM 2606 C C . GLU A 1 324 ? -75.884 -9.550 134.454 1.00 66.81 324 GLU A C 1
ATOM 2608 O O . GLU A 1 324 ? -76.131 -9.650 135.657 1.00 66.81 324 GLU A O 1
ATOM 2613 N N . ASN A 1 325 ? -76.060 -10.583 133.626 1.00 66.94 325 ASN A N 1
ATOM 2614 C CA . ASN A 1 325 ? -76.518 -11.902 134.069 1.00 66.94 325 ASN A CA 1
ATOM 2615 C C . ASN A 1 325 ? -75.524 -12.577 135.023 1.00 66.94 325 ASN A C 1
ATOM 2617 O O . ASN A 1 325 ? -75.944 -13.208 135.995 1.00 66.94 325 ASN A O 1
ATOM 2621 N N . SER A 1 326 ? -74.218 -12.432 134.785 1.00 59.28 326 SER A N 1
ATOM 2622 C CA . SER A 1 326 ? -73.167 -12.954 135.666 1.00 59.28 326 SER A CA 1
ATOM 2623 C C . SER A 1 326 ? -73.062 -12.163 136.961 1.00 59.28 326 SER A C 1
ATOM 2625 O O . SER A 1 326 ? -72.836 -12.775 137.990 1.00 59.28 326 SER A O 1
ATOM 2627 N N . ILE A 1 327 ? -73.277 -10.846 136.958 1.00 58.34 327 ILE A N 1
ATOM 2628 C CA . ILE A 1 327 ? -73.353 -9.999 138.155 1.00 58.34 327 ILE A CA 1
ATOM 2629 C C . ILE A 1 327 ? -74.584 -10.385 138.964 1.00 58.34 327 ILE A C 1
ATOM 2631 O O . ILE A 1 327 ? -74.471 -10.574 140.166 1.00 58.34 327 ILE A O 1
ATOM 2635 N N . ASN A 1 328 ? -75.740 -10.587 138.332 1.00 59.19 328 ASN A N 1
ATOM 2636 C CA . ASN A 1 328 ? -76.951 -11.046 139.015 1.00 59.19 328 ASN A CA 1
ATOM 2637 C C . ASN A 1 328 ? -76.778 -12.461 139.584 1.00 59.19 328 ASN A C 1
ATOM 2639 O O . ASN A 1 328 ? -77.152 -12.725 140.728 1.00 59.19 328 ASN A O 1
ATOM 2643 N N . SER A 1 329 ? -76.135 -13.349 138.821 1.00 61.97 329 SER A N 1
ATOM 2644 C CA . SER A 1 329 ? -75.761 -14.687 139.284 1.00 61.97 329 SER A CA 1
ATOM 2645 C C . SER A 1 329 ? -74.723 -14.618 140.401 1.00 61.97 329 SER A C 1
ATOM 2647 O O . SER A 1 329 ? -74.855 -15.341 141.374 1.00 61.97 329 SER A O 1
ATOM 2649 N N . TYR A 1 330 ? -73.740 -13.720 140.329 1.00 52.47 330 TYR A N 1
ATOM 2650 C CA . TYR A 1 330 ? -72.732 -13.492 141.362 1.00 52.47 330 TYR A CA 1
ATOM 2651 C C . TYR A 1 330 ? -73.338 -12.840 142.601 1.00 52.47 330 TYR A C 1
ATOM 2653 O O . TYR A 1 330 ? -72.930 -13.177 143.691 1.00 52.47 330 TYR A O 1
ATOM 2661 N N . ILE A 1 331 ? -74.344 -11.972 142.500 1.00 56.72 331 ILE A N 1
ATOM 2662 C CA . ILE A 1 331 ? -75.076 -11.434 143.657 1.00 56.72 331 ILE A CA 1
ATOM 2663 C C . ILE A 1 331 ? -75.855 -12.559 144.349 1.00 56.72 331 ILE A C 1
ATOM 2665 O O . ILE A 1 331 ? -75.813 -12.664 145.575 1.00 56.72 331 ILE A O 1
ATOM 2669 N N . ALA A 1 332 ? -76.510 -13.435 143.581 1.00 55.78 332 ALA A N 1
ATOM 2670 C CA . ALA A 1 332 ? -77.195 -14.610 144.119 1.00 55.78 332 ALA A CA 1
ATOM 2671 C C . ALA A 1 332 ? -76.204 -15.594 144.766 1.00 55.78 332 ALA A C 1
ATOM 2673 O O . ALA A 1 332 ? -76.379 -15.997 145.916 1.00 55.78 332 ALA A O 1
ATOM 2674 N N . LEU A 1 333 ? -75.116 -15.904 144.062 1.00 52.12 333 LEU A N 1
ATOM 2675 C CA . LEU A 1 333 ? -74.093 -16.853 144.482 1.00 52.12 333 LEU A CA 1
ATOM 2676 C C . LEU A 1 333 ? -73.209 -16.282 145.592 1.00 52.12 333 LEU A C 1
ATOM 2678 O O . LEU A 1 333 ? -72.801 -17.033 146.453 1.00 52.12 333 LEU A O 1
ATOM 2682 N N . HIS A 1 334 ? -72.968 -14.972 145.660 1.00 47.97 334 HIS A N 1
ATOM 2683 C CA . HIS A 1 334 ? -72.336 -14.287 146.792 1.00 47.97 334 HIS A CA 1
ATOM 2684 C C . HIS A 1 334 ? -73.297 -14.236 147.981 1.00 47.97 334 HIS A C 1
ATOM 2686 O O . HIS A 1 334 ? -72.851 -14.394 149.109 1.00 47.97 334 HIS A O 1
ATOM 2692 N N . GLY A 1 335 ? -74.609 -14.093 147.783 1.00 52.88 335 GLY A N 1
ATOM 2693 C CA . GLY A 1 335 ? -75.602 -14.280 148.847 1.00 52.88 335 GLY A CA 1
ATOM 2694 C C . GLY A 1 335 ? -75.540 -15.688 149.456 1.00 52.88 335 GLY A C 1
ATOM 2695 O O . GLY A 1 335 ? -75.477 -15.841 150.678 1.00 52.88 335 GLY A O 1
ATOM 2696 N N . GLU A 1 336 ? -75.455 -16.714 148.608 1.00 52.69 336 GLU A N 1
ATOM 2697 C CA . GLU A 1 336 ? -75.317 -18.114 149.027 1.00 52.69 336 GLU A CA 1
ATOM 2698 C C . GLU A 1 336 ? -73.925 -18.439 149.590 1.00 52.69 336 GLU A C 1
ATOM 2700 O O . GLU A 1 336 ? -73.820 -19.081 150.633 1.00 52.69 336 GLU A O 1
ATOM 2705 N N . MET A 1 337 ? -72.852 -17.943 148.969 1.00 40.97 337 MET A N 1
ATOM 2706 C CA . MET A 1 337 ? -71.459 -18.117 149.384 1.00 40.97 337 MET A CA 1
ATOM 2707 C C . MET A 1 337 ? -71.128 -17.313 150.639 1.00 40.97 337 MET A C 1
ATOM 2709 O O . MET A 1 337 ? -70.352 -17.791 151.446 1.00 40.97 337 MET A O 1
ATOM 2713 N N . THR A 1 338 ? -71.752 -16.168 150.918 1.00 47.16 338 THR A N 1
ATOM 2714 C CA . THR A 1 338 ? -71.628 -15.523 152.243 1.00 47.16 338 THR A CA 1
ATOM 2715 C C . THR A 1 338 ? -72.321 -16.384 153.303 1.00 47.16 338 THR A C 1
ATOM 2717 O O . THR A 1 338 ? -71.811 -16.533 154.413 1.00 47.16 338 THR A O 1
ATOM 2720 N N . GLY A 1 339 ? -73.430 -17.044 152.951 1.00 47.16 339 GLY A N 1
ATOM 2721 C CA . GLY A 1 339 ? -74.089 -18.051 153.790 1.00 47.16 339 GLY A CA 1
ATOM 2722 C C . GLY A 1 339 ? -73.277 -19.343 153.987 1.00 47.16 339 GLY A C 1
ATOM 2723 O O . GLY A 1 339 ? -73.339 -19.946 155.060 1.00 47.16 339 GLY A O 1
ATOM 2724 N N . LEU A 1 340 ? -72.493 -19.757 152.985 1.00 42.97 340 LEU A N 1
ATOM 2725 C CA . LEU A 1 340 ? -71.706 -20.997 152.977 1.00 42.97 340 LEU A CA 1
ATOM 2726 C C . LEU A 1 340 ? -70.260 -20.811 153.474 1.00 42.97 340 LEU A C 1
ATOM 2728 O O . LEU A 1 340 ? -69.783 -21.632 154.248 1.00 42.97 340 LEU A O 1
ATOM 2732 N N . PHE A 1 341 ? -69.570 -19.716 153.158 1.00 39.19 341 PHE A N 1
ATOM 2733 C CA . PHE A 1 341 ? -68.239 -19.391 153.692 1.00 39.19 341 PHE A CA 1
ATOM 2734 C C . PHE A 1 341 ? -68.279 -18.933 155.153 1.00 39.19 341 PHE A C 1
ATOM 2736 O O . PHE A 1 341 ? -67.309 -19.165 155.870 1.00 39.19 341 PHE A O 1
ATOM 2743 N N . SER A 1 342 ? -69.427 -18.445 155.651 1.00 43.06 342 SER A N 1
ATOM 2744 C CA . SER A 1 342 ? -69.694 -18.365 157.100 1.00 43.06 342 SER A CA 1
ATOM 2745 C C . SER A 1 342 ? -69.717 -19.743 157.774 1.00 43.06 342 SER A C 1
ATOM 2747 O O . SER A 1 342 ? -69.596 -19.836 158.993 1.00 43.06 342 SER A O 1
ATOM 2749 N N . ARG A 1 343 ? -69.907 -20.822 157.002 1.00 40.91 343 ARG A N 1
ATOM 2750 C CA . ARG A 1 343 ? -70.014 -22.188 157.520 1.00 40.91 343 ARG A CA 1
ATOM 2751 C C . ARG A 1 343 ? -68.749 -23.022 157.346 1.00 40.91 343 ARG A C 1
ATOM 2753 O O . ARG A 1 343 ? -68.629 -23.994 158.086 1.00 40.91 343 ARG A O 1
ATOM 2760 N N . VAL A 1 344 ? -67.838 -22.720 156.410 1.00 33.75 344 VAL A N 1
ATOM 2761 C CA . VAL A 1 344 ? -66.798 -23.724 156.084 1.00 33.75 344 VAL A CA 1
ATOM 2762 C C . VAL A 1 344 ? -65.446 -23.244 155.529 1.00 33.75 344 VAL A C 1
ATOM 2764 O O . VAL A 1 344 ? -64.705 -24.082 155.040 1.00 33.75 344 VAL A O 1
ATOM 2767 N N . GLY A 1 345 ? -65.099 -21.955 155.622 1.00 41.81 345 GLY A N 1
ATOM 2768 C CA . GLY A 1 345 ? -63.810 -21.350 155.221 1.00 41.81 345 GLY A CA 1
ATOM 2769 C C . GLY A 1 345 ? -62.763 -22.213 154.488 1.00 41.81 345 GLY A C 1
ATOM 2770 O O . GLY A 1 345 ? -62.082 -22.980 155.155 1.00 41.81 345 GLY A O 1
ATOM 2771 N N . PHE A 1 346 ? -62.605 -22.020 153.165 1.00 30.34 346 PHE A N 1
ATOM 2772 C CA . PHE A 1 346 ? -61.345 -22.059 152.376 1.00 30.34 346 PHE A CA 1
ATOM 2773 C C . PHE A 1 346 ? -61.607 -21.965 150.843 1.00 30.34 346 PHE A C 1
ATOM 2775 O O . PHE A 1 346 ? -62.623 -22.467 150.367 1.00 30.34 346 PHE A O 1
ATOM 2782 N N . GLU A 1 347 ? -60.676 -21.341 150.094 1.00 39.31 347 GLU A N 1
ATOM 2783 C CA . GLU A 1 347 ? -60.595 -21.177 148.611 1.00 39.31 347 GLU A CA 1
ATOM 2784 C C . GLU A 1 347 ? -59.692 -22.243 147.941 1.00 39.31 347 GLU A C 1
ATOM 2786 O O . GLU A 1 347 ? -58.857 -22.824 148.647 1.00 39.31 347 GLU A O 1
ATOM 2791 N N . PRO A 1 348 ? -59.811 -22.511 146.609 1.00 44.94 348 PRO A N 1
ATOM 2792 C CA . PRO A 1 348 ? -58.703 -22.145 145.677 1.00 44.94 348 PRO A CA 1
ATOM 2793 C C . PRO A 1 348 ? -59.006 -21.977 144.142 1.00 44.94 348 PRO A C 1
ATOM 2795 O O . PRO A 1 348 ? -59.923 -22.593 143.608 1.00 44.94 348 PRO A O 1
ATOM 2798 N N . ASN A 1 349 ? -58.167 -21.162 143.455 1.00 41.88 349 ASN A N 1
ATOM 2799 C CA . ASN A 1 349 ? -57.357 -21.330 142.197 1.00 41.88 349 ASN A CA 1
ATOM 2800 C C . ASN A 1 349 ? -57.581 -22.559 141.252 1.00 41.88 349 ASN A C 1
ATOM 2802 O O . ASN A 1 349 ? -57.942 -23.617 141.748 1.00 41.88 349 ASN A O 1
ATOM 2806 N N . THR A 1 350 ? -57.280 -22.627 139.929 1.00 51.34 350 THR A N 1
ATOM 2807 C CA . THR A 1 350 ? -56.610 -21.813 138.860 1.00 51.34 350 THR A CA 1
ATOM 2808 C C . THR A 1 350 ? -56.711 -22.555 137.486 1.00 51.34 350 THR A C 1
ATOM 2810 O O . THR A 1 350 ? -57.145 -23.701 137.460 1.00 51.34 350 THR A O 1
ATOM 2813 N N . GLU A 1 351 ? -56.188 -21.931 136.404 1.00 45.59 351 GLU A N 1
ATOM 2814 C CA . GLU A 1 351 ? -55.567 -22.510 135.168 1.00 45.59 351 GLU A CA 1
ATOM 2815 C C . GLU A 1 351 ? -56.423 -22.817 133.911 1.00 45.59 351 GLU A C 1
ATOM 2817 O O . GLU A 1 351 ? -56.946 -23.919 133.760 1.00 45.59 351 GLU A O 1
ATOM 2822 N N . HIS A 1 352 ? -56.409 -21.918 132.902 1.00 37.25 352 HIS A N 1
ATOM 2823 C CA . HIS A 1 352 ? -56.570 -22.315 131.484 1.00 37.25 352 HIS A CA 1
ATOM 2824 C C . HIS A 1 352 ? -56.033 -21.286 130.458 1.00 37.25 352 HIS A C 1
ATOM 2826 O O . HIS A 1 352 ? -56.800 -20.663 129.731 1.00 37.25 352 HIS A O 1
ATOM 2832 N N . ASP A 1 353 ? -54.704 -21.136 130.370 1.00 42.62 353 ASP A N 1
ATOM 2833 C CA . ASP A 1 353 ? -54.024 -20.249 129.396 1.00 42.62 353 ASP A CA 1
ATOM 2834 C C . ASP A 1 353 ? -53.141 -20.992 128.366 1.00 42.62 353 ASP A C 1
ATOM 2836 O O . ASP A 1 353 ? -52.335 -20.390 127.663 1.00 42.62 353 ASP A O 1
ATOM 2840 N N . ILE A 1 354 ? -53.264 -22.316 128.226 1.00 45.00 354 ILE A N 1
ATOM 2841 C CA . ILE A 1 354 ? -52.273 -23.098 127.453 1.00 45.00 354 ILE A CA 1
ATOM 2842 C C . ILE A 1 354 ? -52.697 -23.371 125.993 1.00 45.00 354 ILE A C 1
ATOM 2844 O O . ILE A 1 354 ? -51.865 -23.730 125.166 1.00 45.00 354 ILE A O 1
ATOM 2848 N N . VAL A 1 355 ? -53.954 -23.130 125.604 1.00 44.09 355 VAL A N 1
ATOM 2849 C CA . VAL A 1 355 ? -54.465 -23.589 124.290 1.00 44.09 355 VAL A CA 1
ATOM 2850 C C . VAL A 1 355 ? -54.335 -22.548 123.157 1.00 44.09 355 VAL A C 1
ATOM 2852 O O . VAL A 1 355 ? -54.376 -22.909 121.984 1.00 44.09 355 VAL A O 1
ATOM 2855 N N . LYS A 1 356 ? -54.090 -21.263 123.451 1.00 44.84 356 LYS A N 1
ATOM 2856 C CA . LYS A 1 356 ? -54.164 -20.181 122.440 1.00 44.84 356 LYS A CA 1
ATOM 2857 C C . LYS A 1 356 ? -52.906 -19.978 121.576 1.00 44.84 356 LYS A C 1
ATOM 2859 O O . LYS A 1 356 ? -52.973 -19.280 120.572 1.00 44.84 356 LYS A O 1
ATOM 2864 N N . ASN A 1 357 ? -51.778 -20.603 121.920 1.00 46.25 357 ASN A N 1
ATOM 2865 C CA . ASN A 1 357 ? -50.493 -20.378 121.237 1.00 46.25 357 ASN A CA 1
ATOM 2866 C C . ASN A 1 357 ? -50.176 -21.355 120.089 1.00 46.25 357 ASN A C 1
ATOM 2868 O O . ASN A 1 357 ? -49.133 -21.212 119.459 1.00 46.25 357 ASN A O 1
ATOM 2872 N N . LEU A 1 358 ? -51.045 -22.326 119.782 1.00 45.66 358 LEU A N 1
ATOM 2873 C CA . LEU A 1 358 ? -50.763 -23.343 118.753 1.00 45.66 358 LEU A CA 1
ATOM 2874 C C . LEU A 1 358 ? -51.376 -23.058 117.368 1.00 45.66 358 LEU A C 1
ATOM 2876 O O . LEU A 1 358 ? -50.952 -23.676 116.401 1.00 45.66 358 LEU A O 1
ATOM 2880 N N . GLN A 1 359 ? -52.299 -22.098 117.231 1.00 46.88 359 GLN A N 1
ATOM 2881 C CA . GLN A 1 359 ? -52.965 -21.810 115.946 1.00 46.88 359 GLN A CA 1
ATOM 2882 C C . GLN A 1 359 ? -52.202 -20.837 115.027 1.00 46.88 359 GLN A C 1
ATOM 2884 O O . GLN A 1 359 ? -52.398 -20.866 113.820 1.00 46.88 359 GLN A O 1
ATOM 2889 N N . GLY A 1 360 ? -51.279 -20.022 115.550 1.00 49.12 360 GLY A N 1
ATOM 2890 C CA . GLY A 1 360 ? -50.515 -19.062 114.733 1.00 49.12 360 GLY A CA 1
ATOM 2891 C C . GLY A 1 360 ? -49.364 -19.667 113.917 1.00 49.12 360 GLY A C 1
ATOM 2892 O O . GLY A 1 360 ? -48.769 -18.978 113.095 1.00 49.12 360 GLY A O 1
ATOM 2893 N N . PHE A 1 361 ? -49.017 -20.938 114.145 1.00 47.66 361 PHE A N 1
ATOM 2894 C CA . PHE A 1 361 ? -47.865 -21.581 113.498 1.00 47.66 361 PHE A CA 1
ATOM 2895 C C . PHE A 1 361 ? -48.230 -22.283 112.176 1.00 47.66 361 PHE A C 1
ATOM 2897 O O . PHE A 1 361 ? -47.357 -22.487 111.336 1.00 47.66 361 PHE A O 1
ATOM 2904 N N . GLU A 1 362 ? -49.508 -22.613 111.956 1.00 47.28 362 GLU A N 1
ATOM 2905 C CA . GLU A 1 362 ? -49.971 -23.272 110.723 1.00 47.28 362 GLU A CA 1
ATOM 2906 C C . GLU A 1 362 ? -50.142 -22.287 109.551 1.00 47.28 362 GLU A C 1
ATOM 2908 O O . GLU A 1 362 ? -49.792 -22.625 108.422 1.00 47.28 362 GLU A O 1
ATOM 2913 N N . GLU A 1 363 ? -50.566 -21.043 109.796 1.00 50.94 363 GLU A N 1
ATOM 2914 C CA . GLU A 1 363 ? -50.754 -20.031 108.736 1.00 50.94 363 GLU A CA 1
ATOM 2915 C C . GLU A 1 363 ? -49.429 -19.536 108.121 1.00 50.94 363 GLU A C 1
ATOM 2917 O O . GLU A 1 363 ? -49.375 -19.204 106.939 1.00 50.94 363 GLU A O 1
ATOM 2922 N N . PHE A 1 364 ? -48.328 -19.562 108.881 1.00 52.91 364 PHE A N 1
ATOM 2923 C CA . PHE A 1 364 ? -46.997 -19.156 108.402 1.00 52.91 364 PHE A CA 1
ATOM 2924 C C . PHE A 1 364 ? -46.369 -20.162 107.420 1.00 52.91 364 PHE A C 1
ATOM 2926 O O . PHE A 1 364 ? -45.566 -19.785 106.569 1.00 52.91 364 PHE A O 1
ATOM 2933 N N . ILE A 1 365 ? -46.723 -21.449 107.520 1.00 53.41 365 ILE A N 1
ATOM 2934 C CA . ILE A 1 365 ? -46.174 -22.492 106.639 1.00 53.41 365 ILE A CA 1
ATOM 2935 C C . ILE A 1 365 ? -46.862 -22.484 105.265 1.00 53.41 365 ILE A C 1
ATOM 2937 O O . ILE A 1 365 ? -46.211 -22.787 104.266 1.00 53.41 365 ILE A O 1
ATOM 2941 N N . PHE A 1 366 ? -48.135 -22.081 105.185 1.00 51.78 366 PHE A N 1
ATOM 2942 C CA . PHE A 1 366 ? -48.869 -22.029 103.917 1.00 51.78 366 PHE A CA 1
ATOM 2943 C C . PHE A 1 366 ? -48.482 -20.839 103.025 1.00 51.78 366 PHE A C 1
ATOM 2945 O O . PHE A 1 366 ? -48.421 -21.017 101.811 1.00 51.78 366 PHE A O 1
ATOM 2952 N N . SER A 1 367 ? -48.126 -19.672 103.580 1.00 52.09 367 SER A N 1
ATOM 2953 C CA . SER A 1 367 ? -47.729 -18.516 102.751 1.00 52.09 367 SER A CA 1
ATOM 2954 C C . SER A 1 367 ? -46.389 -18.724 102.030 1.00 52.09 367 SER A C 1
ATOM 2956 O O . SER A 1 367 ? -46.187 -18.222 100.935 1.00 52.09 367 SER A O 1
ATOM 2958 N N . GLN A 1 368 ? -45.479 -19.509 102.612 1.00 50.88 368 GLN A N 1
ATOM 2959 C CA . GLN A 1 368 ? -44.159 -19.781 102.028 1.00 50.88 368 GLN A CA 1
ATOM 2960 C C . GLN A 1 368 ? -44.201 -20.784 100.860 1.00 50.88 368 GLN A C 1
ATOM 2962 O O . GLN A 1 368 ? -43.224 -20.899 100.126 1.00 50.88 368 GLN A O 1
ATOM 2967 N N . GLN A 1 369 ? -45.292 -21.540 100.686 1.00 53.38 369 GLN A N 1
ATOM 2968 C CA . GLN A 1 369 ? -45.432 -22.496 99.577 1.00 53.38 369 GLN A CA 1
ATOM 2969 C C . GLN A 1 369 ? -45.994 -21.855 98.301 1.00 53.38 369 GLN A C 1
ATOM 2971 O O . GLN A 1 369 ? -45.707 -22.345 97.211 1.00 53.38 369 GLN A O 1
ATOM 2976 N N . GLU A 1 370 ? -46.749 -20.762 98.424 1.00 55.47 370 GLU A N 1
ATOM 2977 C CA . GLU A 1 370 ? -47.331 -20.030 97.291 1.00 55.47 370 GLU A CA 1
ATOM 2978 C C . GLU A 1 370 ? -46.260 -19.184 96.575 1.00 55.47 370 GLU A C 1
ATOM 2980 O O . GLU A 1 370 ? -46.085 -19.311 95.364 1.00 55.47 370 GLU A O 1
ATOM 2985 N N . ASP A 1 371 ? -45.411 -18.481 97.336 1.00 55.38 371 ASP A N 1
ATOM 2986 C CA . ASP A 1 371 ? -44.274 -17.706 96.806 1.00 55.38 371 ASP A CA 1
ATOM 2987 C C . ASP A 1 371 ? -43.235 -18.575 96.058 1.00 55.38 371 ASP A C 1
ATOM 2989 O O . ASP A 1 371 ? -42.521 -18.105 95.168 1.00 55.38 371 ASP A O 1
ATOM 2993 N N . LEU A 1 372 ? -43.135 -19.863 96.407 1.00 55.91 372 LEU A N 1
ATOM 2994 C CA . LEU A 1 372 ? -42.227 -20.826 95.771 1.00 55.91 372 LEU A CA 1
ATOM 2995 C C . LEU A 1 372 ? -42.744 -21.311 94.406 1.00 55.91 372 LEU A C 1
ATOM 2997 O O . LEU A 1 372 ? -41.936 -21.589 93.519 1.00 55.91 372 LEU A O 1
ATOM 3001 N N . ALA A 1 373 ? -44.066 -21.380 94.222 1.00 59.66 373 ALA A N 1
ATOM 3002 C CA . ALA A 1 373 ? -44.689 -21.802 92.968 1.00 59.66 373 ALA A CA 1
ATOM 3003 C C . ALA A 1 373 ? -44.623 -20.702 91.893 1.00 59.66 373 ALA A C 1
ATOM 3005 O O . ALA A 1 373 ? -44.328 -20.992 90.730 1.00 59.66 373 ALA A O 1
ATOM 3006 N N . ASP A 1 374 ? -44.809 -19.439 92.285 1.00 62.12 374 ASP A N 1
ATOM 3007 C CA . ASP A 1 374 ? -44.683 -18.294 91.374 1.00 62.12 374 ASP A CA 1
ATOM 3008 C C . ASP A 1 374 ? -43.237 -18.130 90.869 1.00 62.12 374 ASP A C 1
ATOM 3010 O O . ASP A 1 374 ? -42.997 -17.878 89.685 1.00 62.12 374 ASP A O 1
ATOM 3014 N N . MET A 1 375 ? -42.251 -18.396 91.731 1.00 63.66 375 MET A N 1
ATOM 3015 C CA . MET A 1 375 ? -40.831 -18.346 91.370 1.00 63.66 375 MET A CA 1
ATOM 3016 C C . MET A 1 375 ? -40.424 -19.452 90.376 1.00 63.66 375 MET A C 1
ATOM 3018 O O . MET A 1 375 ? -39.558 -19.234 89.523 1.00 63.66 375 MET A O 1
ATOM 3022 N N . GLU A 1 376 ? -41.054 -20.631 90.444 1.00 65.62 376 GLU A N 1
ATOM 3023 C CA . GLU A 1 376 ? -40.850 -21.725 89.481 1.00 65.62 376 GLU A CA 1
ATOM 3024 C C . GLU A 1 376 ? -41.401 -21.380 88.087 1.00 65.62 376 GLU A C 1
ATOM 3026 O O . GLU A 1 376 ? -40.774 -21.708 87.071 1.00 65.62 376 GLU A O 1
ATOM 3031 N N . LEU A 1 377 ? -42.535 -20.676 88.024 1.00 70.50 377 LEU A N 1
ATOM 3032 C CA . LEU A 1 377 ? -43.150 -20.239 86.770 1.00 70.50 377 LEU A CA 1
ATOM 3033 C C . LEU A 1 377 ? -42.307 -19.160 86.070 1.00 70.50 377 LEU A C 1
ATOM 3035 O O . LEU A 1 377 ? -42.076 -19.236 84.857 1.00 70.50 377 LEU A O 1
ATOM 3039 N N . ASP A 1 378 ? -41.777 -18.205 86.834 1.00 71.62 378 ASP A N 1
ATOM 3040 C CA . ASP A 1 378 ? -40.884 -17.164 86.319 1.00 71.62 378 ASP A CA 1
ATOM 3041 C C . ASP A 1 378 ? -39.571 -17.749 85.777 1.00 71.62 378 ASP A C 1
ATOM 3043 O O . ASP A 1 378 ? -39.116 -17.369 84.693 1.00 71.62 378 ASP A O 1
ATOM 3047 N N . LEU A 1 379 ? -38.990 -18.739 86.466 1.00 66.12 379 LEU A N 1
ATOM 3048 C CA . LEU A 1 379 ? -37.795 -19.460 86.007 1.00 66.12 379 LEU A CA 1
ATOM 3049 C C . LEU A 1 379 ? -38.033 -20.234 84.701 1.00 66.12 379 LEU A C 1
ATOM 3051 O O . LEU A 1 379 ? -37.144 -20.288 83.844 1.00 66.12 379 LEU A O 1
ATOM 3055 N N . TYR A 1 380 ? -39.224 -20.810 84.519 1.00 71.88 380 TYR A N 1
ATOM 3056 C CA . TYR A 1 380 ? -39.591 -21.505 83.284 1.00 71.88 380 TYR A CA 1
ATOM 3057 C C . TYR A 1 380 ? -39.693 -20.542 82.091 1.00 71.88 380 TYR A C 1
ATOM 3059 O O . TYR A 1 380 ? -39.131 -20.811 81.023 1.00 71.88 380 TYR A O 1
ATOM 3067 N N . ASN A 1 381 ? -40.342 -19.391 82.287 1.00 72.62 381 ASN A N 1
ATOM 3068 C CA . ASN A 1 381 ? -40.473 -18.360 81.257 1.00 72.62 381 ASN A CA 1
ATOM 3069 C C . ASN A 1 381 ? -39.111 -17.758 80.885 1.00 72.62 381 ASN A C 1
ATOM 3071 O O . ASN A 1 381 ? -38.803 -17.622 79.700 1.00 72.62 381 ASN A O 1
ATOM 3075 N N . LEU A 1 382 ? -38.248 -17.492 81.873 1.00 70.44 382 LEU A N 1
ATOM 3076 C CA . LEU A 1 382 ? -36.896 -16.975 81.638 1.00 70.44 382 LEU A CA 1
ATOM 3077 C C . LEU A 1 382 ? -36.045 -17.936 80.791 1.00 70.44 382 LEU A C 1
ATOM 3079 O O . LEU A 1 382 ? -35.257 -17.508 79.943 1.00 70.44 382 LEU A O 1
ATOM 3083 N N . LYS A 1 383 ? -36.212 -19.248 81.002 1.00 73.12 383 LYS A N 1
ATOM 3084 C CA . LYS A 1 383 ? -35.494 -20.279 80.248 1.00 73.12 383 LYS A CA 1
ATOM 3085 C C . LYS A 1 383 ? -35.922 -20.310 78.780 1.00 73.12 383 LYS A C 1
ATOM 3087 O O . LYS A 1 383 ? -35.044 -20.316 77.915 1.00 73.12 383 LYS A O 1
ATOM 3092 N N . GLN A 1 384 ? -37.224 -20.252 78.490 1.00 74.25 384 GLN A N 1
ATOM 3093 C CA . GLN A 1 384 ? -37.709 -20.154 77.106 1.00 74.25 384 GLN A CA 1
ATOM 3094 C C . GLN A 1 384 ? -37.219 -18.883 76.406 1.00 74.25 384 GLN A C 1
ATOM 3096 O O . GLN A 1 384 ? -36.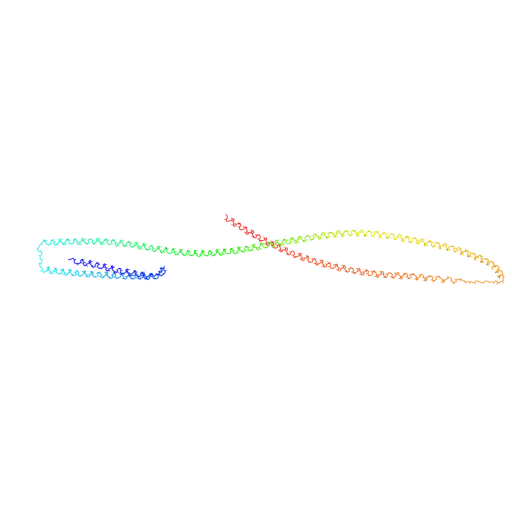780 -18.939 75.255 1.00 74.25 384 GLN A O 1
ATOM 3101 N N . ASP A 1 385 ? -37.227 -17.754 77.116 1.00 74.94 385 ASP A N 1
ATOM 3102 C CA . ASP A 1 385 ? -36.744 -16.478 76.589 1.00 74.94 385 ASP A CA 1
ATOM 3103 C C . ASP A 1 385 ? -35.245 -16.545 76.245 1.00 74.94 385 ASP A C 1
ATOM 3105 O O . ASP A 1 385 ? -34.801 -16.020 75.219 1.00 74.94 385 ASP A O 1
ATOM 3109 N N . SER A 1 386 ? -34.456 -17.254 77.063 1.00 71.31 386 SER A N 1
ATOM 3110 C CA . SER A 1 386 ? -33.029 -17.471 76.804 1.00 71.31 386 SER A CA 1
ATOM 3111 C C . SER A 1 386 ? -32.775 -18.350 75.570 1.00 71.31 386 SER A C 1
ATOM 3113 O O . SER A 1 386 ? -31.915 -18.021 74.753 1.00 71.31 386 SER A O 1
ATOM 3115 N N . GLU A 1 387 ? -33.561 -19.414 75.369 1.00 77.25 387 GLU A N 1
ATOM 3116 C CA . GLU A 1 387 ? -33.457 -20.298 74.200 1.00 77.25 387 GLU A CA 1
ATOM 3117 C C . GLU A 1 387 ? -33.859 -19.578 72.903 1.00 77.25 387 GLU A C 1
ATOM 3119 O O . GLU A 1 387 ? -33.225 -19.761 71.857 1.00 77.25 387 GLU A O 1
ATOM 3124 N N . LEU A 1 388 ? -34.872 -18.706 72.968 1.00 77.06 388 LEU A N 1
ATOM 3125 C CA . LEU A 1 388 ? -35.288 -17.878 71.837 1.00 77.06 388 LEU A CA 1
ATOM 3126 C C . LEU A 1 388 ? -34.199 -16.865 71.454 1.00 77.06 388 LEU A C 1
ATOM 3128 O O . LEU A 1 388 ? -33.875 -16.732 70.271 1.00 77.06 388 LEU A O 1
ATOM 3132 N N . ARG A 1 389 ? -33.583 -16.199 72.441 1.00 71.94 389 ARG A N 1
ATOM 3133 C CA . ARG A 1 389 ? -32.453 -15.284 72.204 1.00 71.94 389 ARG A CA 1
ATOM 3134 C C . ARG A 1 389 ? -31.239 -16.011 71.634 1.00 71.94 389 ARG A C 1
ATOM 3136 O O . ARG A 1 389 ? -30.618 -15.485 70.716 1.00 71.94 389 ARG A O 1
ATOM 3143 N N . GLN A 1 390 ? -30.934 -17.221 72.107 1.00 72.50 390 GLN A N 1
ATOM 3144 C CA . GLN A 1 390 ? -29.848 -18.044 71.565 1.00 72.50 390 GLN A CA 1
ATOM 3145 C C . GLN A 1 390 ? -30.084 -18.374 70.081 1.00 72.50 390 GLN A C 1
ATOM 3147 O O . GLN A 1 390 ? -29.184 -18.215 69.260 1.00 72.50 390 GLN A O 1
ATOM 3152 N N . LYS A 1 391 ? -31.314 -18.757 69.702 1.00 78.50 391 LYS A N 1
ATOM 3153 C CA . LYS A 1 391 ? -31.675 -18.999 68.293 1.00 78.50 391 LYS A CA 1
ATOM 3154 C C . LYS A 1 391 ? -31.546 -17.749 67.425 1.00 78.50 391 LYS A C 1
ATOM 3156 O O . LYS A 1 391 ? -31.014 -17.837 66.322 1.00 78.50 391 LYS A O 1
ATOM 3161 N N . GLN A 1 392 ? -32.012 -16.598 67.909 1.00 76.06 392 GLN A N 1
ATOM 3162 C CA . GLN A 1 392 ? -31.880 -15.330 67.184 1.00 76.06 392 GLN A CA 1
ATOM 3163 C C . GLN A 1 392 ? -30.417 -14.891 67.047 1.00 76.06 392 GLN A C 1
ATOM 3165 O O . GLN A 1 392 ? -30.057 -14.286 66.040 1.00 76.06 392 GLN A O 1
ATOM 3170 N N . MET A 1 393 ? -29.576 -15.191 68.040 1.00 75.56 393 MET A N 1
ATOM 3171 C CA . MET A 1 393 ? -28.145 -14.900 67.991 1.00 75.56 393 MET A CA 1
ATOM 3172 C C . MET A 1 393 ? -27.462 -15.733 66.904 1.00 75.56 393 MET A C 1
ATOM 3174 O O . MET A 1 393 ? -26.834 -15.151 66.028 1.00 75.56 393 MET A O 1
ATOM 3178 N N . ASN A 1 394 ? -27.702 -17.048 66.879 1.00 79.56 394 ASN A N 1
ATOM 3179 C CA . ASN A 1 394 ? -27.146 -17.934 65.853 1.00 79.56 394 ASN A CA 1
ATOM 3180 C C . ASN A 1 394 ? -27.587 -17.517 64.436 1.00 79.56 394 ASN A C 1
ATOM 3182 O O . ASN A 1 394 ? -26.770 -17.459 63.528 1.00 79.56 394 ASN A O 1
ATOM 3186 N N . GLN A 1 395 ? -28.858 -17.134 64.249 1.00 76.69 395 GLN A N 1
ATOM 3187 C CA . GLN A 1 395 ? -29.351 -16.640 62.952 1.00 76.69 395 GLN A CA 1
ATOM 3188 C C . GLN A 1 395 ? -28.677 -15.336 62.505 1.00 76.69 395 GLN A C 1
ATOM 3190 O O . GLN A 1 395 ? -28.457 -15.127 61.313 1.00 76.69 395 GLN A O 1
ATOM 3195 N N . LYS A 1 396 ? -28.363 -14.437 63.447 1.00 75.81 396 LYS A N 1
ATOM 3196 C CA . LYS A 1 396 ? -27.610 -13.214 63.143 1.00 75.81 396 LYS A CA 1
ATOM 3197 C C . LYS A 1 396 ? -26.159 -13.526 62.793 1.00 75.81 396 LYS A C 1
ATOM 3199 O O . LYS A 1 396 ? -25.618 -12.885 61.902 1.00 75.81 396 LYS A O 1
ATOM 3204 N N . GLU A 1 397 ? -25.555 -14.497 63.465 1.00 79.56 397 GLU A N 1
ATOM 3205 C CA . GLU A 1 397 ? -24.182 -14.938 63.211 1.00 79.56 397 GLU A CA 1
ATOM 3206 C C . GLU A 1 397 ? -24.049 -15.573 61.817 1.00 79.56 397 GLU A C 1
ATOM 3208 O O . GLU A 1 397 ? -23.154 -15.199 61.059 1.00 79.56 397 GLU A O 1
ATOM 3213 N N . ASP A 1 398 ? -25.018 -16.402 61.414 1.00 82.00 398 ASP A N 1
ATOM 3214 C CA . ASP A 1 398 ? -25.109 -16.956 60.056 1.00 82.00 398 ASP A CA 1
ATOM 3215 C C . ASP A 1 398 ? -25.284 -15.852 58.993 1.00 82.00 398 ASP A C 1
ATOM 3217 O O . ASP A 1 398 ? -24.655 -15.885 57.933 1.00 82.00 398 ASP A O 1
ATOM 3221 N N . ALA A 1 399 ? -26.112 -14.835 59.270 1.00 74.50 399 ALA A N 1
ATOM 3222 C CA . ALA A 1 399 ? -26.312 -13.704 58.360 1.00 74.50 399 ALA A CA 1
ATOM 3223 C C . ALA A 1 399 ? -25.056 -12.823 58.223 1.00 74.50 399 ALA A C 1
ATOM 3225 O O . ALA A 1 399 ? -24.774 -12.326 57.132 1.00 74.50 399 ALA A O 1
ATOM 3226 N N . ILE A 1 400 ? -24.294 -12.646 59.308 1.00 75.62 400 ILE A N 1
ATOM 3227 C CA . ILE A 1 400 ? -23.013 -11.928 59.295 1.00 75.62 400 ILE A CA 1
ATOM 3228 C C . ILE A 1 400 ? -21.985 -12.699 58.462 1.00 75.62 400 ILE A C 1
ATOM 3230 O O . ILE A 1 400 ? -21.379 -12.104 57.575 1.00 75.62 400 ILE A O 1
ATOM 3234 N N . GLN A 1 401 ? -21.851 -14.016 58.656 1.00 78.19 401 GLN A N 1
ATOM 3235 C CA . GLN A 1 401 ? -20.944 -14.837 57.842 1.00 78.19 401 GLN A CA 1
ATOM 3236 C C . GLN A 1 401 ? -21.314 -14.813 56.353 1.00 78.19 401 GLN A C 1
ATOM 3238 O O . GLN A 1 401 ? -20.437 -14.748 55.489 1.00 78.19 401 GLN A O 1
ATOM 3243 N N . LEU A 1 402 ? -22.612 -14.817 56.032 1.00 80.31 402 LEU A N 1
ATOM 3244 C CA . LEU A 1 402 ? -23.072 -14.705 54.651 1.00 80.31 402 LEU A CA 1
ATOM 3245 C C . LEU A 1 402 ? -22.683 -13.351 54.036 1.00 80.31 402 LEU A C 1
ATOM 3247 O O . LEU A 1 402 ? -22.172 -13.318 52.917 1.00 80.31 402 LEU A O 1
ATOM 3251 N N . LEU A 1 403 ? -22.870 -12.248 54.766 1.00 74.81 403 LEU A N 1
ATOM 3252 C CA . LEU A 1 403 ? -22.473 -10.910 54.317 1.00 74.81 403 LEU A CA 1
ATOM 3253 C C . LEU A 1 403 ? -20.954 -10.781 54.144 1.00 74.81 403 LEU A C 1
ATOM 3255 O O . LEU A 1 403 ? -20.512 -10.237 53.134 1.00 74.81 403 LEU A O 1
ATOM 3259 N N . GLU A 1 404 ? -20.156 -11.331 55.063 1.00 79.44 404 GLU A N 1
ATOM 3260 C CA . GLU A 1 404 ? -18.691 -11.354 54.945 1.00 79.44 404 GLU A CA 1
ATOM 3261 C C . GLU A 1 404 ? -18.234 -12.142 53.709 1.00 79.44 404 GLU A C 1
ATOM 3263 O O . GLU A 1 404 ? -17.345 -11.693 52.982 1.00 79.44 404 GLU A O 1
ATOM 3268 N N . SER A 1 405 ? -18.885 -13.272 53.405 1.00 78.38 405 SER A N 1
ATOM 3269 C CA . SER A 1 405 ? -18.584 -14.052 52.198 1.00 78.38 405 SER A CA 1
ATOM 3270 C C . SER A 1 405 ? -18.941 -13.304 50.906 1.00 78.38 405 SER A C 1
ATOM 3272 O O . SER A 1 405 ? -18.166 -13.313 49.950 1.00 78.38 405 SER A O 1
ATOM 3274 N N . GLN A 1 406 ? -20.073 -12.591 50.878 1.00 74.31 406 GLN A N 1
ATOM 3275 C CA . GLN A 1 406 ? -20.466 -11.764 49.731 1.00 74.31 406 GLN A CA 1
ATOM 3276 C C . GLN A 1 406 ? -19.522 -10.572 49.545 1.00 74.31 406 GLN A C 1
ATOM 3278 O O . GLN A 1 406 ? -19.185 -10.213 48.413 1.00 74.31 406 GLN A O 1
ATOM 3283 N N . GLN A 1 407 ? -19.057 -9.979 50.646 1.00 77.50 407 GLN A N 1
ATOM 3284 C CA . GLN A 1 407 ? -18.078 -8.899 50.618 1.00 77.50 407 GLN A CA 1
ATOM 3285 C C . GLN A 1 407 ? -16.717 -9.371 50.080 1.00 77.50 407 GLN A C 1
ATOM 3287 O O . GLN A 1 407 ? -16.116 -8.686 49.258 1.00 77.50 407 GLN A O 1
ATOM 3292 N N . GLN A 1 408 ? -16.258 -10.569 50.454 1.00 79.00 408 GLN A N 1
ATOM 3293 C CA . GLN A 1 408 ? -15.035 -11.148 49.885 1.00 79.00 408 GLN A CA 1
ATOM 3294 C C . GLN A 1 408 ? -15.147 -11.419 48.380 1.00 79.00 408 GLN A C 1
ATOM 3296 O O . GLN A 1 408 ? -14.231 -11.078 47.634 1.00 79.00 408 GLN A O 1
ATOM 3301 N N . ILE A 1 409 ? -16.273 -11.975 47.919 1.00 76.69 409 ILE A N 1
ATOM 3302 C CA . ILE A 1 409 ? -16.499 -12.239 46.486 1.00 76.69 409 ILE A CA 1
ATOM 3303 C C . ILE A 1 409 ? -16.463 -10.929 45.691 1.00 76.69 409 ILE A C 1
ATOM 3305 O O . ILE A 1 409 ? -15.777 -10.831 44.677 1.00 76.69 409 ILE A O 1
ATOM 3309 N N . SER A 1 410 ? -17.145 -9.893 46.183 1.00 72.25 410 SER A N 1
ATOM 3310 C CA . SER A 1 410 ? -17.174 -8.583 45.523 1.00 72.25 410 SER A CA 1
ATOM 3311 C C . SER A 1 410 ? -15.814 -7.869 45.533 1.00 72.25 410 SER A C 1
ATOM 3313 O O . SER A 1 410 ? -15.473 -7.190 44.563 1.00 72.25 410 SER A O 1
ATOM 3315 N N . GLU A 1 411 ? -14.987 -8.053 46.567 1.00 77.62 411 GLU A N 1
ATOM 3316 C CA . GLU A 1 411 ? -13.604 -7.557 46.581 1.00 77.62 411 GLU A CA 1
ATOM 3317 C C . GLU A 1 411 ? -12.702 -8.289 45.573 1.00 77.62 411 GLU A C 1
ATOM 3319 O O . GLU A 1 411 ? -11.880 -7.650 44.905 1.00 77.62 411 GLU A O 1
ATOM 3324 N N . GLU A 1 412 ? -12.863 -9.606 45.417 1.00 81.38 412 GLU A N 1
ATOM 3325 C CA . GLU A 1 412 ? -12.136 -10.387 44.409 1.00 81.38 412 GLU A CA 1
ATOM 3326 C C . GLU A 1 412 ? -12.554 -10.017 42.981 1.00 81.38 412 GLU A C 1
ATOM 3328 O O . GLU A 1 412 ? -11.688 -9.805 42.126 1.00 81.38 412 GLU A O 1
ATOM 3333 N N . GLU A 1 413 ? -13.853 -9.845 42.730 1.00 77.44 413 GLU A N 1
ATOM 3334 C CA . GLU A 1 413 ? -14.373 -9.370 41.444 1.00 77.44 413 GLU A CA 1
ATOM 3335 C C . GLU A 1 413 ? -13.850 -7.966 41.116 1.00 77.44 413 GLU A C 1
ATOM 3337 O O . GLU A 1 413 ? -13.352 -7.726 40.013 1.00 77.44 413 GLU A O 1
ATOM 3342 N N . LEU A 1 414 ? -13.855 -7.044 42.085 1.00 73.31 414 LEU A N 1
ATOM 3343 C CA . LEU A 1 414 ? -13.302 -5.700 41.907 1.00 73.31 414 LEU A CA 1
ATOM 3344 C C . LEU A 1 414 ? -11.798 -5.739 41.585 1.00 73.31 414 LEU A C 1
ATOM 3346 O O . LEU A 1 414 ? -11.303 -4.935 40.787 1.00 73.31 414 LEU A O 1
ATOM 3350 N N . LYS A 1 415 ? -11.056 -6.672 42.189 1.00 84.19 415 LYS A N 1
ATOM 3351 C CA . LYS A 1 415 ? -9.626 -6.871 41.923 1.00 84.19 415 LYS A CA 1
ATOM 3352 C C . LYS A 1 415 ? -9.384 -7.426 40.517 1.00 84.19 415 LYS A C 1
ATOM 3354 O O . LYS A 1 415 ? -8.480 -6.940 39.834 1.00 84.19 415 LYS A O 1
ATOM 3359 N N . ALA A 1 416 ? -10.209 -8.369 40.064 1.00 78.50 416 ALA A N 1
ATOM 3360 C CA . ALA A 1 416 ? -10.155 -8.910 38.708 1.00 78.50 416 ALA A CA 1
ATOM 3361 C C . ALA A 1 416 ? -10.474 -7.837 37.653 1.00 78.50 416 ALA A C 1
ATOM 3363 O O . ALA A 1 416 ? -9.738 -7.693 36.675 1.00 78.50 416 ALA A O 1
ATOM 3364 N N . VAL A 1 417 ? -11.500 -7.013 37.891 1.00 74.06 417 VAL A N 1
ATOM 3365 C CA . VAL A 1 417 ? -11.861 -5.890 37.010 1.00 74.06 417 VAL A CA 1
ATOM 3366 C C . VAL A 1 417 ? -10.732 -4.858 36.936 1.00 74.06 417 VAL A C 1
ATOM 3368 O O . VAL A 1 417 ? -10.394 -4.395 35.848 1.00 74.06 417 VAL A O 1
ATOM 3371 N N . LYS A 1 418 ? -10.083 -4.525 38.063 1.00 76.56 418 LYS A N 1
ATOM 3372 C CA . LYS A 1 418 ? -8.916 -3.623 38.061 1.00 76.56 418 LYS A CA 1
ATOM 3373 C C . LYS A 1 418 ? -7.743 -4.182 37.256 1.00 76.56 418 LYS A C 1
ATOM 3375 O O . LYS A 1 418 ? -7.131 -3.429 36.505 1.00 76.56 418 LYS A O 1
ATOM 3380 N N . GLN A 1 419 ? -7.453 -5.478 37.369 1.00 82.94 419 GLN A N 1
ATOM 3381 C CA . GLN A 1 419 ? -6.401 -6.114 36.569 1.00 82.94 419 GLN A CA 1
ATOM 3382 C C . GLN A 1 419 ? -6.725 -6.109 35.071 1.00 82.94 419 GLN A C 1
ATOM 3384 O O . GLN A 1 419 ? -5.850 -5.803 34.264 1.00 82.94 419 GLN A O 1
ATOM 3389 N N . GLN A 1 420 ? -7.973 -6.391 34.687 1.00 76.50 420 GLN A N 1
ATOM 3390 C CA . GLN A 1 420 ? -8.398 -6.304 33.285 1.00 76.50 420 GLN A CA 1
ATOM 3391 C C . GLN A 1 420 ? -8.306 -4.876 32.737 1.00 76.50 420 GLN A C 1
ATOM 3393 O O . GLN A 1 420 ? -7.894 -4.680 31.592 1.00 76.50 420 GLN A O 1
ATOM 3398 N N . LEU A 1 421 ? -8.648 -3.876 33.553 1.00 72.94 421 LEU A N 1
ATOM 3399 C CA . LEU A 1 421 ? -8.537 -2.471 33.176 1.00 72.94 421 LEU A CA 1
ATOM 3400 C C . LEU A 1 421 ? -7.073 -2.046 32.982 1.00 72.94 421 LEU A C 1
ATOM 3402 O O . LEU A 1 421 ? -6.768 -1.356 32.011 1.00 72.94 421 LEU A O 1
ATOM 3406 N N . GLU A 1 422 ? -6.161 -2.468 33.864 1.00 81.69 422 GLU A N 1
ATOM 3407 C CA . GLU A 1 422 ? -4.723 -2.202 33.709 1.00 81.69 422 GLU A CA 1
ATOM 3408 C C . GLU A 1 422 ? -4.135 -2.885 32.470 1.00 81.69 422 GLU A C 1
ATOM 3410 O O . GLU A 1 422 ? -3.385 -2.248 31.731 1.00 81.69 422 GLU A O 1
ATOM 3415 N N . ALA A 1 423 ? -4.517 -4.137 32.196 1.00 82.69 423 ALA A N 1
ATOM 3416 C CA . ALA A 1 423 ? -4.095 -4.849 30.991 1.00 82.69 423 ALA A CA 1
ATOM 3417 C C . ALA A 1 423 ? -4.586 -4.143 29.716 1.00 82.69 423 ALA A C 1
ATOM 3419 O O . ALA A 1 423 ? -3.791 -3.845 28.826 1.00 82.69 423 ALA A O 1
ATOM 3420 N N . SER A 1 424 ? -5.869 -3.770 29.679 1.00 73.88 424 SER A N 1
ATOM 3421 C CA . SER A 1 424 ? -6.455 -3.041 28.546 1.00 73.88 424 SER A CA 1
ATOM 3422 C C . SER A 1 424 ? -5.781 -1.683 28.337 1.00 73.88 424 SER A C 1
ATOM 3424 O O . SER A 1 424 ? -5.560 -1.261 27.206 1.00 73.88 424 SER A O 1
ATOM 3426 N N . LYS A 1 425 ? -5.414 -0.989 29.423 1.00 80.31 425 LYS A N 1
ATOM 3427 C CA . LYS A 1 425 ? -4.692 0.286 29.348 1.00 80.31 425 LYS A CA 1
ATOM 3428 C C . LYS A 1 425 ? -3.287 0.113 28.760 1.00 80.31 425 LYS A C 1
ATOM 3430 O O . LYS A 1 425 ? -2.880 0.936 27.943 1.00 80.31 425 LYS A O 1
ATOM 3435 N N . ALA A 1 426 ? -2.570 -0.943 29.142 1.00 84.56 426 ALA A N 1
ATOM 3436 C CA . ALA A 1 426 ? -1.241 -1.234 28.609 1.00 84.56 426 ALA A CA 1
ATOM 3437 C C . ALA A 1 426 ? -1.276 -1.539 27.099 1.00 84.56 426 ALA A C 1
ATOM 3439 O O . ALA A 1 426 ? -0.465 -0.998 26.349 1.00 84.56 426 ALA A O 1
ATOM 3440 N N . GLU A 1 427 ? -2.253 -2.327 26.639 1.00 84.06 427 GLU A N 1
ATOM 3441 C CA . GLU A 1 427 ? -2.457 -2.613 25.208 1.00 84.06 427 GLU A CA 1
ATOM 3442 C C . GLU A 1 427 ? -2.767 -1.344 24.398 1.00 84.06 427 GLU A C 1
ATOM 3444 O O . GLU A 1 427 ? -2.308 -1.175 23.262 1.00 84.06 427 GLU A O 1
ATOM 3449 N N . LEU A 1 428 ? -3.522 -0.418 24.996 1.00 76.75 428 LEU A N 1
ATOM 3450 C CA . LEU A 1 428 ? -3.875 0.858 24.379 1.00 76.75 428 LEU A CA 1
ATOM 3451 C C . LEU A 1 428 ? -2.656 1.789 24.274 1.00 76.75 428 LEU A C 1
ATOM 3453 O O . LEU A 1 428 ? -2.441 2.391 23.223 1.00 76.75 428 LEU A O 1
ATOM 3457 N N . GLU A 1 429 ? -1.817 1.854 25.313 1.00 84.25 429 GLU A N 1
ATOM 3458 C CA . GLU A 1 429 ? -0.550 2.603 25.293 1.00 84.25 429 GLU A CA 1
ATOM 3459 C C . GLU A 1 429 ? 0.449 2.032 24.268 1.00 84.25 429 GLU A C 1
ATOM 3461 O O . GLU A 1 429 ? 1.132 2.791 23.573 1.00 84.25 429 GLU A O 1
ATOM 3466 N N . GLU A 1 430 ? 0.523 0.707 24.124 1.00 87.12 430 GLU A N 1
ATOM 3467 C CA . GLU A 1 430 ? 1.364 0.055 23.113 1.00 87.12 430 GLU A CA 1
ATOM 3468 C C . GLU A 1 430 ? 0.873 0.351 21.689 1.00 87.12 430 GLU A C 1
ATOM 3470 O O . GLU A 1 430 ? 1.659 0.739 20.817 1.00 87.12 430 GLU A O 1
ATOM 3475 N N . SER A 1 431 ? -0.440 0.253 21.467 1.00 80.62 431 SER A N 1
ATOM 3476 C CA . SER A 1 431 ? -1.069 0.591 20.186 1.00 80.62 431 SER A CA 1
ATOM 3477 C C . SER A 1 431 ? -0.847 2.059 19.815 1.00 80.62 431 SER A C 1
ATOM 3479 O O . SER A 1 431 ? -0.541 2.372 18.662 1.00 80.62 431 SER A O 1
ATOM 3481 N N . GLN A 1 432 ? -0.928 2.961 20.797 1.00 79.12 432 GLN A N 1
ATOM 3482 C CA . GLN A 1 432 ? -0.674 4.384 20.603 1.00 79.12 432 GLN A CA 1
ATOM 3483 C C . GLN A 1 432 ? 0.785 4.655 20.208 1.00 79.12 432 GLN A C 1
ATOM 3485 O O . GLN A 1 432 ? 1.028 5.370 19.236 1.00 79.12 432 GLN A O 1
ATOM 3490 N N . LYS A 1 433 ? 1.760 4.026 20.878 1.00 86.38 433 LYS A N 1
ATOM 3491 C CA . LYS A 1 433 ? 3.182 4.125 20.499 1.00 86.38 433 LYS A CA 1
ATOM 3492 C C . LYS A 1 433 ? 3.451 3.634 19.081 1.00 86.38 433 LYS A C 1
ATOM 3494 O O . LYS A 1 433 ? 4.258 4.226 18.364 1.00 86.38 433 LYS A O 1
ATOM 3499 N N . LYS A 1 434 ? 2.797 2.546 18.671 1.00 86.19 434 LYS A N 1
ATOM 3500 C CA . LYS A 1 434 ? 2.951 1.995 17.322 1.00 86.19 434 LYS A CA 1
ATOM 3501 C C . LYS A 1 434 ? 2.435 2.971 16.261 1.00 86.19 434 LYS A C 1
ATOM 3503 O O . LYS A 1 434 ? 3.149 3.253 15.302 1.00 86.19 434 LYS A O 1
ATOM 3508 N N . LEU A 1 435 ? 1.253 3.545 16.486 1.00 80.25 435 LEU A N 1
ATOM 3509 C CA . LEU A 1 435 ? 0.676 4.581 15.626 1.00 80.25 435 LEU A CA 1
ATOM 3510 C C . LEU A 1 435 ? 1.556 5.835 15.549 1.00 80.25 435 LEU A C 1
ATOM 3512 O O . LEU A 1 435 ? 1.760 6.373 14.464 1.00 80.25 435 LEU A O 1
ATOM 3516 N N . GLU A 1 436 ? 2.122 6.290 16.669 1.00 85.00 436 GLU A N 1
ATOM 3517 C CA . GLU A 1 436 ? 3.064 7.419 16.676 1.00 85.00 436 GLU A CA 1
ATOM 3518 C C . GLU A 1 436 ? 4.314 7.133 15.829 1.00 85.00 436 GLU A C 1
ATOM 3520 O O . GLU A 1 436 ? 4.762 8.003 15.078 1.00 85.00 436 GLU A O 1
ATOM 3525 N N . GLY A 1 437 ? 4.841 5.905 15.887 1.00 87.19 437 GLY A N 1
ATOM 3526 C CA . GLY A 1 437 ? 5.950 5.462 15.039 1.00 87.19 437 GLY A CA 1
ATOM 3527 C C . GLY A 1 437 ? 5.603 5.455 13.547 1.00 87.19 437 GLY A C 1
ATOM 3528 O O . GLY A 1 437 ? 6.383 5.942 12.728 1.00 87.19 437 GLY A O 1
ATOM 3529 N N . GLU A 1 438 ? 4.417 4.962 13.186 1.00 86.88 438 GLU A N 1
ATOM 3530 C CA . GLU A 1 438 ? 3.929 4.959 11.799 1.00 86.88 438 GLU A CA 1
ATOM 3531 C C . GLU A 1 438 ? 3.720 6.385 11.264 1.00 86.88 438 GLU A C 1
ATOM 3533 O O . GLU A 1 438 ? 4.158 6.706 10.157 1.00 86.88 438 GLU A O 1
ATOM 3538 N N . ILE A 1 439 ? 3.135 7.278 12.071 1.00 82.06 439 ILE A N 1
ATOM 3539 C CA . ILE A 1 439 ? 2.966 8.698 11.728 1.00 82.06 439 ILE A CA 1
ATOM 3540 C C . ILE A 1 439 ? 4.323 9.372 11.506 1.00 82.06 439 ILE A C 1
ATOM 3542 O O . ILE A 1 439 ? 4.471 10.167 10.574 1.00 82.06 439 ILE A O 1
ATOM 3546 N N . GLN A 1 440 ? 5.319 9.070 12.342 1.00 82.31 440 GLN A N 1
ATOM 3547 C CA . GLN A 1 440 ? 6.659 9.623 12.174 1.00 82.31 440 GLN A CA 1
ATOM 3548 C C . GLN A 1 440 ? 7.320 9.116 10.883 1.00 82.31 440 GLN A C 1
ATOM 3550 O O . GLN A 1 440 ? 7.860 9.922 10.128 1.00 82.31 440 GLN A O 1
ATOM 3555 N N . GLY A 1 441 ? 7.188 7.824 10.567 1.00 86.88 441 GLY A N 1
ATOM 3556 C CA . GLY A 1 441 ? 7.682 7.263 9.305 1.00 86.88 441 GLY A CA 1
ATOM 3557 C C . GLY A 1 441 ? 7.046 7.911 8.070 1.00 86.88 441 GLY A C 1
ATOM 3558 O O . GLY A 1 441 ? 7.741 8.222 7.102 1.00 86.88 441 GLY A O 1
ATOM 3559 N N . LEU A 1 442 ? 5.740 8.193 8.115 1.00 82.94 442 LEU A N 1
ATOM 3560 C CA . LEU A 1 442 ? 5.047 8.914 7.043 1.00 82.94 442 LEU A CA 1
ATOM 3561 C C . LEU A 1 442 ? 5.534 10.365 6.907 1.00 82.94 442 LEU A C 1
ATOM 3563 O O . LEU A 1 442 ? 5.724 10.842 5.788 1.00 82.94 442 LEU A O 1
ATOM 3567 N N . LYS A 1 443 ? 5.789 11.071 8.017 1.00 82.06 443 LYS A N 1
ATOM 3568 C CA . LYS A 1 443 ? 6.367 12.430 7.983 1.00 82.06 443 LYS A CA 1
ATOM 3569 C C . LYS A 1 443 ? 7.750 12.460 7.338 1.00 82.06 443 LYS A C 1
ATOM 3571 O O . LYS A 1 443 ? 8.048 13.380 6.569 1.00 82.06 443 LYS A O 1
ATOM 3576 N N . ASP A 1 444 ? 8.577 11.462 7.628 1.00 87.88 444 ASP A N 1
ATOM 3577 C CA . ASP A 1 444 ? 9.914 11.352 7.049 1.00 87.88 444 ASP A CA 1
ATOM 3578 C C . ASP A 1 444 ? 9.835 11.107 5.529 1.00 87.88 444 ASP A C 1
ATOM 3580 O O . ASP A 1 444 ? 10.561 11.739 4.758 1.00 87.88 444 ASP A O 1
ATOM 3584 N N . GLN A 1 445 ? 8.894 10.269 5.075 1.00 85.69 445 GLN A N 1
ATOM 3585 C CA . GLN A 1 445 ? 8.635 10.039 3.646 1.00 85.69 445 GLN A CA 1
ATOM 3586 C C . GLN A 1 445 ? 8.144 11.297 2.921 1.00 85.69 445 GLN A C 1
ATOM 3588 O O . GLN A 1 445 ? 8.634 11.609 1.834 1.00 85.69 445 GLN A O 1
ATOM 3593 N N . VAL A 1 446 ? 7.216 12.051 3.519 1.00 84.88 446 VAL A N 1
ATOM 3594 C CA . VAL A 1 446 ? 6.747 13.330 2.955 1.00 84.88 446 VAL A CA 1
ATOM 3595 C C . VAL A 1 446 ? 7.909 14.317 2.828 1.00 84.88 446 VAL A C 1
ATOM 3597 O O . VAL A 1 446 ? 8.090 14.917 1.772 1.00 84.88 446 VAL A O 1
ATOM 3600 N N . SER A 1 447 ? 8.766 14.410 3.847 1.00 85.75 447 SER A N 1
ATOM 3601 C CA . SER A 1 447 ? 9.941 15.295 3.824 1.00 85.75 447 SER A CA 1
ATOM 3602 C C . SER A 1 447 ? 10.953 14.913 2.730 1.00 85.75 447 SER A C 1
ATOM 3604 O O . SER A 1 447 ? 11.573 15.783 2.107 1.00 85.75 447 SER A O 1
ATOM 3606 N N . GLN A 1 448 ? 11.120 13.612 2.459 1.00 83.56 448 GLN A N 1
ATOM 3607 C CA . GLN A 1 448 ? 11.938 13.131 1.342 1.00 83.56 448 GLN A CA 1
ATOM 3608 C C . GLN A 1 448 ? 11.332 13.497 -0.015 1.00 83.56 448 GLN A C 1
ATOM 3610 O O . GLN A 1 448 ? 12.057 13.964 -0.896 1.00 83.56 448 GLN A O 1
ATOM 3615 N N . LEU A 1 449 ? 10.020 13.321 -0.183 1.00 85.25 449 LEU A N 1
ATOM 3616 C CA . LEU A 1 449 ? 9.317 13.689 -1.413 1.00 85.25 449 LEU A CA 1
ATOM 3617 C C . LEU A 1 449 ? 9.385 15.197 -1.676 1.00 85.25 449 LEU A C 1
ATOM 3619 O O . LEU A 1 449 ? 9.659 15.604 -2.805 1.00 85.25 449 LEU A O 1
ATOM 3623 N N . ASP A 1 450 ? 9.228 16.026 -0.643 1.00 85.69 450 ASP A N 1
ATOM 3624 C CA . ASP A 1 450 ? 9.374 17.480 -0.755 1.00 85.69 450 ASP A CA 1
ATOM 3625 C C . ASP A 1 450 ? 10.793 17.878 -1.180 1.00 85.69 450 ASP A C 1
ATOM 3627 O O . ASP A 1 450 ? 10.969 18.717 -2.066 1.00 85.69 450 ASP A O 1
ATOM 3631 N N . SER A 1 451 ? 11.819 17.218 -0.632 1.00 83.06 451 SER A N 1
ATOM 3632 C CA . SER A 1 451 ? 13.216 17.446 -1.030 1.00 83.06 451 SER A CA 1
ATOM 3633 C C . SER A 1 451 ? 13.481 17.042 -2.486 1.00 83.06 451 SER A C 1
ATOM 3635 O O . SER A 1 451 ? 14.155 17.766 -3.222 1.00 83.06 451 SER A O 1
ATOM 3637 N N . GLN A 1 452 ? 12.923 15.914 -2.936 1.00 83.25 452 GLN A N 1
ATOM 3638 C CA . GLN A 1 452 ? 13.025 15.469 -4.331 1.00 83.25 452 GLN A CA 1
ATOM 3639 C C . GLN A 1 452 ? 12.295 16.413 -5.293 1.00 83.25 452 GLN A C 1
ATOM 3641 O O . GLN A 1 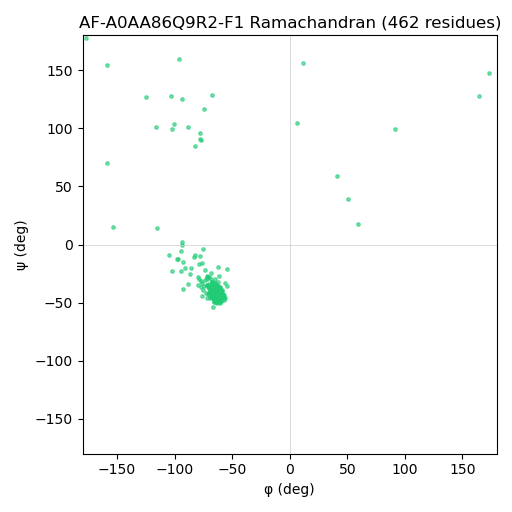452 ? 12.804 16.714 -6.376 1.00 83.25 452 GLN A O 1
ATOM 3646 N N . ASN A 1 453 ? 11.121 16.911 -4.901 1.00 80.94 453 ASN A N 1
ATOM 3647 C CA . ASN A 1 453 ? 10.369 17.887 -5.683 1.00 80.94 453 ASN A CA 1
ATOM 3648 C C . ASN A 1 453 ? 11.110 19.226 -5.774 1.00 80.94 453 ASN A C 1
ATOM 3650 O O . ASN A 1 453 ? 11.177 19.802 -6.859 1.00 80.94 453 ASN A O 1
ATOM 3654 N N . ALA A 1 454 ? 11.736 19.683 -4.686 1.00 80.00 454 ALA A N 1
ATOM 3655 C CA . ALA A 1 454 ? 12.569 20.883 -4.692 1.00 80.00 454 ALA A CA 1
ATOM 3656 C C . ALA A 1 454 ? 13.786 20.742 -5.628 1.00 80.00 454 ALA A C 1
ATOM 3658 O O . ALA A 1 454 ? 14.073 21.655 -6.404 1.00 80.00 454 ALA A O 1
ATOM 3659 N N . GLN A 1 455 ? 14.459 19.584 -5.627 1.00 80.12 455 GLN A N 1
ATOM 3660 C CA . GLN A 1 455 ? 15.556 19.301 -6.563 1.00 80.12 455 GLN A CA 1
ATOM 3661 C C . GLN A 1 455 ? 15.090 19.263 -8.023 1.00 80.12 455 GLN A C 1
ATOM 3663 O O . GLN A 1 455 ? 15.744 19.832 -8.896 1.00 80.12 455 GLN A O 1
ATOM 3668 N N . LYS A 1 456 ? 13.946 18.628 -8.308 1.00 79.88 456 LYS A N 1
ATOM 3669 C CA . LYS A 1 456 ? 13.363 18.633 -9.660 1.00 79.88 456 LYS A CA 1
ATOM 3670 C C . LYS A 1 456 ? 13.001 20.046 -10.112 1.00 79.88 456 LYS A C 1
ATOM 3672 O O . LYS A 1 456 ? 13.289 20.405 -11.251 1.00 79.88 456 LYS A O 1
ATOM 3677 N N . ALA A 1 457 ? 12.417 20.855 -9.230 1.00 74.12 457 ALA A N 1
ATOM 3678 C CA . ALA A 1 457 ? 12.078 22.241 -9.530 1.00 74.12 457 ALA A CA 1
ATOM 3679 C C . ALA A 1 457 ? 13.327 23.085 -9.843 1.00 74.12 457 ALA A C 1
ATOM 3681 O O . ALA A 1 457 ? 13.309 23.843 -10.812 1.00 74.12 457 ALA A O 1
ATOM 3682 N N . SER A 1 458 ? 14.430 22.912 -9.101 1.00 76.19 458 SER A N 1
ATOM 3683 C CA . SER A 1 458 ? 15.680 23.634 -9.387 1.00 76.19 458 SER A CA 1
ATOM 3684 C C . SER A 1 458 ? 16.324 23.199 -10.707 1.00 76.19 458 SER A C 1
ATOM 3686 O O . SER A 1 458 ? 16.891 24.026 -11.414 1.00 76.19 458 SER A O 1
ATOM 3688 N N . LEU A 1 459 ? 16.227 21.913 -11.059 1.00 74.38 459 LEU A N 1
ATOM 3689 C CA . LEU A 1 459 ? 16.685 21.378 -12.346 1.00 74.38 459 LEU A CA 1
ATOM 3690 C C . LEU A 1 459 ? 15.917 21.987 -13.524 1.00 74.38 459 LEU A C 1
ATOM 3692 O O . LEU A 1 459 ? 16.532 22.368 -14.515 1.00 74.38 459 LEU A O 1
ATOM 3696 N N . ILE A 1 460 ? 14.596 22.129 -13.394 1.00 73.25 460 ILE A N 1
ATOM 3697 C CA . ILE A 1 460 ? 13.750 22.766 -14.413 1.00 73.25 460 ILE A CA 1
ATOM 3698 C C . ILE A 1 460 ? 14.095 24.256 -14.548 1.00 73.25 460 ILE A C 1
ATOM 3700 O O . ILE A 1 460 ? 14.196 24.763 -15.661 1.00 73.25 460 ILE A O 1
ATOM 3704 N N . GLN A 1 461 ? 14.334 24.955 -13.434 1.00 63.09 461 GLN A N 1
ATOM 3705 C CA . GLN A 1 461 ? 14.730 26.369 -13.449 1.00 63.09 461 GLN A CA 1
ATOM 3706 C C . GLN A 1 461 ? 16.128 26.624 -14.024 1.00 63.09 461 GLN A C 1
ATOM 3708 O O . GLN A 1 461 ? 16.380 27.724 -14.493 1.00 63.09 461 GLN A O 1
ATOM 3713 N N . GLY A 1 462 ? 17.034 25.643 -13.989 1.00 59.59 462 GLY A N 1
ATOM 3714 C CA . GLY A 1 462 ? 18.357 25.751 -14.612 1.00 59.59 462 GLY A CA 1
ATOM 3715 C C . GLY A 1 462 ? 18.379 25.452 -16.116 1.00 59.59 462 GLY A C 1
ATOM 3716 O O . GLY A 1 462 ? 19.417 25.636 -16.746 1.00 59.59 462 GLY A O 1
ATOM 3717 N N . GLN A 1 463 ? 17.274 24.952 -16.680 1.00 60.47 463 GLN A N 1
ATOM 3718 C CA . GLN A 1 463 ? 17.137 24.604 -18.102 1.00 60.47 463 GLN A CA 1
ATOM 3719 C C . GLN A 1 463 ? 16.304 25.618 -18.908 1.00 60.47 463 GLN A C 1
ATOM 3721 O O . GLN A 1 463 ? 16.268 25.522 -20.136 1.00 60.47 463 GLN A O 1
ATOM 3726 N N . LEU A 1 464 ? 15.653 26.566 -18.228 1.00 50.31 464 LEU A N 1
ATOM 3727 C CA . LEU A 1 464 ? 14.999 27.751 -18.795 1.00 50.31 464 LEU A CA 1
ATOM 3728 C C . LEU A 1 464 ? 15.941 28.952 -18.701 1.00 50.31 464 LEU A C 1
ATOM 3730 O O . LEU A 1 464 ? 15.928 29.765 -19.652 1.00 50.31 464 LEU A O 1
#

Organism: NCBI:txid28002

Foldseek 3Di:
DPPPVVVVVVVVVVVVVVVVVVVVVLVVVLVVLVVVQFDDDPNDTDRDPVSVVVSVVVNVVSVVVVVVVVVVVVVVVVVVVVVVVVVVVVVVVVVVVVVVVVCVPPVDDDPDPVVVVVVVVVVVVVVVVVVVVVVVVVVVVVVVVVVVVVVVVVVVVVVVVVVVVVVVVVVVVVVVVVVVVVVVVVVVVVVVVVVVVVVVVVVVVVVVVVVVVVVVVVVVVVVVVVVVVVVVVVVVVVVVVVVVVVVVVVVVVVVVVVVVVVVVVVVVVVVVVVVVVVVVVVVVVVVVVVVVVVVVVVVVVVVVVVVVVVVVVVVVVVVVVVVVVVVVVCVVVVVVVVVVCVPPDDDDDDDDDPPPPPPVPVVVVVVVVVVVVVVVVVVVVVVVVVVVVVVVVVVVVVVVVVVVVVVVVVVVVVVVVVVVVVVVVVVVVVVVVVVVVVVVVVVVVVVVVVVVVVVVVVVVVVVD

pLDDT: mean 70.54, std 14.95, range [30.34, 90.56]